Protein AF-A6Q8L2-F1 (afdb_monomer_lite)

Sequence (552 aa):
MDAFRRSFIRLSVVTAVSLAIGGCNNSDSKDSTVNGLSVMLDPDNSMVKHNAEQIVLKFNEPIDPETLDGNILLKDKIGSLGNAYTVMPDPADSHRQRVLIKLNDGFGLKESWKYTIAVSDHIRSIYGYSLPAPISLEFVTTGKNPFESTEPGESKRTKIVVISDLHMNEQRGYEDGYSLFTENGKLLEAFLEKVRSSDQIKELVVLGDMMDMWVVPMAYRTFHDDVADTQAYFHSVAEANVNKGIIDKLNQIADEGLIRFSYVPGNHDMLFTEEIFYSIFPNGHWHGGTAGTGSYTPAYETNVTMEHGHNYDLFNAPDSVTTEGSILPPGYFITRIYATGNLQSTEKLPIEPQATENIAPELIYTTAWDIAVASINIPNFDPDKPQIYTQIDDYTQLYSSNDARDIYTETIAPDWKERQERNGVIFPTPVIVGIMNGSGKFFWFGTLEYSAIMQYFVPQESKTRIVVFGHTHHALLKKDLATLGNIYANSGTWVDRKYLNEGALTGTAVILNTSASSGSDIDSVTLYQAVMGDDEKLSLKLIDEEYLDSTN

Radius of gyration: 27.16 Å; chains: 1; bounding box: 62×57×81 Å

Foldseek 3Di:
DVVVVVVVLCVVCCVVPVVDDDDDDDDDDDDDPDPFKDKAWVVNALEDAQADQKTKMFIPAAWDFVQFPPQKFKAFPVGTPPPQWDKGQDPPDPRNRMIIGGGDPPDTHDAQTKMKIWGAQSIAHPVGGTHPGIDIDMHHHHHDDQLDDDDVPLQAAFKEKEAEAQAQFFQVCVVLVLGLHQPLLVLLLQVLVSLLPGSHHAEYEYAANNYALLSAAQQDASADDQRHAPLSRVVRSCPHPSNVSVLVSLLVSQVVNRHAAEYWHFQRCLVCDPVSCCVSRVRHHYAYDFRSWGKDDPPLHLQEIEHQLLLLAQQRRFACDLDPQARHGLVSQLSNLQSNLSSPPDDAADDDQDDDPPDDLLVVLVSLLVVSNRRRDDPPQDQQDQRGHYCHRPPHDRHGNVRSSVSCSVCQFVRQQVSSVSNVQPDRDGSVSNNCCNSCPPRVDVCSLVSCCVRAVPPPPHSHQEYEHENPLAWDWDADVSNVRGIYTYQHYQGDPVPDDPPGAHQKMKMWRQCSRSVHQKIKIWIWHWDQDPVRRTDIDTDDMDIGRPVD

pLDDT: mean 85.54, std 18.4, range [23.31, 98.88]

Secondary structure (DSSP, 8-state):
-HHHHHHHHHHHHHHHHTTS---------------S--EEESSS-SEE-TT-SEEEEEESS-B-GGG-TTTEEEEETTEE-GGGEEEEE-TT-TTS-EEEEEEPTT-PPPSS-EEEEEE-TT-BBTT--B-SS-EEEEEEEPPPPTTSPPPTTT----EEEEE----B--HHHHHTT--S-STTHHHHHHHHHHHHH-SSEEEEEEES-SB-SS-S-TTS-SSBTTB-SHHHHHHHHHHSTTTHHHHHHHHHHHHTSSSEEEEE--STTTT--HHHHHHH-TTSEE-B-STT-B-B--TT-TTEEE--SGGG-TTTS--SSSSTT----HHHHHHHHHHHHHHH-S-----PPPP-TT--HHHHHHHHHHHHHHTS--TT--TTS--EE--BTTB-SEE-HHHHHHHHHTTHHHHHHHHHHHTT-SSPPPHHHHHHHHTTTTSS---HHHHHIIIIIS-TT----EEEE-TTS--EEE-STTTTT-EEEE----S-GGGSPTT--SSEEEEEE-HHHH--SSEEEEEEEEEE-TTS-EEEEEEEEEEE-TT-

Structure (mmCIF, N/CA/C/O backbone):
data_AF-A6Q8L2-F1
#
_entry.id   AF-A6Q8L2-F1
#
loop_
_atom_site.group_PDB
_atom_site.id
_atom_site.type_symbol
_atom_site.label_atom_id
_atom_site.label_alt_id
_atom_site.label_comp_id
_atom_site.label_asym_id
_atom_site.label_entity_id
_atom_site.label_seq_id
_atom_site.pdbx_PDB_ins_code
_atom_site.Cartn_x
_atom_site.Cartn_y
_atom_site.Cartn_z
_atom_site.occupancy
_atom_site.B_iso_or_equiv
_atom_site.auth_seq_id
_atom_site.auth_comp_id
_atom_site.auth_asym_id
_atom_site.auth_atom_id
_atom_site.pdbx_PDB_model_num
ATOM 1 N N . MET A 1 1 ? 17.026 22.946 13.589 1.00 32.72 1 MET A N 1
ATOM 2 C CA . MET A 1 1 ? 16.517 21.954 12.615 1.00 32.72 1 MET A CA 1
ATOM 3 C C . MET A 1 1 ? 15.021 21.669 12.751 1.00 32.72 1 MET A C 1
ATOM 5 O O . MET A 1 1 ? 14.391 21.476 11.726 1.00 32.72 1 MET A O 1
ATOM 9 N N . ASP A 1 2 ? 14.413 21.744 13.941 1.00 35.16 2 ASP A N 1
ATOM 10 C CA . ASP A 1 2 ? 12.968 21.469 14.109 1.00 35.16 2 ASP A CA 1
ATOM 11 C C . ASP A 1 2 ? 12.035 22.688 13.869 1.00 35.16 2 ASP A C 1
ATOM 13 O O . ASP A 1 2 ? 10.856 22.547 13.556 1.00 35.16 2 ASP A O 1
ATOM 17 N N . ALA A 1 3 ? 12.573 23.913 13.932 1.00 27.77 3 ALA A N 1
ATOM 18 C CA . ALA A 1 3 ? 11.819 25.149 13.674 1.00 27.77 3 ALA A CA 1
ATOM 19 C C . ALA A 1 3 ? 11.641 25.468 12.173 1.00 27.77 3 ALA A C 1
ATOM 21 O O . ALA A 1 3 ? 10.608 25.997 11.771 1.00 27.77 3 ALA A O 1
ATOM 22 N N . PHE A 1 4 ? 12.613 25.100 11.328 1.00 30.42 4 PHE A N 1
ATOM 23 C CA . PHE A 1 4 ? 12.546 25.311 9.872 1.00 30.42 4 PHE A CA 1
ATOM 24 C C . PHE A 1 4 ? 11.573 24.320 9.202 1.00 30.42 4 PHE A C 1
ATOM 26 O O . PHE A 1 4 ? 10.813 24.710 8.319 1.00 30.42 4 PHE A O 1
ATOM 33 N N . ARG A 1 5 ? 11.497 23.083 9.734 1.00 40.09 5 ARG A N 1
ATOM 34 C CA . ARG A 1 5 ? 10.473 22.059 9.433 1.00 40.09 5 ARG A CA 1
ATOM 35 C C . ARG A 1 5 ? 9.042 22.593 9.565 1.00 40.09 5 ARG A C 1
ATOM 37 O O . ARG A 1 5 ? 8.210 22.338 8.702 1.00 40.09 5 ARG A O 1
ATOM 44 N N . ARG A 1 6 ? 8.760 23.372 10.618 1.00 35.59 6 ARG A N 1
ATOM 45 C CA . ARG A 1 6 ? 7.433 23.973 10.845 1.00 35.59 6 ARG A CA 1
ATOM 46 C C . ARG A 1 6 ? 7.173 25.185 9.952 1.00 35.59 6 ARG A C 1
ATOM 48 O O . ARG A 1 6 ? 6.028 25.393 9.571 1.00 35.59 6 ARG A O 1
ATOM 55 N N . SER A 1 7 ? 8.197 25.968 9.604 1.00 31.33 7 SER A N 1
ATOM 56 C CA . SER A 1 7 ? 8.029 27.161 8.759 1.00 31.33 7 SER A CA 1
ATOM 57 C C . SER A 1 7 ? 7.830 26.848 7.276 1.00 31.33 7 SER A C 1
ATOM 59 O O . SER A 1 7 ? 7.028 27.527 6.648 1.00 31.33 7 SER A O 1
ATOM 61 N N . PHE A 1 8 ? 8.495 25.832 6.713 1.00 32.12 8 PHE A N 1
ATOM 62 C CA . PHE A 1 8 ? 8.374 25.524 5.278 1.00 32.12 8 PHE A CA 1
ATOM 63 C C . PHE A 1 8 ? 7.042 24.836 4.942 1.00 32.12 8 PHE A C 1
ATOM 65 O O . PHE A 1 8 ? 6.345 25.265 4.029 1.00 32.12 8 PHE A O 1
ATOM 72 N N . ILE A 1 9 ? 6.610 23.869 5.765 1.00 36.00 9 ILE A N 1
ATOM 73 C CA . ILE A 1 9 ? 5.271 23.261 5.657 1.00 36.00 9 ILE A CA 1
ATOM 74 C C . ILE A 1 9 ? 4.185 24.320 5.887 1.00 36.00 9 ILE A C 1
ATOM 76 O O . ILE A 1 9 ? 3.194 24.350 5.162 1.00 36.00 9 ILE A O 1
ATOM 80 N N . ARG A 1 10 ? 4.388 25.259 6.825 1.00 30.00 10 ARG A N 1
ATOM 81 C CA . ARG A 1 10 ? 3.481 26.405 6.970 1.00 30.00 10 ARG A CA 1
ATOM 82 C C . ARG A 1 10 ? 3.476 27.290 5.729 1.00 30.00 10 ARG A C 1
ATOM 84 O O . ARG A 1 10 ? 2.400 27.705 5.351 1.00 30.00 10 ARG A O 1
ATOM 91 N N . LEU A 1 11 ? 4.596 27.567 5.066 1.00 29.20 11 LEU A N 1
ATOM 92 C CA . LEU A 1 11 ? 4.595 28.461 3.901 1.00 29.20 11 LEU A CA 1
ATOM 93 C C . LEU A 1 11 ? 3.862 27.848 2.692 1.00 29.20 11 LEU A C 1
ATOM 95 O O . LEU A 1 11 ? 3.106 28.552 2.024 1.00 29.20 11 LEU A O 1
ATOM 99 N N . SER A 1 12 ? 3.993 26.540 2.460 1.00 34.88 12 SER A N 1
ATOM 100 C CA . SER A 1 12 ? 3.316 25.840 1.354 1.00 34.88 12 SER A CA 1
ATOM 101 C C . SER A 1 12 ? 1.831 25.582 1.637 1.00 34.88 12 SER A C 1
ATOM 103 O O . SER A 1 12 ? 0.990 25.800 0.767 1.00 34.88 12 SER A O 1
ATOM 105 N N . VAL A 1 13 ? 1.484 25.202 2.874 1.00 33.31 13 VAL A N 1
ATOM 106 C CA . VAL A 1 13 ? 0.089 24.965 3.290 1.00 33.31 13 VAL A CA 1
ATOM 107 C C . VAL A 1 13 ? -0.668 26.286 3.469 1.00 33.31 13 VAL A C 1
ATOM 109 O O . VAL A 1 13 ? -1.811 26.398 3.042 1.00 33.31 13 VAL A O 1
ATOM 112 N N . VAL A 1 14 ? -0.040 27.338 4.007 1.00 29.98 14 VAL A N 1
ATOM 113 C CA . VAL A 1 14 ? -0.681 28.658 4.170 1.00 29.98 14 VAL A CA 1
ATOM 114 C C . VAL A 1 14 ? -0.911 29.328 2.815 1.00 29.98 14 VAL A C 1
ATOM 116 O O . VAL A 1 14 ? -1.937 29.977 2.653 1.00 29.98 14 VAL A O 1
ATOM 119 N N . THR A 1 15 ? -0.059 29.139 1.804 1.00 30.59 15 THR A N 1
ATOM 120 C CA . THR A 1 15 ? -0.282 29.789 0.495 1.00 30.59 15 THR A CA 1
ATOM 121 C C . THR A 1 15 ? -1.419 29.132 -0.305 1.00 30.59 15 THR A C 1
ATOM 123 O O . THR A 1 15 ? -2.113 29.829 -1.040 1.00 30.59 15 THR A O 1
ATOM 126 N N . ALA A 1 16 ? -1.691 27.835 -0.102 1.00 32.59 16 ALA A N 1
ATOM 127 C CA . ALA A 1 16 ? -2.839 27.154 -0.713 1.00 32.59 16 ALA A CA 1
ATOM 128 C C . ALA A 1 16 ? -4.144 27.284 0.104 1.00 32.59 16 ALA A C 1
ATOM 130 O O . ALA A 1 16 ? -5.227 27.306 -0.474 1.00 32.59 16 ALA A O 1
ATOM 131 N N . VAL A 1 17 ? -4.064 27.417 1.436 1.00 33.47 17 VAL A N 1
ATOM 132 C CA . VAL A 1 17 ? -5.242 27.432 2.330 1.00 33.47 17 VAL A CA 1
ATOM 133 C C . VAL A 1 17 ? -5.721 28.853 2.690 1.00 33.47 17 VAL A C 1
ATOM 135 O O . VAL A 1 17 ? -6.875 29.035 3.066 1.00 33.47 17 VAL A O 1
ATOM 138 N N . SER A 1 18 ? -4.919 29.909 2.490 1.00 26.75 18 SER A N 1
ATOM 139 C CA . SER A 1 18 ? -5.296 31.290 2.884 1.00 26.75 18 SER A CA 1
ATOM 140 C C . SER A 1 18 ? -6.364 31.984 2.023 1.00 26.75 18 SER A C 1
ATOM 142 O O . SER A 1 18 ? -6.599 33.180 2.196 1.00 26.75 18 SER A O 1
ATOM 144 N N . LEU A 1 19 ? -7.046 31.275 1.122 1.00 32.31 19 LEU A N 1
ATOM 145 C CA . LEU A 1 19 ? -8.237 31.791 0.432 1.00 32.31 19 LEU A CA 1
ATOM 146 C C . LEU A 1 19 ? -9.560 31.280 1.014 1.00 32.31 19 LEU A C 1
ATOM 148 O O . LEU A 1 19 ? -10.622 31.667 0.530 1.00 32.31 19 LEU A O 1
ATOM 152 N N . ALA A 1 20 ? -9.528 30.497 2.093 1.00 31.53 20 ALA A N 1
ATOM 153 C CA . ALA A 1 20 ? -10.735 30.057 2.768 1.00 31.53 20 ALA A CA 1
ATOM 154 C C . ALA A 1 20 ? -10.595 30.181 4.292 1.00 31.53 20 ALA A C 1
ATOM 156 O O . ALA A 1 20 ? -9.815 29.481 4.924 1.00 31.53 20 ALA A O 1
ATOM 157 N N . ILE A 1 21 ? -11.472 31.018 4.856 1.00 30.25 21 ILE A N 1
ATOM 158 C CA . ILE A 1 21 ? -11.891 31.052 6.265 1.00 30.25 21 ILE A CA 1
ATOM 159 C C . ILE A 1 21 ? -10.989 31.896 7.183 1.00 30.25 21 ILE A C 1
ATOM 161 O O . ILE A 1 21 ? -9.886 31.532 7.577 1.00 30.25 21 ILE A O 1
ATOM 165 N N . GLY A 1 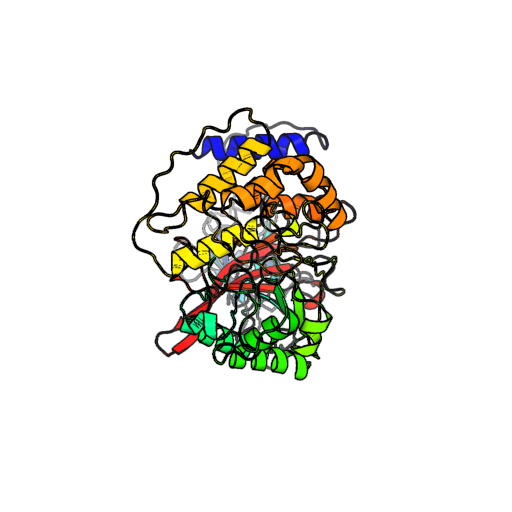22 ? -11.519 33.068 7.542 1.00 23.88 22 GLY A N 1
ATOM 166 C CA . GLY A 1 22 ? -10.949 33.963 8.539 1.00 23.88 22 GLY A CA 1
ATOM 167 C C . GLY A 1 22 ? -11.500 33.741 9.949 1.00 23.88 22 GLY A C 1
ATOM 168 O O . GLY A 1 22 ? -12.580 33.189 10.131 1.00 23.88 22 GLY A O 1
ATOM 169 N N . GLY A 1 23 ? -10.772 34.305 10.917 1.00 23.38 23 GLY A N 1
ATOM 170 C CA . GLY A 1 23 ? -11.298 34.762 12.208 1.00 23.38 23 GLY A CA 1
ATOM 171 C C . GLY A 1 23 ? -11.177 33.791 13.386 1.00 23.38 23 GLY A C 1
ATOM 172 O O . GLY A 1 23 ? -11.979 32.880 13.515 1.00 23.38 23 GLY A O 1
ATOM 173 N N . CYS A 1 24 ? -10.233 34.054 14.303 1.00 23.56 24 CYS A N 1
ATOM 174 C CA . CYS A 1 24 ? -10.489 34.639 15.637 1.00 23.56 24 CYS A CA 1
ATOM 175 C C . CYS A 1 24 ? -9.469 34.211 16.718 1.00 23.56 24 CYS A C 1
ATOM 177 O O . CYS A 1 24 ? -9.315 33.042 17.035 1.00 23.56 24 CYS A O 1
ATOM 179 N N . ASN A 1 25 ? -8.834 35.237 17.296 1.00 26.88 25 ASN A N 1
ATOM 180 C CA . ASN A 1 25 ? -8.458 35.481 18.697 1.00 26.88 25 ASN A CA 1
ATOM 181 C C . ASN A 1 25 ? -8.122 34.307 19.640 1.00 26.88 25 ASN A C 1
ATOM 183 O O . ASN A 1 25 ? -9.007 33.633 20.159 1.00 26.88 25 ASN A O 1
ATOM 187 N N . ASN A 1 26 ? -6.845 34.251 20.035 1.00 23.31 26 ASN A N 1
ATOM 188 C CA . ASN A 1 26 ? -6.392 33.653 21.292 1.00 23.31 26 ASN A CA 1
ATOM 189 C C . ASN A 1 26 ? -6.615 34.624 22.461 1.00 23.31 26 ASN A C 1
ATOM 191 O O . ASN A 1 26 ? -6.168 35.772 22.414 1.00 23.31 26 ASN A O 1
ATOM 195 N N . SER A 1 27 ? -7.215 34.131 23.541 1.00 28.70 27 SER A N 1
ATOM 196 C CA . SER A 1 27 ? -7.044 34.696 24.879 1.00 28.70 27 SER A CA 1
ATOM 197 C C . SER A 1 27 ? -6.501 33.613 25.803 1.00 28.70 27 SER A C 1
ATOM 199 O O . SER A 1 27 ? -7.191 32.633 26.075 1.00 28.70 27 SER A O 1
ATOM 201 N N . ASP A 1 28 ? -5.276 33.818 26.282 1.00 28.58 28 ASP A N 1
ATOM 202 C CA . ASP A 1 28 ? -4.665 33.055 27.366 1.00 28.58 28 ASP A CA 1
ATOM 203 C C . ASP A 1 28 ? -5.489 33.210 28.652 1.00 28.58 28 ASP A C 1
ATOM 205 O O . ASP A 1 28 ? -5.696 34.328 29.136 1.00 28.58 28 ASP A O 1
ATOM 209 N N . SER A 1 29 ? -5.914 32.095 29.248 1.00 27.27 29 SER A N 1
ATOM 210 C CA . SER A 1 29 ? -6.441 32.073 30.613 1.00 27.27 29 SER A CA 1
ATOM 211 C C . SER A 1 29 ? -5.506 31.307 31.539 1.00 27.27 29 SER A C 1
ATOM 213 O O . SER A 1 29 ? -5.158 30.154 31.301 1.00 27.27 29 SER A O 1
ATOM 215 N N . LYS A 1 30 ? -5.128 32.005 32.608 1.00 29.39 30 LYS A N 1
ATOM 216 C CA . LYS A 1 30 ? -4.309 31.566 33.733 1.00 29.39 30 LYS A CA 1
ATOM 217 C C . LYS A 1 30 ? -4.875 30.329 34.429 1.00 29.39 30 LYS A C 1
ATOM 219 O O . LYS A 1 30 ? -6.073 30.238 34.672 1.00 29.39 30 LYS A O 1
ATOM 224 N N . ASP A 1 31 ? -3.939 29.481 34.831 1.00 33.66 31 ASP A N 1
ATOM 225 C CA . ASP A 1 31 ? -4.070 28.356 35.746 1.00 33.66 31 ASP A CA 1
ATOM 226 C C . ASP A 1 31 ? -4.778 28.773 37.051 1.00 33.66 31 ASP A C 1
ATOM 228 O O . ASP A 1 31 ? -4.298 29.627 37.806 1.00 33.66 31 ASP A O 1
ATOM 232 N N . SER A 1 32 ? -5.959 28.204 37.282 1.00 33.50 32 SER A N 1
ATOM 233 C CA . SER A 1 32 ? -6.712 28.308 38.528 1.00 33.50 32 SER A CA 1
ATOM 234 C C . SER A 1 32 ? -6.878 26.900 39.071 1.00 33.50 32 SER A C 1
ATOM 236 O O . SER A 1 32 ? -7.506 26.066 38.422 1.00 33.50 32 SER A O 1
ATOM 238 N N . THR A 1 33 ? -6.346 26.643 40.262 1.00 38.88 33 THR A N 1
ATOM 239 C CA . THR A 1 33 ? -6.564 25.403 41.010 1.00 38.88 33 THR A CA 1
ATOM 240 C C . THR A 1 33 ? -8.064 25.156 41.154 1.00 38.88 33 THR A C 1
ATOM 242 O O . THR A 1 33 ? -8.744 25.851 41.915 1.00 38.88 33 THR A O 1
ATOM 245 N N . VAL A 1 34 ? -8.592 24.201 40.390 1.00 48.62 34 VAL A N 1
ATOM 246 C CA . VAL A 1 34 ? -9.994 23.794 40.470 1.00 48.62 34 VAL A CA 1
ATOM 247 C C . VAL A 1 34 ? -10.172 23.021 41.775 1.00 48.62 34 VAL A C 1
ATOM 249 O O . VAL A 1 34 ? -9.747 21.877 41.892 1.00 48.62 34 VAL A O 1
ATOM 252 N N . ASN A 1 35 ? -10.795 23.651 42.772 1.00 58.34 35 ASN A N 1
ATOM 253 C CA . ASN A 1 35 ? -11.348 22.942 43.925 1.00 58.34 35 ASN A CA 1
ATOM 254 C C . ASN A 1 35 ? -12.563 22.134 43.441 1.00 58.34 35 ASN A C 1
ATOM 256 O O . ASN A 1 35 ? -13.678 22.654 43.415 1.00 58.34 35 ASN A O 1
ATOM 260 N N . GLY A 1 36 ? -12.353 20.894 43.003 1.00 79.50 36 GLY A N 1
ATOM 261 C CA . GLY A 1 36 ? -13.425 20.033 42.508 1.00 79.50 36 GLY A CA 1
ATOM 262 C C . GLY A 1 36 ? -12.935 18.640 42.134 1.00 79.50 36 GLY A C 1
ATOM 263 O O . GLY A 1 36 ? -11.755 18.445 41.844 1.00 79.50 36 GLY A O 1
ATOM 264 N N . LEU A 1 37 ? -13.850 17.670 42.154 1.00 91.69 37 LEU A N 1
ATOM 265 C CA . LEU A 1 37 ? -13.563 16.327 41.664 1.00 91.69 37 LEU A CA 1
ATOM 266 C C . LEU A 1 37 ? -13.448 16.370 40.131 1.00 91.69 37 LEU A C 1
ATOM 268 O O . LEU A 1 37 ? -14.227 17.058 39.468 1.00 91.69 37 LEU A O 1
ATOM 272 N N . SER A 1 38 ? -12.501 15.627 39.570 1.00 94.00 38 SER A N 1
ATOM 273 C CA . SER A 1 38 ? -12.351 15.406 38.131 1.00 94.00 38 SER A CA 1
ATOM 274 C C . SER A 1 38 ? -12.121 13.926 37.837 1.00 94.00 38 SER A C 1
ATOM 276 O O . SER A 1 38 ? -11.739 13.164 38.726 1.00 94.00 38 SER A O 1
ATOM 278 N N . VAL A 1 39 ? -12.384 13.522 36.594 1.00 95.38 39 VAL A N 1
ATOM 279 C CA . VAL A 1 39 ? -12.229 12.145 36.113 1.00 95.38 39 VAL A CA 1
ATOM 280 C C . VAL A 1 39 ? -11.669 12.140 34.695 1.00 95.38 39 VAL A C 1
ATOM 282 O O . VAL A 1 39 ? -11.987 13.020 33.896 1.00 95.38 39 VAL A O 1
ATOM 285 N N . MET A 1 40 ? -10.854 11.138 34.396 1.00 95.19 40 MET A N 1
ATOM 286 C CA . MET A 1 40 ? -10.268 10.874 33.085 1.00 95.19 40 MET A CA 1
ATOM 287 C C . MET A 1 40 ? -10.152 9.362 32.845 1.00 95.19 40 MET A C 1
ATOM 289 O O . MET A 1 40 ? -10.273 8.574 33.788 1.00 95.19 40 MET A O 1
ATOM 293 N N . LEU A 1 41 ? -9.909 8.959 31.597 1.00 94.31 41 LEU A N 1
ATOM 294 C CA . LEU A 1 41 ? -9.509 7.586 31.274 1.00 94.31 41 LEU A CA 1
ATOM 295 C C . LEU A 1 41 ? -8.092 7.315 31.806 1.00 94.31 41 LEU A C 1
ATOM 297 O O . LEU A 1 41 ? -7.272 8.229 31.903 1.00 94.31 41 LEU A O 1
ATOM 301 N N . ASP A 1 42 ? -7.811 6.065 32.174 1.00 90.62 42 ASP A N 1
ATOM 302 C CA . ASP A 1 42 ? -6.481 5.625 32.604 1.00 90.62 42 ASP A CA 1
ATOM 303 C C . ASP A 1 42 ? -6.040 4.353 31.852 1.00 90.62 42 ASP A C 1
ATOM 305 O O . ASP A 1 42 ? -6.624 3.285 32.052 1.00 90.62 42 ASP A O 1
ATOM 309 N N . PRO A 1 43 ? -5.004 4.422 30.996 1.00 86.75 43 PRO A N 1
ATOM 310 C CA . PRO A 1 43 ? -4.236 5.620 30.641 1.00 86.75 43 PRO A CA 1
ATOM 311 C C . PRO A 1 43 ? -5.103 6.688 29.957 1.00 86.75 43 PRO A C 1
ATOM 313 O O . PRO A 1 43 ? -6.176 6.373 29.447 1.00 86.75 43 PRO A O 1
ATOM 316 N N . ASP A 1 44 ? -4.615 7.935 29.922 1.00 80.50 44 ASP A N 1
ATOM 317 C CA . ASP A 1 44 ? -5.260 9.064 29.227 1.00 80.50 44 ASP A CA 1
ATOM 318 C C . ASP A 1 44 ? -5.157 8.910 27.703 1.00 80.50 44 ASP A C 1
ATOM 320 O O . ASP A 1 44 ? -4.456 9.641 27.004 1.00 80.50 44 ASP A O 1
ATOM 324 N N . ASN A 1 45 ? -5.769 7.848 27.202 1.00 74.31 45 ASN A N 1
ATOM 325 C CA . ASN A 1 45 ? -5.824 7.487 25.808 1.00 74.31 45 ASN A CA 1
ATOM 326 C C . ASN A 1 45 ? -7.280 7.172 25.481 1.00 74.31 45 ASN A C 1
ATOM 328 O O . ASN A 1 45 ? -7.929 6.381 26.166 1.00 74.31 45 ASN A O 1
ATOM 332 N N . SER A 1 46 ? -7.779 7.762 24.401 1.00 82.31 46 SER A N 1
ATOM 333 C CA . SER A 1 46 ? -9.093 7.445 23.857 1.00 82.31 46 SER A CA 1
ATOM 334 C C . SER A 1 46 ? -9.139 6.062 23.202 1.00 82.31 46 SER A C 1
ATOM 336 O O . SER A 1 46 ? -10.184 5.689 22.696 1.00 82.31 46 SER A O 1
ATOM 338 N N . MET A 1 47 ? -8.054 5.286 23.193 1.00 87.38 47 MET A N 1
ATOM 339 C CA . MET A 1 47 ? -7.988 3.970 22.562 1.00 87.38 47 MET A CA 1
ATOM 340 C C . MET A 1 47 ? -7.906 2.838 23.587 1.00 87.38 47 MET A C 1
ATOM 342 O O . MET A 1 47 ? -6.972 2.758 24.388 1.00 87.38 47 MET A O 1
ATOM 346 N N . VAL A 1 48 ? -8.874 1.928 23.522 1.00 90.06 48 VAL A N 1
ATOM 347 C CA . VAL A 1 48 ? -8.982 0.731 24.367 1.00 90.06 48 VAL A CA 1
ATOM 348 C C . VAL A 1 48 ? -8.918 -0.504 23.470 1.00 90.06 48 VAL A C 1
ATOM 350 O O . VAL A 1 48 ? -9.435 -0.499 22.361 1.00 90.06 48 VAL A O 1
ATOM 353 N N . LYS A 1 49 ? -8.292 -1.602 23.902 1.00 90.12 49 LYS A N 1
ATOM 354 C CA . LYS A 1 49 ? -8.314 -2.833 23.093 1.00 90.12 49 LYS A CA 1
ATOM 355 C C . LYS A 1 49 ? -9.738 -3.383 22.991 1.00 90.12 49 LYS A C 1
ATOM 357 O O . LYS A 1 49 ? -10.439 -3.421 23.998 1.00 90.12 49 LYS A O 1
ATOM 362 N N . HIS A 1 50 ? -10.152 -3.878 21.823 1.00 89.31 50 HIS A N 1
ATOM 363 C CA . HIS A 1 50 ? -11.476 -4.513 21.681 1.00 89.31 50 HIS A CA 1
ATOM 364 C C . HIS A 1 50 ? -11.666 -5.719 22.623 1.00 89.31 50 HIS A C 1
ATOM 366 O O . HIS A 1 50 ? -12.773 -5.994 23.075 1.00 89.31 50 HIS A O 1
ATOM 372 N N . ASN A 1 51 ? -10.578 -6.408 22.976 1.00 88.50 51 ASN A N 1
ATOM 373 C CA . ASN A 1 51 ? -10.573 -7.528 23.917 1.00 88.50 51 ASN A CA 1
ATOM 374 C C . ASN A 1 51 ? -10.230 -7.126 25.364 1.00 88.50 51 ASN A C 1
ATOM 376 O O . ASN A 1 51 ? -9.837 -7.977 26.160 1.00 88.50 51 ASN A O 1
ATOM 380 N N . ALA A 1 52 ? -10.320 -5.839 25.712 1.00 91.38 52 ALA A N 1
ATOM 381 C CA . ALA A 1 52 ? -10.108 -5.400 27.084 1.00 91.38 52 ALA A CA 1
ATOM 382 C C . ALA A 1 52 ? -11.185 -5.986 28.006 1.00 91.38 52 ALA A C 1
ATOM 384 O O . ALA A 1 52 ? -12.371 -5.826 27.754 1.00 91.38 52 ALA A O 1
ATOM 385 N N . GLU A 1 53 ? -10.774 -6.607 29.110 1.00 93.88 53 GLU A N 1
ATOM 386 C CA . GLU A 1 53 ? -11.701 -7.124 30.131 1.00 93.88 53 GLU A CA 1
ATOM 387 C C . GLU A 1 53 ? -12.241 -6.015 31.048 1.00 93.88 53 GLU A C 1
ATOM 389 O O . GLU A 1 53 ? -13.217 -6.197 31.777 1.00 93.88 53 GLU A O 1
ATOM 394 N N . GLN A 1 54 ? -11.585 -4.854 31.050 1.00 94.44 54 GLN A N 1
ATOM 395 C CA . GLN A 1 54 ? -11.947 -3.725 31.893 1.00 94.44 54 GLN A CA 1
ATOM 396 C C . GLN A 1 54 ? -11.474 -2.399 31.302 1.00 94.44 54 GLN A C 1
ATOM 398 O O . GLN A 1 54 ? -10.461 -2.336 30.604 1.00 94.44 54 GLN A O 1
ATOM 403 N N . ILE A 1 55 ? -12.181 -1.330 31.657 1.00 95.88 55 ILE A N 1
ATOM 404 C CA . ILE A 1 55 ? -11.797 0.059 31.397 1.00 95.88 55 ILE A CA 1
ATOM 405 C C . ILE A 1 55 ? -11.522 0.721 32.744 1.00 95.88 55 ILE A C 1
ATOM 407 O O . ILE A 1 55 ? -12.254 0.489 33.707 1.00 95.88 55 ILE A O 1
ATOM 411 N N . VAL A 1 56 ? -10.475 1.539 32.828 1.00 95.88 56 VAL A N 1
ATOM 412 C CA . VAL A 1 56 ? -10.101 2.209 34.077 1.00 95.88 56 VAL A CA 1
ATOM 413 C C . VAL A 1 56 ? -10.381 3.700 33.971 1.00 95.88 56 VAL A C 1
ATOM 415 O O . VAL A 1 56 ? -10.008 4.354 32.999 1.00 95.88 56 VAL A O 1
ATOM 418 N N . LEU A 1 57 ? -11.034 4.231 34.998 1.00 96.75 57 LEU A N 1
ATOM 419 C CA . LEU A 1 57 ? -11.197 5.657 35.233 1.00 96.75 57 LEU A CA 1
ATOM 420 C C . LEU A 1 57 ? -10.287 6.080 36.377 1.00 96.75 57 LEU A C 1
ATOM 422 O O . LEU A 1 57 ? -10.216 5.393 37.398 1.00 96.75 57 LEU A O 1
ATOM 426 N N . LYS A 1 58 ? -9.645 7.236 36.238 1.00 96.38 58 LYS A N 1
ATOM 427 C CA . LYS A 1 58 ? -8.844 7.849 37.293 1.00 96.38 58 LYS A CA 1
ATOM 428 C C . LYS A 1 58 ? -9.447 9.176 37.711 1.00 96.38 58 LYS A C 1
ATOM 430 O O . LYS A 1 58 ? -9.710 10.045 36.885 1.00 96.38 58 LYS A O 1
ATOM 435 N N . PHE A 1 59 ? -9.626 9.322 39.012 1.00 96.25 59 PHE A N 1
ATOM 436 C CA . PHE A 1 59 ? -10.093 10.529 39.664 1.00 96.25 59 PHE A CA 1
ATOM 437 C C . PHE A 1 59 ? -8.928 11.258 40.336 1.00 96.25 59 PHE A C 1
ATOM 439 O O . PHE A 1 59 ? -7.932 10.647 40.729 1.00 96.25 59 PHE A O 1
ATOM 446 N N . ASN A 1 60 ? -9.042 12.576 40.488 1.00 95.38 60 ASN A N 1
ATOM 447 C CA . ASN A 1 60 ? -8.031 13.374 41.190 1.00 95.38 60 ASN A CA 1
ATOM 448 C C . ASN A 1 60 ? -8.079 13.223 42.724 1.00 95.38 60 ASN A C 1
ATOM 450 O O . ASN A 1 60 ? -7.115 13.580 43.395 1.00 95.38 60 ASN A O 1
ATOM 454 N N . GLU A 1 61 ? -9.156 12.665 43.280 1.00 95.81 61 GLU A N 1
ATOM 455 C CA . GLU A 1 61 ? -9.375 12.468 44.719 1.00 95.81 61 GLU A CA 1
ATOM 456 C C . GLU A 1 61 ? -9.867 11.039 45.014 1.00 95.81 61 GLU A C 1
ATOM 458 O O . GLU A 1 61 ? -10.494 10.425 44.147 1.00 95.81 61 GLU A O 1
ATOM 463 N N . PRO A 1 62 ? -9.625 10.495 46.222 1.00 95.88 62 PRO A N 1
ATOM 464 C CA . PRO A 1 62 ? -10.126 9.177 46.605 1.00 95.88 62 PRO A CA 1
ATOM 465 C C . PRO A 1 62 ? -11.660 9.128 46.583 1.00 95.88 62 PRO A C 1
ATOM 467 O O . PRO A 1 62 ? -12.313 9.985 47.182 1.00 95.88 62 PRO A O 1
ATOM 470 N N . ILE A 1 63 ? -12.240 8.117 45.940 1.00 96.44 63 ILE A N 1
ATOM 471 C CA . ILE A 1 63 ? -13.684 8.009 45.692 1.00 96.44 63 ILE A CA 1
ATOM 472 C C . ILE A 1 63 ? -14.405 7.230 46.789 1.00 96.44 63 ILE A C 1
ATOM 474 O O . ILE A 1 63 ? -13.881 6.251 47.322 1.00 96.44 63 ILE A O 1
ATOM 478 N N . ASP A 1 64 ? -15.617 7.683 47.121 1.00 95.69 64 ASP A N 1
ATOM 479 C CA . ASP A 1 64 ? -16.559 6.961 47.969 1.00 95.69 64 ASP A CA 1
ATOM 480 C C . ASP A 1 64 ? -17.253 5.846 47.156 1.00 95.69 64 ASP A C 1
ATOM 482 O O . ASP A 1 64 ? -18.059 6.152 46.265 1.00 95.69 64 ASP A O 1
ATOM 486 N N . PRO A 1 65 ? -16.970 4.556 47.441 1.00 93.81 65 PRO A N 1
ATOM 487 C CA . PRO A 1 65 ? -17.521 3.431 46.690 1.00 93.81 65 PRO A CA 1
ATOM 488 C C . PRO A 1 65 ? -19.050 3.363 46.696 1.00 93.81 65 PRO A C 1
ATOM 490 O O . PRO A 1 65 ? -19.630 2.847 45.743 1.00 93.81 65 PRO A O 1
ATOM 493 N N . GLU A 1 66 ? -19.707 3.892 47.734 1.00 95.31 66 GLU A N 1
ATOM 494 C CA . GLU A 1 66 ? -21.173 3.885 47.845 1.00 95.31 66 GLU A CA 1
ATOM 495 C C . GLU A 1 66 ? -21.841 4.777 46.788 1.00 95.31 66 GLU A C 1
ATOM 497 O O . GLU A 1 66 ? -23.029 4.634 46.508 1.00 95.31 66 GLU A O 1
ATOM 502 N N . THR A 1 67 ? -21.072 5.670 46.159 1.00 95.50 67 THR A N 1
ATOM 503 C CA . THR A 1 67 ? -21.568 6.603 45.140 1.00 95.50 67 THR A CA 1
ATOM 504 C C . THR A 1 67 ? -21.319 6.152 43.703 1.00 95.50 67 THR A C 1
ATOM 506 O O . THR A 1 67 ? -21.654 6.888 42.779 1.00 95.50 67 THR A O 1
ATOM 509 N N . LEU A 1 68 ? -20.751 4.962 43.482 1.00 94.31 68 LEU A N 1
ATOM 510 C CA . LEU A 1 68 ? -20.447 4.464 42.134 1.00 94.31 68 LEU A CA 1
ATOM 511 C C . LEU A 1 68 ? -21.668 3.875 41.419 1.00 94.31 68 LEU A C 1
ATOM 513 O O . LEU A 1 68 ? -21.826 4.069 40.211 1.00 94.31 68 LEU A O 1
ATOM 517 N N . ASP A 1 69 ? -22.519 3.156 42.152 1.00 90.62 69 ASP A N 1
ATOM 518 C CA . ASP A 1 69 ? -23.652 2.438 41.570 1.00 90.62 69 ASP A CA 1
ATOM 519 C C . ASP A 1 69 ? -24.647 3.400 40.901 1.00 90.62 69 ASP A C 1
ATOM 521 O O . ASP A 1 69 ? -24.986 4.455 41.439 1.00 90.62 69 ASP A O 1
ATOM 525 N N . GLY A 1 70 ? -25.067 3.066 39.679 1.00 90.75 70 GLY A N 1
ATOM 526 C CA . GLY A 1 70 ? -25.945 3.897 38.846 1.00 90.75 70 GLY A CA 1
ATOM 527 C C . GLY A 1 70 ? -25.356 5.226 38.342 1.00 90.75 70 GLY A C 1
ATOM 528 O O . GLY A 1 70 ? -25.995 5.894 37.530 1.00 90.75 70 GLY A O 1
ATOM 529 N N . ASN A 1 71 ? -24.148 5.609 38.768 1.00 95.69 71 ASN A N 1
ATOM 530 C CA . ASN A 1 71 ? -23.545 6.913 38.465 1.00 95.69 71 ASN A CA 1
ATOM 531 C C . ASN A 1 71 ? -22.453 6.870 37.387 1.00 95.69 71 ASN A C 1
ATOM 533 O O . ASN A 1 71 ? -21.991 7.921 36.942 1.00 95.69 71 ASN A O 1
ATOM 537 N N . ILE A 1 72 ? -22.073 5.672 36.937 1.00 96.38 72 ILE A N 1
ATOM 538 C CA . ILE A 1 72 ? -21.175 5.454 35.799 1.00 96.38 72 ILE A CA 1
ATOM 539 C C . ILE A 1 72 ? -21.884 4.556 34.786 1.00 96.38 72 ILE A C 1
ATOM 541 O O . ILE A 1 72 ? -22.170 3.386 35.052 1.00 96.38 72 ILE A O 1
ATOM 545 N N . LEU A 1 73 ? -22.171 5.115 33.611 1.00 95.88 73 LEU A N 1
ATOM 546 C CA . LEU A 1 73 ? -22.907 4.439 32.549 1.00 95.88 73 LEU A CA 1
ATOM 547 C C . LEU A 1 73 ? -22.056 4.275 31.292 1.00 95.88 73 LEU A C 1
ATOM 549 O O . LEU A 1 73 ? -21.662 5.274 30.697 1.00 95.88 73 LEU A O 1
ATOM 553 N N . LEU A 1 74 ? -21.846 3.035 30.849 1.00 95.94 74 LEU A N 1
ATOM 554 C CA . LEU A 1 74 ? -21.212 2.730 29.567 1.00 95.94 74 LEU A CA 1
ATOM 555 C C . LEU A 1 74 ? -22.278 2.593 28.470 1.00 95.94 74 LEU A C 1
ATOM 557 O O . LEU A 1 74 ? -23.311 1.930 28.646 1.00 95.94 74 LEU A O 1
ATOM 561 N N . LYS A 1 75 ? -22.036 3.255 27.341 1.00 94.81 75 LYS A N 1
ATOM 562 C CA . LYS A 1 75 ? -22.938 3.330 26.190 1.00 94.81 75 LYS A CA 1
ATOM 563 C C . LYS A 1 75 ? -22.170 3.111 24.891 1.00 94.81 75 LYS A C 1
ATOM 565 O O . LYS A 1 75 ? -20.998 3.465 24.809 1.00 94.81 75 LYS A O 1
ATOM 570 N N . ASP A 1 76 ? -22.851 2.578 23.889 1.00 92.62 76 ASP A N 1
ATOM 571 C CA . ASP A 1 76 ? -22.416 2.556 22.491 1.00 92.62 76 ASP A CA 1
ATOM 572 C C . ASP A 1 76 ? -23.467 3.266 21.610 1.00 92.62 76 ASP A C 1
ATOM 574 O O . ASP A 1 76 ? -24.452 3.809 22.125 1.00 92.62 76 ASP A O 1
ATOM 578 N N . LYS A 1 77 ? -23.297 3.257 20.281 1.00 83.50 77 LYS A N 1
ATOM 579 C CA . LYS A 1 77 ? -24.257 3.876 19.345 1.00 83.50 77 LYS A CA 1
ATOM 580 C C . LYS A 1 77 ? -25.699 3.348 19.433 1.00 83.50 77 LYS A C 1
ATOM 582 O O . LYS A 1 77 ? -26.620 4.008 18.961 1.00 83.50 77 LYS A O 1
ATOM 587 N N . ILE A 1 78 ? -25.909 2.159 20.004 1.00 85.25 78 ILE A N 1
ATOM 588 C CA . ILE A 1 78 ? -27.223 1.515 20.157 1.00 85.25 78 ILE A CA 1
ATOM 589 C C . ILE A 1 78 ? -27.873 1.917 21.493 1.00 85.25 78 ILE A C 1
ATOM 591 O O . ILE A 1 78 ? -29.092 1.830 21.645 1.00 85.25 78 ILE A O 1
ATOM 595 N N . GLY A 1 79 ? -27.089 2.413 22.453 1.00 89.31 79 GLY A N 1
ATOM 596 C CA . GLY A 1 79 ? -27.572 2.930 23.728 1.00 89.31 79 GLY A CA 1
ATOM 597 C C . GLY A 1 79 ? -26.753 2.429 24.912 1.00 89.31 79 GLY A C 1
ATOM 598 O O . GLY A 1 79 ? -25.564 2.147 24.803 1.00 89.31 79 GLY A O 1
ATOM 599 N N . SER A 1 80 ? -27.379 2.355 26.088 1.00 89.69 80 SER A N 1
ATOM 600 C CA . SER A 1 80 ? -26.703 1.853 27.289 1.00 89.69 80 SER A CA 1
ATOM 601 C C . SER A 1 80 ? -26.490 0.346 27.222 1.00 89.69 80 SER A C 1
ATOM 603 O O . SER A 1 80 ? -27.408 -0.397 26.882 1.00 89.69 80 SER A O 1
ATOM 605 N N . LEU A 1 81 ? -25.297 -0.097 27.623 1.00 91.94 81 LEU A N 1
ATOM 606 C CA . LEU A 1 81 ? -24.942 -1.515 27.662 1.00 91.94 81 LEU A CA 1
ATOM 607 C C . LEU A 1 81 ? -25.519 -2.249 28.888 1.00 91.94 81 LEU A C 1
ATOM 609 O O . LEU A 1 81 ? -25.396 -3.468 28.987 1.00 91.94 81 LEU A O 1
ATOM 613 N N . GLY A 1 82 ? -26.180 -1.535 29.809 1.00 87.19 82 GLY A N 1
ATOM 614 C CA . GLY A 1 82 ? -26.912 -2.117 30.936 1.00 87.19 82 GLY A CA 1
ATOM 615 C C . GLY A 1 82 ? -26.075 -3.107 31.751 1.00 87.19 82 GLY A C 1
ATOM 616 O O . GLY A 1 82 ? -25.045 -2.746 32.308 1.00 87.19 82 GLY A O 1
ATOM 617 N N . ASN A 1 83 ? -26.508 -4.369 31.783 1.00 88.19 83 ASN A N 1
ATOM 618 C CA . ASN A 1 83 ? -25.897 -5.443 32.576 1.00 88.19 83 ASN A CA 1
ATOM 619 C C . ASN A 1 83 ? -24.641 -6.063 31.929 1.00 88.19 83 ASN A C 1
ATOM 621 O O . ASN A 1 83 ? -24.271 -7.181 32.280 1.00 88.19 83 ASN A O 1
ATOM 625 N N . ALA A 1 84 ? -24.014 -5.407 30.953 1.00 92.81 84 ALA A N 1
ATOM 626 C CA . ALA A 1 84 ? -22.807 -5.899 30.283 1.00 92.81 84 ALA A CA 1
ATOM 627 C C . ALA A 1 84 ? -21.517 -5.700 31.098 1.00 92.81 84 ALA A C 1
ATOM 629 O O . ALA A 1 84 ? -20.474 -6.249 30.752 1.00 92.81 84 ALA A O 1
ATOM 630 N N . TYR A 1 85 ? -21.569 -4.904 32.163 1.00 95.25 85 TYR A N 1
ATOM 631 C CA . TYR A 1 85 ? -20.412 -4.559 32.977 1.00 95.25 85 TYR A CA 1
ATOM 632 C C . TYR A 1 85 ? -20.814 -4.340 34.437 1.00 95.25 85 TYR A C 1
ATOM 634 O O . TYR A 1 85 ? -21.993 -4.228 34.778 1.00 95.25 85 TYR A O 1
ATOM 642 N N . THR A 1 86 ? -19.812 -4.253 35.300 1.00 95.19 86 THR A N 1
ATOM 643 C CA . THR A 1 86 ? -19.928 -3.833 36.696 1.00 95.19 86 THR A CA 1
ATOM 644 C C . THR A 1 86 ? -18.945 -2.706 36.974 1.00 95.19 86 THR A C 1
ATOM 646 O O . THR A 1 86 ? -17.905 -2.598 36.326 1.00 95.19 86 THR A O 1
ATOM 649 N N . VAL A 1 87 ? -19.278 -1.842 37.929 1.00 96.31 87 VAL A N 1
ATOM 650 C CA . VAL A 1 87 ? -18.434 -0.711 38.327 1.00 96.31 87 VAL A CA 1
ATOM 651 C C . VAL A 1 87 ? -17.970 -0.937 39.755 1.00 96.31 87 VAL A C 1
ATOM 653 O O . VAL A 1 87 ? -18.786 -1.202 40.635 1.00 96.31 87 VAL A O 1
ATOM 656 N N . MET A 1 88 ? -16.665 -0.850 39.993 1.00 95.56 88 MET A N 1
ATOM 657 C CA . MET A 1 88 ? -16.089 -1.053 41.322 1.00 95.56 88 MET A CA 1
ATOM 658 C C . MET A 1 88 ? -14.797 -0.254 41.508 1.00 95.56 88 MET A C 1
ATOM 660 O O . MET A 1 88 ? -14.119 0.036 40.523 1.00 95.56 88 MET A O 1
ATOM 664 N N . PRO A 1 89 ? -14.406 0.088 42.746 1.00 95.44 89 PRO A N 1
ATOM 665 C CA . PRO A 1 89 ? -13.070 0.618 43.005 1.00 95.44 89 PRO A CA 1
ATOM 666 C C . PRO A 1 89 ? -12.005 -0.395 42.573 1.00 95.44 89 PRO A C 1
ATOM 668 O O . PRO A 1 89 ? -12.201 -1.597 42.751 1.00 95.44 89 PRO A O 1
ATOM 671 N N . ASP A 1 90 ? -10.876 0.079 42.049 1.00 96.00 90 ASP A N 1
ATOM 672 C CA . ASP A 1 90 ? -9.736 -0.784 41.735 1.00 96.00 90 ASP A CA 1
ATOM 673 C C . ASP A 1 90 ? -9.141 -1.364 43.034 1.00 96.00 90 ASP A C 1
ATOM 675 O O . ASP A 1 90 ? -8.591 -0.608 43.842 1.00 96.00 90 ASP A O 1
ATOM 679 N N . PRO A 1 91 ? -9.208 -2.692 43.264 1.00 91.94 91 PRO A N 1
ATOM 680 C CA . PRO A 1 91 ? -8.675 -3.303 44.480 1.00 91.94 91 PRO A CA 1
ATOM 681 C C . PRO A 1 91 ? -7.157 -3.146 44.615 1.00 91.94 91 PRO A C 1
ATOM 683 O O . PRO A 1 91 ? -6.629 -3.255 45.723 1.00 91.94 91 PRO A O 1
ATOM 686 N N . ALA A 1 92 ? -6.454 -2.927 43.500 1.00 92.25 92 ALA A N 1
ATOM 687 C CA . ALA A 1 92 ? -5.010 -2.739 43.475 1.00 92.25 92 ALA A CA 1
ATOM 688 C C . ALA A 1 92 ? -4.591 -1.289 43.776 1.00 92.25 92 ALA A C 1
ATOM 690 O O . ALA A 1 92 ? -3.412 -1.044 44.037 1.00 92.25 92 ALA A O 1
ATOM 691 N N . ASP A 1 93 ? -5.523 -0.330 43.771 1.00 93.62 93 ASP A N 1
ATOM 692 C CA . ASP A 1 93 ? -5.217 1.074 44.026 1.00 93.62 93 ASP A CA 1
ATOM 693 C C . ASP A 1 93 ? -5.380 1.454 45.503 1.00 93.62 93 ASP A C 1
ATOM 695 O O . ASP A 1 93 ? -6.469 1.756 45.999 1.00 93.62 93 ASP A O 1
ATOM 699 N N . SER A 1 94 ? -4.252 1.537 46.211 1.00 89.62 94 SER A N 1
ATOM 700 C CA . SER A 1 94 ? -4.214 1.969 47.611 1.00 89.62 94 SER A CA 1
ATOM 701 C C . SER A 1 94 ? -4.702 3.405 47.835 1.00 89.62 94 SER A C 1
ATOM 703 O O . SER A 1 94 ? -5.067 3.743 48.961 1.00 89.62 94 SER A O 1
ATOM 705 N N . HIS A 1 95 ? -4.703 4.251 46.798 1.00 91.38 95 HIS A N 1
ATOM 706 C CA . HIS A 1 95 ? -5.137 5.649 46.884 1.00 91.38 95 HIS A CA 1
ATOM 707 C C . HIS A 1 95 ? -6.645 5.814 46.645 1.00 91.38 95 HIS A C 1
ATOM 709 O O . HIS A 1 95 ? -7.172 6.896 46.897 1.00 91.38 95 HIS A O 1
ATOM 715 N N . ARG A 1 96 ? -7.350 4.750 46.2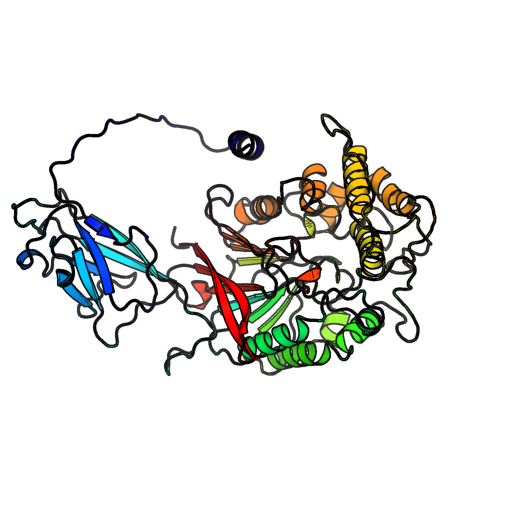22 1.00 91.50 96 ARG A N 1
ATOM 716 C CA . ARG A 1 96 ? -8.794 4.736 45.907 1.00 91.50 96 ARG A CA 1
ATOM 717 C C . ARG A 1 96 ? -9.218 5.796 44.884 1.00 91.50 96 ARG A C 1
ATOM 719 O O . ARG A 1 96 ? -10.341 6.289 44.924 1.00 91.50 96 ARG A O 1
ATOM 726 N N . GLN A 1 97 ? -8.314 6.168 43.994 1.00 96.31 97 GLN A N 1
ATOM 727 C CA . GLN A 1 97 ? -8.525 7.122 42.911 1.00 96.31 97 GLN A CA 1
ATOM 728 C C . GLN A 1 97 ? -8.900 6.426 41.599 1.00 96.31 97 GLN A C 1
ATOM 730 O O . GLN A 1 97 ? -9.345 7.087 40.666 1.00 96.31 97 GLN A O 1
ATOM 735 N N . ARG A 1 98 ? -8.731 5.105 41.506 1.00 97.12 98 ARG A N 1
ATOM 736 C CA . ARG A 1 98 ? -9.053 4.315 40.317 1.00 97.12 98 ARG A CA 1
ATOM 737 C C . ARG A 1 98 ? -10.363 3.555 40.483 1.00 97.12 98 ARG A C 1
ATOM 739 O O . ARG A 1 98 ? -10.614 2.918 41.507 1.00 97.12 98 ARG A O 1
ATOM 746 N N . VAL A 1 99 ? -11.186 3.605 39.443 1.00 97.38 99 VAL A N 1
ATOM 747 C CA . VAL A 1 99 ? -12.450 2.874 39.327 1.00 97.38 99 VAL A CA 1
ATOM 748 C C . VAL A 1 99 ? -12.389 2.009 38.076 1.00 97.38 99 VAL A C 1
ATOM 750 O O . VAL A 1 99 ? -12.027 2.482 37.002 1.00 97.38 99 VAL A O 1
ATOM 753 N N . LEU A 1 100 ? -12.749 0.739 38.221 1.00 96.69 100 LEU A N 1
ATOM 754 C CA . LEU A 1 100 ? -12.829 -0.231 37.141 1.00 96.69 100 LEU A CA 1
ATOM 755 C C . LEU A 1 100 ? -14.269 -0.322 36.642 1.00 96.69 100 LEU A C 1
ATOM 757 O O . LEU A 1 100 ? -15.195 -0.553 37.421 1.00 96.69 100 LEU A O 1
ATOM 761 N N . ILE A 1 101 ? -14.438 -0.206 35.332 1.00 96.38 101 ILE A N 1
ATOM 762 C CA . ILE A 1 101 ? -15.603 -0.694 34.601 1.00 96.38 101 ILE A CA 1
ATOM 763 C C . ILE A 1 101 ? -15.216 -2.084 34.100 1.00 96.38 101 ILE A C 1
ATOM 765 O O . ILE A 1 101 ? -14.553 -2.216 33.073 1.00 96.38 101 ILE A O 1
ATOM 769 N N . LYS A 1 102 ? -15.562 -3.119 34.864 1.00 95.81 102 LYS A N 1
ATOM 770 C CA . LYS A 1 102 ? -15.236 -4.510 34.545 1.00 95.81 102 LYS A CA 1
ATOM 771 C C . LYS A 1 102 ? -16.311 -5.093 33.638 1.00 95.81 102 LYS A C 1
ATOM 773 O O . LYS A 1 102 ? -17.477 -5.127 34.031 1.00 95.81 102 LYS A O 1
ATOM 778 N N . LEU A 1 103 ? -15.933 -5.550 32.450 1.00 95.56 103 LEU A N 1
ATOM 779 C CA . LEU A 1 103 ? -16.857 -6.204 31.530 1.00 95.56 103 LEU A CA 1
ATOM 780 C C . LEU A 1 103 ? -17.217 -7.592 32.066 1.00 95.56 103 LEU A C 1
ATOM 782 O O . LEU A 1 103 ? -16.382 -8.282 32.652 1.00 95.56 103 LEU A O 1
ATOM 786 N N . ASN A 1 104 ? -18.481 -7.975 31.917 1.00 92.88 104 ASN A N 1
ATOM 787 C CA . ASN A 1 104 ? -18.964 -9.266 32.392 1.00 92.88 104 ASN A CA 1
ATOM 788 C C . ASN A 1 104 ? -18.511 -10.393 31.459 1.00 92.88 104 ASN A C 1
ATOM 790 O O . ASN A 1 104 ? -18.361 -10.190 30.254 1.00 92.88 104 ASN A O 1
ATOM 794 N N . ASP A 1 105 ? -18.340 -11.593 32.015 1.00 86.75 105 ASP A N 1
ATOM 795 C CA . ASP A 1 105 ? -17.914 -12.769 31.255 1.00 86.75 105 ASP A CA 1
ATOM 796 C C . ASP A 1 105 ? -18.816 -12.993 30.027 1.00 86.75 105 ASP A C 1
ATOM 798 O O . ASP A 1 105 ? -20.046 -13.016 30.127 1.00 86.75 105 ASP A O 1
ATOM 802 N N . GLY A 1 106 ? -18.192 -13.159 28.858 1.00 81.19 106 GLY A N 1
ATOM 803 C CA . GLY A 1 106 ? -18.885 -13.330 27.578 1.00 81.19 106 GLY A CA 1
ATOM 804 C C . GLY A 1 106 ? -19.314 -12.030 26.888 1.00 81.19 106 GLY A C 1
ATOM 805 O O . GLY A 1 106 ? -19.838 -12.095 25.778 1.00 81.19 106 GLY A O 1
ATOM 806 N N . PHE A 1 107 ? -19.082 -10.859 27.491 1.00 87.19 107 PHE A N 1
ATOM 807 C CA . PHE A 1 107 ? -19.261 -9.570 26.826 1.00 87.19 107 PHE A CA 1
ATOM 808 C C . PHE A 1 107 ? -17.920 -9.029 26.314 1.00 87.19 107 PHE A C 1
ATOM 810 O O . PHE A 1 107 ? -17.072 -8.602 27.094 1.00 87.19 107 PHE A O 1
ATOM 817 N N . GLY A 1 108 ? -17.742 -9.026 24.992 1.00 87.44 108 GLY A N 1
ATOM 818 C CA . GLY A 1 108 ? -16.611 -8.381 24.324 1.00 87.44 108 GLY A CA 1
ATOM 819 C C . GLY A 1 108 ? -16.994 -7.008 23.781 1.00 87.44 108 GLY A C 1
ATOM 820 O O . GLY A 1 108 ? -18.116 -6.814 23.299 1.00 87.44 108 GLY A O 1
ATOM 821 N N . LEU A 1 109 ? -16.063 -6.052 23.817 1.00 91.44 109 LEU A N 1
ATOM 822 C CA . LEU A 1 109 ? -16.258 -4.813 23.073 1.00 91.44 109 LEU A CA 1
ATOM 823 C C . LEU A 1 109 ? -16.137 -5.120 21.576 1.00 91.44 109 LEU A C 1
ATOM 825 O O . LEU A 1 109 ? -15.230 -5.820 21.132 1.00 91.44 109 LEU A O 1
ATOM 829 N N . LYS A 1 110 ? -17.041 -4.553 20.781 1.00 90.62 110 LYS A N 1
ATOM 830 C CA . LYS A 1 110 ? -16.925 -4.545 19.316 1.00 90.62 110 LYS A CA 1
ATOM 831 C C . LYS A 1 110 ? -15.631 -3.851 18.898 1.00 90.62 110 LYS A C 1
ATOM 833 O O . LYS A 1 110 ? -15.258 -2.865 19.531 1.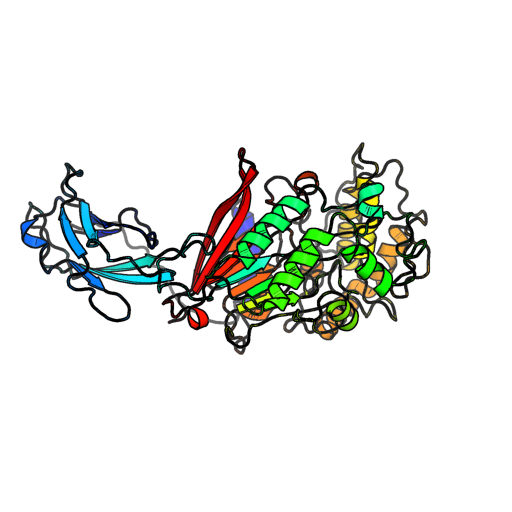00 90.62 110 LYS A O 1
ATOM 838 N N . GLU A 1 111 ? -14.985 -4.329 17.841 1.00 90.56 111 GLU A N 1
ATOM 839 C CA . GLU A 1 111 ? -13.820 -3.676 17.228 1.00 90.56 111 GLU A CA 1
ATOM 840 C C . GLU A 1 111 ? -14.207 -2.413 16.449 1.00 90.56 111 GLU A C 1
ATOM 842 O O . GLU A 1 111 ? -15.344 -2.303 15.978 1.00 90.56 111 GLU A O 1
ATOM 847 N N . SER A 1 112 ? -13.259 -1.479 16.307 1.00 91.06 112 SER A N 1
ATOM 848 C CA . SER A 1 112 ? -13.439 -0.225 15.559 1.00 91.06 112 SER A CA 1
ATOM 849 C C . SER A 1 112 ? -14.762 0.460 15.937 1.00 91.06 112 SER A C 1
ATOM 851 O O . SER A 1 112 ? -15.613 0.772 15.098 1.00 91.06 112 SER A O 1
ATOM 853 N N . TRP A 1 113 ? -14.993 0.622 17.239 1.00 92.31 113 TRP A N 1
ATOM 854 C CA . TRP A 1 113 ? -16.281 1.059 17.767 1.00 92.31 113 TRP A CA 1
ATOM 855 C C . TRP A 1 113 ? -16.120 2.161 18.799 1.00 92.31 113 TRP A C 1
ATOM 857 O O . TRP A 1 113 ? -15.231 2.091 19.646 1.00 92.31 113 TRP A O 1
ATOM 867 N N . LYS A 1 114 ? -17.001 3.160 18.752 1.00 92.75 114 LYS A N 1
ATOM 868 C CA . LYS A 1 114 ? -17.014 4.262 19.708 1.00 92.75 114 LYS A CA 1
ATOM 869 C C . LYS A 1 114 ? -17.918 3.934 20.893 1.00 92.75 114 LYS A C 1
ATOM 871 O O . LYS A 1 114 ? -19.044 3.457 20.742 1.00 92.75 114 LYS A O 1
ATOM 876 N N . TYR A 1 115 ? -17.416 4.221 22.084 1.00 94.19 115 TYR A N 1
ATOM 877 C CA . TYR A 1 115 ? -18.131 4.085 23.341 1.00 94.19 115 TYR A CA 1
ATOM 878 C C . TYR A 1 115 ? -18.079 5.390 24.124 1.00 94.19 115 TYR A C 1
ATOM 880 O O . TYR A 1 115 ? -17.118 6.158 24.057 1.00 94.19 115 TYR A O 1
ATOM 888 N N . THR A 1 116 ? -19.118 5.610 24.920 1.00 95.50 116 THR A N 1
ATOM 889 C CA . THR A 1 116 ? -19.245 6.768 25.798 1.00 95.50 116 THR A CA 1
ATOM 890 C C . THR A 1 116 ? -19.438 6.307 27.233 1.00 95.50 116 THR A C 1
ATOM 892 O O . THR A 1 116 ? -20.307 5.484 27.522 1.00 95.50 116 THR A O 1
ATOM 895 N N . ILE A 1 117 ? -18.664 6.882 28.147 1.00 96.44 117 ILE A N 1
ATOM 896 C CA . ILE A 1 117 ? -18.819 6.722 29.589 1.00 96.44 117 ILE A CA 1
ATOM 897 C C . ILE A 1 117 ? -19.437 8.008 30.129 1.00 96.44 117 ILE A C 1
ATOM 899 O O . ILE A 1 117 ? -18.798 9.058 30.144 1.00 96.44 117 ILE A O 1
ATOM 903 N N . ALA A 1 118 ? -20.684 7.926 30.580 1.00 96.25 118 ALA A N 1
ATOM 904 C CA . ALA A 1 118 ? -21.348 9.018 31.275 1.00 96.25 118 ALA A CA 1
ATOM 905 C C . ALA A 1 118 ? -21.120 8.879 32.783 1.00 96.25 118 ALA A C 1
ATOM 907 O O . ALA A 1 118 ? -21.539 7.892 33.388 1.00 96.25 118 ALA A O 1
ATOM 908 N N . VAL A 1 119 ? -20.474 9.878 33.376 1.00 96.69 119 VAL A N 1
ATOM 909 C CA . VAL A 1 119 ? -20.167 9.971 34.804 1.00 96.69 119 VAL A CA 1
ATOM 910 C C . VAL A 1 119 ? -21.031 11.077 35.406 1.00 96.69 119 VAL A C 1
ATOM 912 O O . VAL A 1 119 ? -20.933 12.233 34.993 1.00 96.69 119 VAL A O 1
ATOM 915 N N . SER A 1 120 ? -21.914 10.742 36.345 1.00 96.62 120 SER A N 1
ATOM 916 C CA . SER A 1 120 ? -22.831 11.718 36.944 1.00 96.62 120 SER A CA 1
ATOM 917 C C . SER A 1 120 ? -22.138 12.608 37.980 1.00 96.62 120 SER A C 1
ATOM 919 O O . SER A 1 120 ? -21.154 12.230 38.618 1.00 96.62 120 SER A O 1
ATOM 921 N N . ASP A 1 121 ? -22.709 13.785 38.220 1.00 94.88 121 ASP A N 1
ATOM 922 C CA . ASP A 1 121 ? -22.317 14.691 39.303 1.00 94.88 121 ASP A CA 1
ATOM 923 C C . ASP A 1 121 ? -22.765 14.215 40.693 1.00 94.88 121 ASP A C 1
ATOM 925 O O . ASP A 1 121 ? -22.583 14.931 41.678 1.00 94.88 121 ASP A O 1
ATOM 929 N N . HIS A 1 122 ? -23.313 13.001 40.813 1.00 95.75 122 HIS A N 1
ATOM 930 C CA . HIS A 1 122 ? -23.645 12.364 42.089 1.00 95.75 122 HIS A CA 1
ATOM 931 C C . HIS A 1 122 ? -22.494 11.542 42.681 1.00 95.75 122 HIS A C 1
ATOM 933 O O . HIS A 1 122 ? -22.553 11.217 43.867 1.00 95.75 122 HIS A O 1
ATOM 939 N N . ILE A 1 123 ? -21.420 11.285 41.925 1.00 95.19 123 ILE A N 1
ATOM 940 C CA . ILE A 1 123 ? -20.198 10.684 42.479 1.00 95.19 123 ILE A CA 1
ATOM 941 C C . ILE A 1 123 ? -19.592 11.615 43.531 1.00 95.19 123 ILE A C 1
ATOM 943 O O . ILE A 1 123 ? -19.587 12.844 43.374 1.00 95.19 123 ILE A O 1
ATOM 947 N N . ARG A 1 124 ? -19.099 11.034 44.628 1.00 95.69 124 ARG A N 1
ATOM 948 C CA . ARG A 1 124 ? -18.441 11.765 45.711 1.00 95.69 124 ARG A CA 1
ATOM 949 C C . ARG A 1 124 ? -17.042 11.229 45.976 1.00 95.69 124 ARG A C 1
ATOM 951 O O . ARG A 1 124 ? -16.798 10.028 45.913 1.00 95.69 124 ARG A O 1
ATOM 958 N N . SER A 1 125 ? -16.128 12.126 46.328 1.00 95.62 125 SER A N 1
ATOM 959 C CA . SER A 1 125 ? -14.899 11.729 47.013 1.00 95.62 125 SER A CA 1
ATOM 960 C C . SER A 1 125 ? -15.194 11.360 48.470 1.00 95.62 125 SER A C 1
ATOM 962 O O . SER A 1 125 ? -16.202 11.793 49.032 1.00 95.62 125 SER A O 1
ATOM 964 N N . ILE A 1 126 ? -14.270 10.662 49.134 1.00 94.56 126 ILE A N 1
ATOM 965 C CA . ILE A 1 126 ? -14.349 10.403 50.586 1.00 94.56 126 ILE A CA 1
ATOM 966 C C . ILE A 1 126 ? -14.324 11.693 51.428 1.00 94.56 126 ILE A C 1
ATOM 968 O O . ILE A 1 126 ? -14.620 11.670 52.621 1.00 94.56 126 ILE A O 1
ATOM 972 N N . TYR A 1 127 ? -13.956 12.821 50.813 1.00 93.31 127 TYR A N 1
ATOM 973 C CA . TYR A 1 127 ? -13.958 14.153 51.415 1.00 93.31 127 TYR A CA 1
ATOM 974 C C . TYR A 1 127 ? -15.227 14.957 51.081 1.00 93.31 127 TYR A C 1
ATOM 976 O O . TYR A 1 127 ? -15.351 16.107 51.493 1.00 93.31 127 TYR A O 1
ATOM 984 N N . GLY A 1 128 ? -16.172 14.370 50.337 1.00 91.56 128 GLY A N 1
ATOM 985 C CA . GLY A 1 128 ? -17.440 14.993 49.958 1.00 91.56 128 GLY A CA 1
ATOM 986 C C . GLY A 1 128 ? -17.379 15.891 48.719 1.00 91.56 128 GLY A C 1
ATOM 987 O O . GLY A 1 128 ? -18.379 16.535 48.397 1.00 91.56 128 GLY A O 1
ATOM 988 N N . TYR A 1 129 ? -16.250 15.940 48.002 1.00 94.12 129 TYR A N 1
ATOM 989 C CA . TYR A 1 129 ? -16.166 16.661 46.728 1.00 94.12 129 TYR A CA 1
ATOM 990 C C . TYR A 1 129 ? -17.001 15.961 45.658 1.00 94.12 129 TYR A C 1
ATOM 992 O O . TYR A 1 129 ? -17.136 14.742 45.668 1.00 94.12 129 TYR A O 1
ATOM 1000 N N . SER A 1 130 ? -17.548 16.736 44.727 1.00 93.81 130 SER A N 1
ATOM 1001 C CA . SER A 1 130 ? -18.376 16.251 43.618 1.00 93.81 130 SER A CA 1
ATOM 1002 C C . SER A 1 130 ? -17.855 16.778 42.291 1.00 93.81 130 SER A C 1
ATOM 1004 O O . SER A 1 130 ? -17.092 17.753 42.279 1.00 93.81 130 SER A O 1
ATOM 1006 N N . LEU A 1 131 ? -18.242 16.131 41.187 1.00 93.38 131 LEU A N 1
ATOM 1007 C CA . LEU A 1 131 ? -18.013 16.709 39.866 1.00 93.38 131 LEU A CA 1
ATOM 1008 C C . LEU A 1 131 ? -18.859 17.989 39.739 1.00 93.38 131 LEU A C 1
ATOM 1010 O O . LEU A 1 131 ? -19.999 18.007 40.202 1.00 93.38 131 LEU A O 1
ATOM 1014 N N . PRO A 1 132 ? -18.344 19.053 39.104 1.00 92.06 132 PRO A N 1
ATOM 1015 C CA . PRO A 1 132 ? -19.089 20.304 38.941 1.00 92.06 132 PRO A CA 1
ATOM 1016 C C . PRO A 1 132 ? -20.309 20.168 38.013 1.00 92.06 132 PRO A C 1
ATOM 1018 O O . PRO A 1 132 ? -21.228 20.980 38.087 1.00 92.06 132 PRO A O 1
ATOM 1021 N N . ALA A 1 133 ? -20.296 19.169 37.130 1.00 93.81 133 ALA A N 1
ATOM 1022 C CA . ALA A 1 133 ? -21.378 18.772 36.237 1.00 93.81 133 ALA A CA 1
ATOM 1023 C C . ALA A 1 133 ? -21.139 17.315 35.789 1.00 93.81 133 ALA A C 1
ATOM 1025 O O . ALA A 1 133 ? -20.011 16.827 35.928 1.00 93.81 133 ALA A O 1
ATOM 1026 N N . PRO A 1 134 ? -22.147 16.620 35.228 1.00 95.25 134 PRO A N 1
ATOM 1027 C CA . PRO A 1 134 ? -21.934 15.327 34.589 1.00 95.25 134 PRO A CA 1
ATOM 1028 C C . PRO A 1 134 ? -20.867 15.408 33.488 1.00 95.25 134 PRO A C 1
ATOM 1030 O O . PRO A 1 134 ? -20.852 16.354 32.698 1.00 95.25 134 PRO A O 1
ATOM 1033 N N . ILE A 1 135 ? -19.993 14.406 33.424 1.00 95.00 135 ILE A N 1
ATOM 1034 C CA . ILE A 1 135 ? -18.891 14.313 32.460 1.00 95.00 135 ILE A CA 1
ATOM 1035 C C . ILE A 1 135 ? -19.168 13.168 31.486 1.00 95.00 135 ILE A C 1
ATOM 1037 O O . ILE A 1 135 ? -19.640 12.102 31.874 1.00 95.00 135 ILE A O 1
ATOM 1041 N N . SER A 1 136 ? -18.860 13.395 30.211 1.00 94.38 136 SER A N 1
ATOM 1042 C CA . SER A 1 136 ? -18.909 12.383 29.159 1.00 94.38 136 SER A CA 1
ATOM 1043 C C . SER A 1 136 ? -17.492 12.135 28.664 1.00 94.38 136 SER A C 1
ATOM 1045 O O . SER A 1 136 ? -16.864 13.049 28.135 1.00 94.38 136 SER A O 1
ATOM 1047 N N . LEU A 1 137 ? -16.989 10.920 28.857 1.00 94.94 137 LEU A N 1
ATOM 1048 C CA . LEU A 1 137 ? -15.705 10.477 28.318 1.00 94.94 137 LEU A CA 1
ATOM 1049 C C . LEU A 1 137 ? -15.969 9.594 27.101 1.00 94.94 137 LEU A C 1
ATOM 1051 O O . LEU A 1 137 ? -16.887 8.774 27.126 1.00 94.94 137 LEU A O 1
ATOM 1055 N N . GLU A 1 138 ? -15.173 9.740 26.051 1.00 93.38 138 GLU A N 1
ATOM 1056 C CA . GLU A 1 138 ? -15.283 8.925 24.842 1.00 93.38 138 GLU A CA 1
ATOM 1057 C C . GLU A 1 138 ? -14.017 8.099 24.650 1.00 93.38 138 GLU A C 1
ATOM 1059 O O . GLU A 1 138 ? -12.907 8.585 24.870 1.00 93.38 138 GLU A O 1
ATOM 1064 N N . PHE A 1 139 ? -14.193 6.856 24.215 1.00 92.50 139 PHE A N 1
ATOM 1065 C CA . PHE A 1 139 ? -13.098 6.025 23.742 1.00 92.50 139 PHE A CA 1
ATOM 1066 C C . PHE A 1 139 ? -13.533 5.215 22.522 1.00 92.50 139 PHE A C 1
ATOM 1068 O O . PHE A 1 139 ? -14.720 4.984 22.293 1.00 92.50 139 PHE A O 1
ATOM 1075 N N . VAL A 1 140 ? -12.557 4.784 21.739 1.00 91.81 140 VAL A N 1
ATOM 1076 C CA . VAL A 1 140 ? -12.703 3.889 20.603 1.00 91.81 140 VAL A CA 1
ATOM 1077 C C . VAL A 1 140 ? -11.963 2.590 20.873 1.00 91.81 140 VAL A C 1
ATOM 1079 O O . VAL A 1 140 ? -10.997 2.553 21.641 1.00 91.81 140 VAL A O 1
ATOM 1082 N N . THR A 1 141 ? -12.419 1.515 20.250 1.00 92.00 141 THR A N 1
ATOM 1083 C CA . THR A 1 141 ? -11.772 0.212 20.353 1.00 92.00 141 THR A CA 1
ATOM 1084 C C . THR A 1 141 ? -10.858 -0.094 19.182 1.00 92.00 141 THR A C 1
ATOM 1086 O O . THR A 1 141 ? -11.166 0.248 18.041 1.00 92.00 141 THR A O 1
ATOM 1089 N N . THR A 1 142 ? -9.757 -0.792 19.464 1.00 90.12 142 THR A N 1
ATOM 1090 C CA . THR A 1 142 ? -8.833 -1.244 18.418 1.00 90.12 142 THR A CA 1
ATOM 1091 C C . THR A 1 142 ? -9.480 -2.215 17.442 1.00 90.12 142 THR A C 1
ATOM 1093 O O . THR A 1 142 ? -10.425 -2.930 17.788 1.00 90.12 142 THR A O 1
ATOM 1096 N N . GLY A 1 143 ? -8.934 -2.296 16.234 1.00 85.06 143 GLY A N 1
ATOM 1097 C CA . GLY A 1 143 ? -9.245 -3.357 15.293 1.00 85.06 143 GLY A CA 1
ATOM 1098 C C . GLY A 1 143 ? -8.843 -4.734 15.830 1.00 85.06 143 GLY A C 1
ATOM 1099 O O . GLY A 1 143 ? -7.921 -4.889 16.641 1.00 85.06 143 GLY A O 1
ATOM 1100 N N . LYS A 1 144 ? -9.546 -5.764 15.365 1.00 85.19 144 LYS A N 1
ATOM 1101 C CA . LYS A 1 144 ? -9.165 -7.169 15.504 1.00 85.19 144 LYS A CA 1
ATOM 1102 C C . LYS A 1 144 ? -8.141 -7.526 14.437 1.00 85.19 144 LYS A C 1
ATOM 1104 O O . LYS A 1 144 ? -8.282 -7.149 13.268 1.00 85.19 144 LYS A O 1
ATOM 1109 N N . ASN A 1 145 ? -7.128 -8.288 14.830 1.00 86.75 145 ASN A N 1
ATOM 1110 C CA . ASN A 1 145 ? -6.185 -8.872 13.891 1.00 86.75 145 ASN A CA 1
ATOM 1111 C C . ASN A 1 145 ? -6.942 -9.853 12.967 1.00 86.75 145 ASN A C 1
ATOM 1113 O O . ASN A 1 145 ? -7.505 -10.836 13.462 1.00 86.75 145 ASN A O 1
ATOM 1117 N N . PRO A 1 146 ? -6.979 -9.624 11.639 1.00 85.31 146 PRO A N 1
ATOM 1118 C CA . PRO A 1 146 ? -7.759 -10.463 10.728 1.00 85.31 146 PRO A CA 1
ATOM 1119 C C . PRO A 1 146 ? -7.256 -11.905 10.604 1.00 85.31 146 PRO A C 1
ATOM 1121 O O . PRO A 1 146 ? -7.916 -12.733 9.978 1.00 85.31 146 PRO A O 1
ATOM 1124 N N . PHE A 1 147 ? -6.083 -12.210 11.154 1.00 85.56 147 PHE A N 1
ATOM 1125 C CA . PHE A 1 147 ? -5.437 -13.516 11.038 1.00 85.56 147 PHE A CA 1
ATOM 1126 C C . PHE A 1 147 ? -5.520 -14.349 12.323 1.00 85.56 147 PHE A C 1
ATOM 1128 O O . PHE A 1 147 ? -4.985 -15.460 12.376 1.00 85.56 147 PHE A O 1
ATOM 1135 N N . GLU A 1 148 ? -6.178 -13.822 13.355 1.00 82.31 148 GLU A N 1
ATOM 1136 C CA . GLU A 1 148 ? -6.522 -14.559 14.569 1.00 82.31 148 GLU A CA 1
ATOM 1137 C C . GLU A 1 148 ? -7.844 -15.313 14.390 1.00 82.31 148 GLU A C 1
ATOM 1139 O O . GLU A 1 148 ? -8.722 -14.891 13.634 1.00 82.31 148 GLU A O 1
ATOM 1144 N N . SER A 1 149 ? -7.985 -16.442 15.091 1.00 70.62 149 SER A N 1
ATOM 1145 C CA . SER A 1 149 ? -9.206 -17.249 15.058 1.00 70.62 149 SER A CA 1
ATOM 1146 C C . SER A 1 149 ? -10.407 -16.441 15.546 1.00 70.62 149 SER A C 1
ATOM 1148 O O . SER A 1 149 ? -10.355 -15.814 16.606 1.00 70.62 149 SER A O 1
ATOM 1150 N N . THR A 1 150 ? -11.498 -16.481 14.789 1.00 68.38 150 THR A N 1
ATOM 1151 C CA . THR A 1 150 ? -12.788 -15.924 15.198 1.00 68.38 150 THR A CA 1
ATOM 1152 C C . THR A 1 150 ? -13.585 -16.952 16.001 1.00 68.38 150 THR A C 1
ATOM 1154 O O . THR A 1 150 ? -13.406 -18.163 15.842 1.00 68.38 150 THR A O 1
ATOM 1157 N N . GLU A 1 151 ? -14.467 -16.478 16.882 1.00 66.88 151 GLU A N 1
ATOM 1158 C CA . GLU A 1 151 ? -15.433 -17.358 17.538 1.00 66.88 151 GLU A CA 1
ATOM 1159 C C . GLU A 1 151 ? -16.497 -17.827 16.523 1.00 66.88 151 GLU A C 1
ATOM 1161 O O . GLU A 1 151 ? -16.854 -17.080 15.599 1.00 66.88 151 GLU A O 1
ATOM 1166 N N . PRO A 1 152 ? -17.050 -19.048 16.664 1.00 55.81 152 PRO A N 1
ATOM 1167 C CA . PRO A 1 152 ? -18.089 -19.550 15.768 1.00 55.81 152 PRO A CA 1
ATOM 1168 C C . PRO A 1 152 ? -19.300 -18.603 15.706 1.00 55.81 152 PRO A C 1
ATOM 1170 O O . PRO A 1 152 ? -20.009 -18.418 16.692 1.00 55.81 152 PRO A O 1
ATOM 1173 N N . GLY A 1 153 ? -19.562 -18.028 14.527 1.00 57.59 153 GLY A N 1
ATOM 1174 C CA . GLY A 1 153 ? -20.655 -17.069 14.299 1.00 57.59 153 GLY A CA 1
ATOM 1175 C C . GLY A 1 153 ? -20.229 -15.597 14.209 1.00 57.59 153 GLY A C 1
ATOM 1176 O O . GLY A 1 153 ? -21.038 -14.783 13.771 1.00 57.59 153 GLY A O 1
ATOM 1177 N N . GLU A 1 154 ? -18.975 -15.260 14.534 1.00 63.03 154 GLU A N 1
ATOM 1178 C CA . GLU A 1 154 ? -18.381 -13.931 14.276 1.00 63.03 154 GLU A CA 1
ATOM 1179 C C . GLU A 1 154 ? -17.723 -13.818 12.891 1.00 63.03 154 GLU A C 1
ATOM 1181 O O . GLU A 1 154 ? -17.356 -12.730 12.451 1.00 63.03 154 GLU A O 1
ATOM 1186 N N . SER A 1 155 ? -17.568 -14.948 12.201 1.00 63.81 155 SER A N 1
ATOM 1187 C CA . SER A 1 155 ? -16.907 -15.046 10.903 1.00 63.81 155 SER A CA 1
ATOM 1188 C C . SER A 1 155 ? -17.658 -14.267 9.818 1.00 63.81 155 SER A C 1
ATOM 1190 O O . SER A 1 155 ? -18.690 -14.709 9.300 1.00 63.81 155 SER A O 1
ATOM 1192 N N . LYS A 1 156 ? -17.142 -13.086 9.463 1.00 82.88 156 LYS A N 1
ATOM 1193 C CA . LYS A 1 156 ? -17.597 -12.301 8.316 1.00 82.88 156 LYS A CA 1
ATOM 1194 C C . LYS A 1 156 ? -16.390 -11.699 7.606 1.00 82.88 156 LYS A C 1
ATOM 1196 O O . LYS A 1 156 ? -15.614 -10.956 8.198 1.00 82.88 156 LYS A O 1
ATOM 1201 N N . ARG A 1 157 ? -16.287 -11.962 6.303 1.00 91.06 157 ARG A N 1
ATOM 1202 C CA . ARG A 1 157 ? -15.272 -11.367 5.431 1.00 91.06 157 ARG A CA 1
ATOM 1203 C C . ARG A 1 157 ? -15.615 -9.900 5.173 1.00 91.06 157 ARG A C 1
ATOM 1205 O O . ARG A 1 157 ? -16.515 -9.602 4.388 1.00 91.06 157 ARG A O 1
ATOM 1212 N N . THR A 1 158 ? -14.938 -8.984 5.854 1.00 92.50 158 THR A N 1
ATOM 1213 C CA . THR A 1 158 ? -15.219 -7.536 5.796 1.00 92.50 158 THR A CA 1
ATOM 1214 C C . THR A 1 158 ? -13.987 -6.690 5.515 1.00 92.50 158 THR A C 1
ATOM 1216 O O . THR A 1 158 ? -14.142 -5.584 5.002 1.00 92.50 158 THR A O 1
ATOM 1219 N N . LYS A 1 159 ? -12.785 -7.198 5.802 1.00 95.12 159 LYS A N 1
ATOM 1220 C CA . LYS A 1 159 ? -11.533 -6.434 5.759 1.00 95.12 159 LYS A CA 1
ATOM 1221 C C . LYS A 1 159 ? -10.828 -6.546 4.408 1.00 95.12 159 LYS A C 1
ATOM 1223 O O . LYS A 1 159 ? -10.898 -7.586 3.748 1.00 95.12 159 LYS A O 1
ATOM 1228 N N . ILE A 1 160 ? -10.133 -5.481 4.020 1.00 97.62 160 ILE A N 1
ATOM 1229 C CA . ILE A 1 160 ? -9.306 -5.424 2.806 1.00 97.62 160 ILE A CA 1
ATOM 1230 C C . ILE A 1 160 ? -7.837 -5.449 3.226 1.00 97.62 160 ILE A C 1
ATOM 1232 O O . ILE A 1 160 ? -7.448 -4.699 4.119 1.00 97.62 160 ILE A O 1
ATOM 1236 N N . VAL A 1 161 ? -7.036 -6.304 2.596 1.00 98.31 161 VAL A N 1
ATOM 1237 C CA . VAL A 1 161 ? -5.573 -6.326 2.726 1.00 98.31 161 VAL A CA 1
ATOM 1238 C C . VAL A 1 161 ? -4.983 -5.620 1.516 1.00 98.31 161 VAL A C 1
ATOM 1240 O O . VAL A 1 161 ? -5.348 -5.952 0.393 1.00 98.31 161 VAL A O 1
ATOM 1243 N N . VAL A 1 162 ? -4.057 -4.692 1.731 1.00 98.81 162 VAL A N 1
ATOM 1244 C CA . VAL A 1 162 ? -3.345 -3.968 0.675 1.00 98.81 162 VAL A CA 1
ATOM 1245 C C . VAL A 1 162 ? -1.842 -4.178 0.848 1.00 98.81 162 VAL A C 1
ATOM 1247 O O . VAL A 1 162 ? -1.293 -3.907 1.919 1.00 98.81 162 VAL A O 1
ATOM 1250 N N . ILE A 1 163 ? -1.188 -4.666 -0.203 1.00 98.81 163 ILE A N 1
ATOM 1251 C CA . ILE A 1 163 ? 0.271 -4.815 -0.318 1.00 98.81 163 ILE A CA 1
ATOM 1252 C C . ILE A 1 163 ? 0.740 -4.196 -1.637 1.00 98.81 163 ILE A C 1
ATOM 1254 O O . ILE A 1 163 ? -0.072 -4.001 -2.534 1.00 98.81 163 ILE A O 1
ATOM 1258 N N . SER A 1 164 ? 2.028 -3.904 -1.775 1.00 98.44 164 SER A N 1
ATOM 1259 C CA . SER A 1 164 ? 2.607 -3.285 -2.974 1.00 98.44 164 SER A CA 1
ATOM 1260 C C . SER A 1 164 ? 4.104 -3.574 -3.073 1.00 98.44 164 SER A C 1
ATOM 1262 O O . SER A 1 164 ? 4.674 -4.144 -2.134 1.00 98.44 164 SER A O 1
ATOM 1264 N N . ASP A 1 165 ? 4.722 -3.168 -4.185 1.00 97.69 165 ASP A N 1
ATOM 1265 C CA . ASP A 1 165 ? 6.181 -3.107 -4.347 1.00 97.69 165 ASP A CA 1
ATOM 1266 C C . ASP A 1 165 ? 6.820 -4.472 -4.035 1.00 97.69 165 ASP A C 1
ATOM 1268 O O . ASP A 1 165 ? 7.655 -4.622 -3.132 1.00 97.69 165 ASP A O 1
ATOM 1272 N N . LEU A 1 166 ? 6.354 -5.500 -4.755 1.00 97.69 166 LEU A N 1
ATOM 1273 C CA . LEU A 1 166 ? 6.878 -6.863 -4.671 1.00 97.69 166 LEU A CA 1
ATOM 1274 C C . LEU A 1 166 ? 8.144 -7.022 -5.512 1.00 97.69 166 LEU A C 1
ATOM 1276 O O . LEU A 1 166 ? 9.050 -7.723 -5.085 1.00 97.69 166 LEU A O 1
ATOM 1280 N N . HIS A 1 167 ? 8.202 -6.365 -6.674 1.00 97.62 167 HIS A N 1
ATOM 1281 C CA . HIS A 1 167 ? 9.324 -6.375 -7.616 1.00 97.62 167 HIS A CA 1
ATOM 1282 C C . HIS A 1 167 ? 9.815 -7.779 -8.006 1.00 97.62 167 HIS A C 1
ATOM 1284 O O . HIS A 1 167 ? 11.011 -8.074 -7.976 1.00 97.62 167 HIS A O 1
ATOM 1290 N N . MET A 1 168 ? 8.894 -8.673 -8.376 1.00 98.25 168 MET A N 1
ATOM 1291 C CA . MET A 1 168 ? 9.270 -9.988 -8.902 1.00 98.25 168 MET A CA 1
ATOM 1292 C C . MET A 1 168 ? 9.913 -9.844 -10.287 1.00 98.25 168 MET A C 1
ATOM 1294 O O . MET A 1 168 ? 9.289 -9.312 -11.202 1.00 98.25 168 MET A O 1
ATOM 1298 N N . ASN A 1 169 ? 11.131 -10.353 -10.475 1.00 95.81 169 ASN A N 1
ATOM 1299 C CA . ASN A 1 169 ? 11.796 -10.388 -11.784 1.00 95.81 169 ASN A CA 1
ATOM 1300 C C . ASN A 1 169 ? 11.580 -11.732 -12.505 1.00 95.81 169 ASN A C 1
ATOM 1302 O O . ASN A 1 169 ? 10.998 -12.668 -11.960 1.00 95.81 169 ASN A O 1
ATOM 1306 N N . GLU A 1 170 ? 12.064 -11.848 -13.739 1.00 95.75 170 GLU A N 1
ATOM 1307 C CA . GLU A 1 170 ? 12.191 -13.134 -14.430 1.00 95.75 170 GLU A CA 1
ATOM 1308 C C . GLU A 1 170 ? 13.404 -13.935 -13.922 1.00 95.75 170 GLU A C 1
ATOM 1310 O O . GLU A 1 170 ? 14.245 -13.412 -13.186 1.00 95.75 170 GLU A O 1
ATOM 1315 N N . GLN A 1 171 ? 13.475 -15.222 -14.273 1.00 94.81 171 GLN A N 1
ATOM 1316 C CA . GLN A 1 171 ? 14.429 -16.194 -13.724 1.00 94.81 171 GLN A CA 1
ATOM 1317 C C . GLN A 1 171 ? 15.906 -15.750 -13.806 1.00 94.81 171 GLN A C 1
ATOM 1319 O O . GLN A 1 171 ? 16.633 -15.904 -12.822 1.00 94.81 171 GLN A O 1
ATOM 1324 N N . ARG A 1 172 ? 16.350 -15.155 -14.918 1.00 93.06 172 ARG A N 1
ATOM 1325 C CA . ARG A 1 172 ? 17.712 -14.625 -15.092 1.00 93.06 172 ARG A CA 1
ATOM 1326 C C . ARG A 1 172 ? 18.013 -13.513 -14.085 1.00 93.06 172 ARG A C 1
ATOM 1328 O O . ARG A 1 172 ? 19.134 -13.451 -13.595 1.00 93.06 172 ARG A O 1
ATOM 1335 N N . GLY A 1 173 ? 17.032 -12.716 -13.658 1.00 91.31 173 GLY A N 1
ATOM 1336 C CA . GLY A 1 173 ? 17.223 -11.735 -12.581 1.00 91.31 173 GLY A CA 1
ATOM 1337 C C . GLY A 1 173 ? 17.673 -12.321 -11.252 1.00 91.31 173 GLY A C 1
ATOM 1338 O O . GLY A 1 173 ? 18.451 -11.698 -10.525 1.00 91.31 173 GLY A O 1
ATOM 1339 N N . TYR A 1 174 ? 17.252 -13.545 -10.957 1.00 91.06 174 TYR A N 1
ATOM 1340 C CA . TYR A 1 174 ? 17.685 -14.278 -9.772 1.00 91.06 174 TYR A CA 1
ATOM 1341 C C . TYR A 1 174 ? 19.051 -14.917 -9.974 1.00 91.06 174 TYR A C 1
ATOM 1343 O O . TYR A 1 174 ? 19.887 -14.874 -9.074 1.00 91.06 174 TYR A O 1
ATOM 1351 N N . GLU A 1 175 ? 19.271 -15.514 -11.144 1.00 90.81 175 GLU A N 1
ATOM 1352 C CA . GLU A 1 175 ? 20.503 -16.236 -11.474 1.00 90.81 175 GLU A CA 1
ATOM 1353 C C . GLU A 1 175 ? 21.706 -15.297 -11.592 1.00 90.81 175 GLU A C 1
ATOM 1355 O O . GLU A 1 175 ? 22.777 -15.604 -11.067 1.00 90.81 175 GLU A O 1
ATOM 1360 N N . ASP A 1 176 ? 21.499 -14.128 -12.195 1.00 89.12 176 ASP A N 1
ATOM 1361 C CA . ASP A 1 176 ? 22.534 -13.117 -12.396 1.00 89.12 176 ASP A CA 1
ATOM 1362 C C . ASP A 1 176 ? 22.630 -12.128 -11.221 1.00 89.12 176 ASP A C 1
ATOM 1364 O O . ASP A 1 176 ? 23.577 -11.348 -11.152 1.00 89.12 176 ASP A O 1
ATOM 1368 N N . GLY A 1 177 ? 21.696 -12.178 -10.261 1.00 87.56 177 GLY A N 1
ATOM 1369 C CA . GLY A 1 177 ? 21.804 -11.473 -8.980 1.00 87.56 177 GLY A CA 1
ATOM 1370 C C . GLY A 1 177 ? 21.390 -9.998 -8.988 1.00 87.56 177 GLY A C 1
ATOM 1371 O O . GLY A 1 177 ? 21.899 -9.226 -8.174 1.00 87.56 177 GLY A O 1
ATOM 1372 N N . TYR A 1 178 ? 20.473 -9.597 -9.874 1.00 87.75 178 TYR A N 1
ATOM 1373 C CA . TYR A 1 178 ? 19.911 -8.237 -9.900 1.00 87.75 178 TYR A CA 1
ATOM 1374 C C . TYR A 1 178 ? 18.473 -8.129 -9.373 1.00 87.75 178 TYR A C 1
ATOM 1376 O O . TYR A 1 178 ? 17.986 -7.011 -9.225 1.00 87.75 178 TYR A O 1
ATOM 1384 N N . SER A 1 179 ? 17.811 -9.247 -9.054 1.00 91.50 179 SER A N 1
ATOM 1385 C CA . SER A 1 179 ? 16.463 -9.237 -8.472 1.00 91.50 179 SER A CA 1
ATOM 1386 C C . SER A 1 179 ? 16.430 -8.586 -7.087 1.00 91.50 179 SER A C 1
ATOM 1388 O O . SER A 1 179 ? 17.264 -8.881 -6.228 1.00 91.50 179 SER A O 1
ATOM 1390 N N . LEU A 1 180 ? 15.432 -7.727 -6.859 1.00 90.00 180 LEU A N 1
ATOM 1391 C CA . LEU A 1 180 ? 15.194 -7.086 -5.559 1.00 90.00 180 LEU A CA 1
ATOM 1392 C C . LEU A 1 180 ? 14.389 -7.969 -4.597 1.00 90.00 180 LEU A C 1
ATOM 1394 O O . LEU A 1 180 ? 14.276 -7.650 -3.411 1.00 90.00 180 LEU A O 1
ATOM 1398 N N . PHE A 1 181 ? 13.840 -9.074 -5.092 1.00 92.81 181 PHE A N 1
ATOM 1399 C CA . PHE A 1 181 ? 12.889 -9.904 -4.374 1.00 92.81 181 PHE A CA 1
ATOM 1400 C C . PHE A 1 181 ? 13.298 -11.366 -4.450 1.00 92.81 181 PHE A C 1
ATOM 1402 O O . PHE A 1 181 ? 12.944 -12.066 -5.393 1.00 92.81 181 PHE A O 1
ATOM 1409 N N . THR A 1 182 ? 14.061 -11.832 -3.462 1.00 87.62 182 THR A N 1
ATOM 1410 C CA . THR A 1 182 ? 14.601 -13.197 -3.413 1.00 87.62 182 THR A CA 1
ATOM 1411 C C . THR A 1 182 ? 14.380 -13.840 -2.046 1.00 87.62 182 THR A C 1
ATOM 1413 O O . THR A 1 182 ? 13.780 -14.909 -1.937 1.00 87.62 182 THR A O 1
ATOM 1416 N N . GLU A 1 183 ? 14.815 -13.172 -0.981 1.00 88.94 183 GLU A N 1
ATOM 1417 C CA . GLU A 1 183 ? 14.781 -13.660 0.399 1.00 88.94 183 GLU A CA 1
ATOM 1418 C C . GLU A 1 183 ? 13.352 -13.652 0.953 1.00 88.94 183 GLU A C 1
ATOM 1420 O O . GLU A 1 183 ? 12.945 -14.575 1.664 1.00 88.94 183 GLU A O 1
ATOM 1425 N N . ASN A 1 184 ? 12.565 -12.646 0.572 1.00 93.19 184 ASN A N 1
ATOM 1426 C CA . ASN A 1 184 ? 11.194 -12.477 1.037 1.00 93.19 184 ASN A CA 1
ATOM 1427 C C . ASN A 1 184 ? 10.159 -13.353 0.314 1.00 93.19 184 ASN A C 1
ATOM 1429 O O . ASN A 1 184 ? 9.016 -13.412 0.767 1.00 93.19 184 ASN A O 1
ATOM 1433 N N . GLY A 1 185 ? 10.533 -14.093 -0.738 1.00 93.56 185 GLY A N 1
ATOM 1434 C CA . GLY A 1 185 ? 9.603 -14.934 -1.507 1.00 93.56 185 GLY A CA 1
ATOM 1435 C C . GLY A 1 185 ? 8.798 -15.910 -0.641 1.00 93.56 185 GLY A C 1
ATOM 1436 O O . GLY A 1 185 ? 7.569 -15.933 -0.681 1.00 93.56 185 GLY A O 1
ATOM 1437 N N . LYS A 1 186 ? 9.482 -16.650 0.243 1.00 92.62 186 LYS A N 1
ATOM 1438 C CA . LYS A 1 186 ? 8.831 -17.593 1.175 1.00 92.62 186 LYS A CA 1
ATOM 1439 C C . LYS A 1 186 ? 7.959 -16.898 2.221 1.00 92.62 186 LYS A C 1
ATOM 1441 O O . LYS A 1 186 ? 6.942 -17.448 2.640 1.00 92.62 186 LYS A O 1
ATOM 1446 N N . LEU A 1 187 ? 8.373 -15.713 2.673 1.00 95.69 187 LEU A N 1
ATOM 1447 C CA . LEU A 1 187 ? 7.604 -14.923 3.633 1.00 95.69 187 LEU A CA 1
ATOM 1448 C C . LEU A 1 187 ? 6.290 -14.452 3.000 1.00 95.69 187 LEU A C 1
ATOM 1450 O O . LEU A 1 187 ? 5.242 -14.567 3.635 1.00 95.69 187 LEU A O 1
ATOM 1454 N N . LEU A 1 188 ? 6.340 -13.983 1.748 1.00 97.50 188 LEU A N 1
ATOM 1455 C CA . LEU A 1 188 ? 5.156 -13.575 0.996 1.00 97.50 188 LEU A CA 1
ATOM 1456 C C . LEU A 1 188 ? 4.219 -14.753 0.741 1.00 97.50 188 LEU A C 1
ATOM 1458 O O . LEU A 1 188 ? 3.026 -14.635 0.993 1.00 97.50 188 LEU A O 1
ATOM 1462 N N . GLU A 1 189 ? 4.738 -15.905 0.318 1.00 96.31 189 GLU A N 1
ATOM 1463 C CA . GLU A 1 189 ? 3.913 -17.100 0.108 1.00 96.31 189 GLU A CA 1
ATOM 1464 C C . GLU A 1 189 ? 3.173 -17.517 1.394 1.00 96.31 189 GLU A C 1
ATOM 1466 O O . GLU A 1 189 ? 1.960 -17.751 1.378 1.00 96.31 189 GLU A O 1
ATOM 1471 N N . ALA A 1 190 ? 3.868 -17.527 2.539 1.00 95.69 190 ALA A N 1
ATOM 1472 C CA . ALA A 1 190 ? 3.257 -17.807 3.838 1.00 95.69 190 ALA A CA 1
ATOM 1473 C C . ALA A 1 190 ? 2.210 -16.751 4.238 1.00 95.69 190 ALA A C 1
ATOM 1475 O O . ALA A 1 190 ? 1.180 -17.086 4.832 1.00 95.69 190 ALA A O 1
ATOM 1476 N N . PHE A 1 191 ? 2.452 -15.479 3.911 1.00 97.81 191 PHE A N 1
ATOM 1477 C CA . PHE A 1 191 ? 1.506 -14.392 4.155 1.00 97.81 191 PHE A CA 1
ATOM 1478 C C . PHE A 1 191 ? 0.250 -14.524 3.301 1.00 97.81 191 PHE A C 1
ATOM 1480 O O . PHE A 1 191 ? -0.857 -14.431 3.829 1.00 97.81 191 PHE A O 1
ATOM 1487 N N . LEU A 1 192 ? 0.398 -14.818 2.014 1.00 98.38 192 LEU A N 1
ATOM 1488 C CA . LEU A 1 192 ? -0.727 -15.042 1.117 1.00 98.38 192 LEU A CA 1
ATOM 1489 C C . LEU A 1 192 ? -1.546 -16.270 1.538 1.00 98.38 192 LEU A C 1
ATOM 1491 O O . LEU A 1 192 ? -2.771 -16.237 1.471 1.00 98.38 192 LEU A O 1
ATOM 1495 N N . GLU A 1 193 ? -0.917 -17.319 2.076 1.00 96.69 193 GLU A N 1
ATOM 1496 C CA . GLU A 1 193 ? -1.650 -18.434 2.691 1.00 96.69 193 GLU A CA 1
ATOM 1497 C C . GLU A 1 193 ? -2.442 -17.994 3.936 1.00 96.69 193 GLU A C 1
ATOM 1499 O O . GLU A 1 193 ? -3.594 -18.400 4.122 1.00 96.69 193 GLU A O 1
ATOM 1504 N N . LYS A 1 194 ? -1.886 -17.106 4.770 1.00 95.50 194 LYS A N 1
ATOM 1505 C CA . LYS A 1 194 ? -2.640 -16.500 5.880 1.00 95.50 194 LYS A CA 1
ATOM 1506 C C . LYS A 1 194 ? -3.812 -15.657 5.392 1.00 95.50 194 LYS A C 1
ATOM 1508 O O . LYS A 1 194 ? -4.892 -15.776 5.965 1.00 95.50 194 LYS A O 1
ATOM 1513 N N . VAL A 1 195 ? -3.634 -14.872 4.331 1.00 97.12 195 VAL A N 1
ATOM 1514 C CA . VAL A 1 195 ? -4.721 -14.121 3.684 1.00 97.12 195 VAL A CA 1
ATOM 1515 C C . VAL A 1 195 ? -5.807 -15.074 3.200 1.00 97.12 195 VAL A C 1
ATOM 1517 O O . VAL A 1 195 ? -6.948 -14.938 3.632 1.00 97.12 195 VAL A O 1
ATOM 1520 N N . ARG A 1 196 ? -5.450 -16.084 2.400 1.00 96.62 196 ARG A N 1
ATOM 1521 C CA . ARG A 1 196 ? -6.374 -17.089 1.853 1.00 96.62 196 ARG A CA 1
ATOM 1522 C C . ARG A 1 196 ? -7.187 -17.796 2.942 1.00 96.62 196 ARG A C 1
ATOM 1524 O O . ARG A 1 196 ? -8.398 -17.959 2.815 1.00 96.62 196 ARG A O 1
ATOM 1531 N N . SER A 1 197 ? -6.518 -18.200 4.023 1.00 93.88 197 SER A N 1
ATOM 1532 C CA . SER A 1 197 ? -7.135 -18.939 5.134 1.00 93.88 197 SER A CA 1
ATOM 1533 C C . SER A 1 197 ? -7.937 -18.072 6.111 1.00 93.88 197 SER A C 1
ATOM 1535 O O . SER A 1 197 ? -8.747 -18.617 6.862 1.00 93.88 197 SER A O 1
ATOM 1537 N N . SER A 1 198 ? -7.733 -16.750 6.119 1.00 92.94 198 SER A N 1
ATOM 1538 C CA . SER A 1 198 ? -8.495 -15.842 6.977 1.00 92.94 198 SER A CA 1
ATOM 1539 C C . SER A 1 198 ? -9.959 -15.872 6.578 1.00 92.94 198 SER A C 1
ATOM 1541 O O . SER A 1 198 ? -10.285 -15.888 5.397 1.00 92.94 198 SER A O 1
ATOM 1543 N N . ASP A 1 199 ? -10.845 -15.832 7.559 1.00 92.06 199 ASP A N 1
ATOM 1544 C CA . ASP A 1 199 ? -12.288 -15.735 7.395 1.00 92.06 199 ASP A CA 1
ATOM 1545 C C . ASP A 1 199 ? -12.815 -14.299 7.589 1.00 92.06 199 ASP A C 1
ATOM 1547 O O . ASP A 1 199 ? -14.013 -14.044 7.462 1.00 92.06 199 ASP A O 1
ATOM 1551 N N . GLN A 1 200 ? -11.908 -13.353 7.850 1.00 93.06 200 GLN A N 1
ATOM 1552 C CA . GLN A 1 200 ? -12.191 -11.929 8.034 1.00 93.06 200 GLN A CA 1
ATOM 1553 C C . GLN A 1 200 ? -11.812 -11.089 6.807 1.00 93.06 200 GLN A C 1
ATOM 1555 O O . GLN A 1 200 ? -12.359 -10.001 6.612 1.00 93.06 200 GLN A O 1
ATOM 1560 N N . ILE A 1 201 ? -10.902 -11.576 5.958 1.00 95.56 201 ILE A N 1
ATOM 1561 C CA . ILE A 1 201 ? -10.511 -10.882 4.726 1.00 95.56 201 ILE A CA 1
ATOM 1562 C C . ILE A 1 201 ? -11.512 -11.167 3.611 1.00 95.56 201 ILE A C 1
ATOM 1564 O O . ILE A 1 201 ? -11.865 -12.317 3.362 1.00 95.56 201 ILE A O 1
ATOM 1568 N N . LYS A 1 202 ? -11.954 -10.121 2.917 1.00 95.94 202 LYS A N 1
ATOM 1569 C CA . LYS A 1 202 ? -12.790 -10.232 1.711 1.00 95.94 202 LYS A CA 1
ATOM 1570 C C . LYS A 1 202 ? -12.066 -9.873 0.425 1.00 95.94 202 LYS A C 1
ATOM 1572 O O . LYS A 1 202 ? -12.536 -10.242 -0.644 1.00 95.94 202 LYS A O 1
ATOM 1577 N N . GLU A 1 203 ? -10.976 -9.119 0.511 1.00 98.12 203 GLU A N 1
ATOM 1578 C CA . GLU A 1 203 ? -10.254 -8.644 -0.662 1.00 98.12 203 GLU A CA 1
ATOM 1579 C C . GLU A 1 203 ? -8.768 -8.479 -0.355 1.00 98.12 203 GLU A C 1
ATOM 1581 O O . GLU A 1 203 ? -8.397 -7.956 0.696 1.00 98.12 203 GLU A O 1
ATOM 1586 N N . LEU A 1 204 ? -7.945 -8.941 -1.290 1.00 98.81 204 LEU A N 1
ATOM 1587 C CA . LEU A 1 204 ? -6.520 -8.678 -1.384 1.00 98.81 204 LEU A CA 1
ATOM 1588 C C . LEU A 1 204 ? -6.299 -7.730 -2.564 1.00 98.81 204 LEU A C 1
ATOM 1590 O O . LEU A 1 204 ? -6.661 -8.056 -3.694 1.00 98.81 204 LEU A O 1
ATOM 1594 N N . VAL A 1 205 ? -5.687 -6.582 -2.298 1.00 98.88 205 VAL A N 1
ATOM 1595 C CA . VAL A 1 205 ? -5.275 -5.601 -3.300 1.00 98.88 205 VAL A CA 1
ATOM 1596 C C . VAL A 1 205 ? -3.753 -5.613 -3.397 1.00 98.88 205 VAL A C 1
ATOM 1598 O O . VAL A 1 205 ? -3.070 -5.401 -2.395 1.00 98.88 205 VAL A O 1
ATOM 1601 N N . VAL A 1 206 ? -3.229 -5.843 -4.600 1.00 98.88 206 VAL A N 1
ATOM 1602 C CA . VAL A 1 206 ? -1.817 -5.617 -4.929 1.00 98.88 206 VAL A CA 1
ATOM 1603 C C . VAL A 1 206 ? -1.712 -4.285 -5.669 1.00 98.88 206 VAL A C 1
ATOM 1605 O O . VAL A 1 206 ? -2.257 -4.117 -6.759 1.00 98.88 206 VAL A O 1
ATOM 1608 N N . LEU A 1 207 ? -1.071 -3.318 -5.026 1.00 98.19 207 LEU A N 1
ATOM 1609 C CA . LEU A 1 207 ? -1.101 -1.903 -5.365 1.00 98.19 207 LEU A CA 1
ATOM 1610 C C . LEU A 1 207 ? 0.183 -1.477 -6.091 1.00 98.19 207 LEU A C 1
ATOM 1612 O O . LEU A 1 207 ? 0.970 -0.684 -5.578 1.00 98.19 207 LEU A O 1
ATOM 1616 N N . GLY A 1 208 ? 0.370 -2.023 -7.288 1.00 97.81 208 GLY A N 1
ATOM 1617 C CA . GLY A 1 208 ? 1.479 -1.726 -8.191 1.00 97.81 208 GLY A CA 1
ATOM 1618 C C . GLY A 1 208 ? 2.779 -2.444 -7.862 1.00 97.81 208 GLY A C 1
ATOM 1619 O O . GLY A 1 208 ? 2.945 -3.004 -6.773 1.00 97.81 208 GLY A O 1
ATOM 1620 N N . ASP A 1 209 ? 3.680 -2.430 -8.844 1.00 98.44 209 ASP A N 1
ATOM 1621 C CA . ASP A 1 209 ? 5.041 -2.959 -8.765 1.00 98.44 209 ASP A CA 1
ATOM 1622 C C . ASP A 1 209 ? 5.074 -4.421 -8.289 1.00 98.44 209 ASP A C 1
ATOM 1624 O O . ASP A 1 209 ? 5.882 -4.841 -7.459 1.00 98.44 209 ASP A O 1
ATOM 1628 N N . MET A 1 210 ? 4.150 -5.229 -8.816 1.00 98.31 210 MET A N 1
ATOM 1629 C CA . MET A 1 210 ? 4.092 -6.669 -8.573 1.00 98.31 210 MET A CA 1
ATOM 1630 C C . MET A 1 210 ? 5.172 -7.397 -9.374 1.00 98.31 210 MET A C 1
ATOM 1632 O O . MET A 1 210 ? 5.864 -8.263 -8.837 1.00 98.31 210 MET A O 1
ATOM 1636 N N . MET A 1 211 ? 5.290 -7.053 -10.657 1.00 97.81 211 MET A N 1
ATOM 1637 C CA . MET A 1 211 ? 6.237 -7.641 -11.603 1.00 97.81 211 MET A CA 1
ATOM 1638 C C . MET A 1 211 ? 7.187 -6.554 -12.099 1.00 97.81 211 MET A C 1
ATOM 1640 O O . MET A 1 211 ? 6.761 -5.453 -12.404 1.00 97.81 211 MET A O 1
ATOM 1644 N N . ASP A 1 212 ? 8.479 -6.836 -12.190 1.00 96.50 212 ASP A N 1
ATOM 1645 C CA . ASP A 1 212 ? 9.476 -5.806 -12.463 1.00 96.50 212 ASP A CA 1
ATOM 1646 C C . ASP A 1 212 ? 10.129 -5.987 -13.834 1.00 96.50 212 ASP A C 1
ATOM 1648 O O . ASP A 1 212 ? 10.830 -6.975 -14.093 1.00 96.50 212 ASP A O 1
ATOM 1652 N N . MET A 1 213 ? 9.919 -5.006 -14.716 1.00 96.25 213 MET A N 1
ATOM 1653 C CA . MET A 1 213 ? 10.578 -4.922 -16.024 1.00 96.25 213 MET A CA 1
ATOM 1654 C C . MET A 1 213 ? 11.624 -3.798 -16.109 1.00 96.25 213 MET A C 1
ATOM 1656 O O . MET A 1 213 ? 12.267 -3.610 -17.143 1.00 96.25 213 MET A O 1
ATOM 1660 N N . TRP A 1 214 ? 11.823 -3.041 -15.032 1.00 96.06 214 TRP A N 1
ATOM 1661 C CA . TRP A 1 214 ? 12.748 -1.908 -14.986 1.00 96.06 214 TRP A CA 1
ATOM 1662 C C . TRP A 1 214 ? 14.097 -2.279 -14.375 1.00 96.06 214 TRP A C 1
ATOM 1664 O O . TRP A 1 214 ? 15.134 -1.785 -14.823 1.00 96.06 214 TRP A O 1
ATOM 1674 N N . VAL A 1 215 ? 14.107 -3.164 -13.375 1.00 93.81 215 VAL A N 1
ATOM 1675 C CA . VAL A 1 215 ? 15.312 -3.674 -12.713 1.00 93.81 215 VAL A CA 1
ATOM 1676 C C . VAL A 1 215 ? 15.974 -4.707 -13.620 1.00 93.81 215 VAL A C 1
ATOM 1678 O O . VAL A 1 215 ? 15.907 -5.915 -13.414 1.00 93.81 215 VAL A O 1
ATOM 1681 N N . VAL A 1 216 ? 16.622 -4.198 -14.663 1.00 93.31 216 VAL A N 1
ATOM 1682 C CA . VAL A 1 216 ? 17.456 -4.949 -15.600 1.00 93.31 216 VAL A CA 1
ATOM 1683 C C . VAL A 1 216 ? 18.745 -4.146 -15.805 1.00 93.31 216 VAL A C 1
ATOM 1685 O O . VAL A 1 216 ? 18.673 -2.959 -16.134 1.00 93.31 216 VAL A O 1
ATOM 1688 N N . PRO A 1 217 ? 19.942 -4.736 -15.628 1.00 93.06 217 PRO A N 1
ATOM 1689 C CA . PRO A 1 217 ? 21.204 -4.016 -15.784 1.00 93.06 217 PRO A CA 1
ATOM 1690 C C . PRO A 1 217 ? 21.319 -3.303 -17.137 1.00 93.06 217 PRO A C 1
ATOM 1692 O O . PRO A 1 217 ? 20.872 -3.803 -18.169 1.00 93.06 217 PRO A O 1
ATOM 1695 N N . MET A 1 218 ? 21.977 -2.144 -17.167 1.00 91.88 218 MET A N 1
ATOM 1696 C CA . MET A 1 218 ? 22.101 -1.287 -18.352 1.00 91.88 218 MET A CA 1
ATOM 1697 C C . MET A 1 218 ? 22.574 -2.045 -19.591 1.00 91.88 218 MET A C 1
ATOM 1699 O O . MET A 1 218 ? 22.000 -1.885 -20.660 1.00 91.88 218 MET A O 1
ATOM 1703 N N . ALA A 1 219 ? 23.585 -2.901 -19.438 1.00 88.12 219 ALA A N 1
ATOM 1704 C CA . ALA A 1 219 ? 24.189 -3.631 -20.549 1.00 88.12 219 ALA A CA 1
ATOM 1705 C C . ALA A 1 219 ? 23.381 -4.863 -20.999 1.00 88.12 219 ALA A C 1
ATOM 1707 O O . ALA A 1 219 ? 23.767 -5.523 -21.965 1.00 88.12 219 ALA A O 1
ATOM 1708 N N . TYR A 1 220 ? 22.310 -5.220 -20.286 1.00 90.25 220 TYR A N 1
ATOM 1709 C CA . TYR A 1 220 ? 21.522 -6.420 -20.558 1.00 90.25 220 TYR A CA 1
ATOM 1710 C C . TYR A 1 220 ? 20.355 -6.082 -21.474 1.00 90.25 220 TYR A C 1
ATOM 1712 O O . TYR A 1 220 ? 19.768 -5.009 -21.396 1.00 90.25 220 TYR A O 1
ATOM 1720 N N . ARG A 1 221 ? 19.971 -7.019 -22.338 1.00 90.50 221 ARG A N 1
ATOM 1721 C CA . ARG A 1 221 ? 18.740 -6.867 -23.116 1.00 90.50 221 ARG A CA 1
ATOM 1722 C C . ARG A 1 221 ? 17.545 -7.253 -22.252 1.00 90.50 221 ARG A C 1
ATOM 1724 O O . ARG A 1 221 ? 17.588 -8.315 -21.625 1.00 90.50 221 ARG A O 1
ATOM 1731 N N . THR A 1 222 ? 16.500 -6.423 -22.236 1.00 91.25 222 THR A N 1
ATOM 1732 C CA . THR A 1 222 ? 15.227 -6.772 -21.580 1.00 91.25 222 THR A CA 1
ATOM 1733 C C . THR A 1 222 ? 14.606 -7.989 -22.251 1.00 91.25 222 THR A C 1
ATOM 1735 O O . THR A 1 222 ? 14.284 -8.954 -21.574 1.00 91.25 222 THR A O 1
ATOM 1738 N N . PHE A 1 223 ? 14.537 -7.979 -23.584 1.00 92.56 223 PHE A N 1
ATOM 1739 C CA . PHE A 1 223 ? 14.150 -9.132 -24.393 1.00 92.56 223 PHE A CA 1
ATOM 1740 C C . PHE A 1 223 ? 15.393 -9.928 -24.795 1.00 92.56 223 PHE A C 1
ATOM 1742 O O . PHE A 1 223 ? 16.365 -9.376 -25.324 1.00 92.56 223 PHE A O 1
ATOM 1749 N N . HIS A 1 224 ? 15.391 -11.221 -24.507 1.00 86.69 224 HIS A N 1
ATOM 1750 C CA . HIS A 1 224 ? 16.522 -12.121 -24.711 1.00 86.69 224 HIS A CA 1
ATOM 1751 C C . HIS A 1 224 ? 16.030 -13.554 -24.878 1.00 86.69 224 HIS A C 1
ATOM 1753 O O . HIS A 1 224 ? 14.977 -13.904 -24.361 1.00 86.69 224 HIS A O 1
ATOM 1759 N N . ASP A 1 225 ? 16.822 -14.385 -25.556 1.00 86.31 225 ASP A N 1
ATOM 1760 C CA . ASP A 1 225 ? 16.534 -15.811 -25.738 1.00 86.31 225 ASP A CA 1
ATOM 1761 C C . ASP A 1 225 ? 15.086 -16.052 -26.213 1.00 86.31 225 ASP A C 1
ATOM 1763 O O . ASP A 1 225 ? 14.726 -15.611 -27.307 1.00 86.31 225 ASP A O 1
ATOM 1767 N N . ASP A 1 226 ? 14.267 -16.707 -25.386 1.00 84.88 226 ASP A N 1
ATOM 1768 C CA . ASP A 1 226 ? 12.862 -17.033 -25.653 1.00 84.88 226 ASP A CA 1
ATOM 1769 C C . ASP A 1 226 ? 11.874 -15.927 -25.207 1.00 84.88 226 ASP A C 1
ATOM 1771 O O . ASP A 1 226 ? 10.672 -16.021 -25.459 1.00 84.88 226 ASP A O 1
ATOM 1775 N N . VAL A 1 227 ? 12.362 -14.852 -24.579 1.00 93.31 227 VAL A N 1
ATOM 1776 C CA . VAL A 1 227 ? 11.584 -13.676 -24.161 1.00 93.31 227 VAL A CA 1
ATOM 1777 C C . VAL A 1 227 ? 11.625 -12.627 -25.272 1.00 93.31 227 VAL A C 1
ATOM 1779 O O . VAL A 1 227 ? 12.527 -11.791 -25.326 1.00 93.31 227 VAL A O 1
ATOM 1782 N N . ALA A 1 228 ? 10.666 -12.704 -26.196 1.00 93.25 228 ALA A N 1
ATOM 1783 C CA . ALA A 1 228 ? 10.679 -11.920 -27.436 1.00 93.25 228 ALA A CA 1
ATOM 1784 C C . ALA A 1 228 ? 10.036 -10.525 -27.332 1.00 93.25 228 ALA A C 1
ATOM 1786 O O . ALA A 1 228 ? 10.373 -9.644 -28.122 1.00 93.25 228 ALA A O 1
ATOM 1787 N N . ASP A 1 229 ? 9.107 -10.334 -26.397 1.00 95.50 229 ASP A N 1
ATOM 1788 C CA . ASP A 1 229 ? 8.308 -9.118 -26.256 1.00 95.50 229 ASP A CA 1
ATOM 1789 C C . ASP A 1 229 ? 7.818 -8.920 -24.809 1.00 95.50 229 ASP A C 1
ATOM 1791 O O . ASP A 1 229 ? 8.120 -9.709 -23.909 1.00 95.50 229 ASP A O 1
ATOM 1795 N N . THR A 1 230 ? 7.063 -7.843 -24.582 1.00 96.56 230 THR A N 1
ATOM 1796 C CA . THR A 1 230 ? 6.515 -7.470 -23.272 1.00 96.56 230 THR A CA 1
ATOM 1797 C C . THR A 1 230 ? 5.628 -8.562 -22.674 1.00 96.56 230 THR A C 1
ATOM 1799 O O . THR A 1 230 ? 5.714 -8.834 -21.477 1.00 96.56 230 THR A O 1
ATOM 1802 N N . GLN A 1 231 ? 4.796 -9.219 -23.487 1.00 97.38 231 GLN A N 1
ATOM 1803 C CA . GLN A 1 231 ? 3.925 -10.288 -23.005 1.00 97.38 231 GLN A CA 1
ATOM 1804 C C . GLN A 1 231 ? 4.759 -11.494 -22.566 1.00 97.38 231 GLN A C 1
ATOM 1806 O O . GLN A 1 231 ? 4.581 -11.989 -21.451 1.00 97.38 231 GLN A O 1
ATOM 1811 N N . ALA A 1 232 ? 5.706 -11.930 -23.400 1.00 97.81 232 ALA A N 1
ATOM 1812 C CA . ALA A 1 232 ? 6.632 -13.002 -23.057 1.00 97.81 232 ALA A CA 1
ATOM 1813 C C . ALA A 1 232 ? 7.440 -12.672 -21.790 1.00 97.81 232 ALA A C 1
ATOM 1815 O O . ALA A 1 232 ? 7.669 -13.559 -20.969 1.00 97.81 232 ALA A O 1
ATOM 1816 N N . TYR A 1 233 ? 7.821 -11.403 -21.588 1.00 98.00 233 TYR A N 1
ATOM 1817 C CA . TYR A 1 233 ? 8.549 -10.973 -20.394 1.00 98.00 233 TYR A CA 1
ATOM 1818 C C . TYR A 1 233 ? 7.717 -11.177 -19.125 1.00 98.00 233 TYR A C 1
ATOM 1820 O O . TYR A 1 233 ? 8.160 -11.880 -18.218 1.00 98.00 233 TYR A O 1
ATOM 1828 N N . PHE A 1 234 ? 6.491 -10.657 -19.058 1.00 98.44 234 PHE A N 1
ATOM 1829 C CA . PHE A 1 234 ? 5.652 -10.826 -17.864 1.00 98.44 234 PHE A CA 1
ATOM 1830 C C . PHE A 1 234 ? 5.241 -12.285 -17.615 1.00 98.44 234 PHE A C 1
ATOM 1832 O O . PHE A 1 234 ? 5.202 -12.714 -16.461 1.00 98.44 234 PHE A O 1
ATOM 1839 N N . HIS A 1 235 ? 5.029 -13.090 -18.664 1.00 98.31 235 HIS A N 1
ATOM 1840 C CA . HIS A 1 235 ? 4.879 -14.539 -18.488 1.00 98.31 235 HIS A CA 1
ATOM 1841 C C . HIS A 1 235 ? 6.140 -15.170 -17.889 1.00 98.31 235 HIS A C 1
ATOM 1843 O O . HIS A 1 235 ? 6.035 -15.949 -16.945 1.00 98.31 235 HIS A O 1
ATOM 1849 N N . SER A 1 236 ? 7.334 -14.790 -18.355 1.00 98.00 236 SER A N 1
ATOM 1850 C CA . SER A 1 236 ? 8.592 -15.305 -17.801 1.00 98.00 236 SER A CA 1
ATOM 1851 C C . SER A 1 236 ? 8.812 -14.906 -16.334 1.00 98.00 236 SER A C 1
ATOM 1853 O O . SER A 1 236 ? 9.344 -15.703 -15.560 1.00 98.00 236 SER A O 1
ATOM 1855 N N . VAL A 1 237 ? 8.338 -13.723 -15.915 1.00 98.12 237 VAL A N 1
ATOM 1856 C CA . VAL A 1 237 ? 8.292 -13.318 -14.500 1.00 98.12 237 VAL A CA 1
ATOM 1857 C C . VAL A 1 237 ? 7.383 -14.258 -13.711 1.00 98.12 237 VAL A C 1
ATOM 1859 O O . VAL A 1 237 ? 7.805 -14.810 -12.695 1.00 98.12 237 VAL A O 1
ATOM 1862 N N . ALA A 1 238 ? 6.154 -14.485 -14.180 1.00 98.25 238 ALA A N 1
ATOM 1863 C CA . ALA A 1 238 ? 5.197 -15.357 -13.500 1.00 98.25 238 ALA A CA 1
ATOM 1864 C C . ALA A 1 238 ? 5.665 -16.826 -13.428 1.00 98.25 238 ALA A C 1
ATOM 1866 O O . ALA A 1 238 ? 5.414 -17.524 -12.446 1.00 98.25 238 ALA A O 1
ATOM 1867 N N . GLU A 1 239 ? 6.374 -17.294 -14.454 1.00 96.62 239 GLU A N 1
ATOM 1868 C CA . GLU A 1 239 ? 6.851 -18.673 -14.583 1.00 96.62 239 GLU A CA 1
ATOM 1869 C C . GLU A 1 239 ? 8.227 -18.922 -13.943 1.00 96.62 239 GLU A C 1
ATOM 1871 O O . GLU A 1 239 ? 8.662 -20.079 -13.845 1.00 96.62 239 GLU A O 1
ATOM 1876 N N . ALA A 1 240 ? 8.915 -17.877 -13.473 1.00 95.75 240 ALA A N 1
ATOM 1877 C CA . ALA A 1 240 ? 10.173 -18.024 -12.753 1.00 95.75 240 ALA A CA 1
ATOM 1878 C C . ALA A 1 240 ? 9.974 -18.914 -11.515 1.00 95.75 240 ALA A C 1
ATOM 1880 O O . ALA A 1 240 ? 8.996 -18.789 -10.775 1.00 95.75 240 ALA A O 1
ATOM 1881 N N . ASN A 1 241 ? 10.906 -19.836 -11.255 1.00 92.94 241 ASN A N 1
ATOM 1882 C CA . ASN A 1 241 ? 10.707 -20.888 -10.244 1.00 92.94 241 ASN A CA 1
ATOM 1883 C C . ASN A 1 241 ? 10.501 -20.337 -8.826 1.00 92.94 241 ASN A C 1
ATOM 1885 O O . ASN A 1 241 ? 9.796 -20.929 -8.016 1.00 92.94 241 ASN A O 1
ATOM 1889 N N . VAL A 1 242 ? 11.121 -19.198 -8.557 1.00 90.38 242 VAL A N 1
ATOM 1890 C CA . VAL A 1 242 ? 11.030 -18.395 -7.333 1.00 90.38 242 VAL A CA 1
ATOM 1891 C C . VAL A 1 242 ? 9.683 -17.688 -7.145 1.00 90.38 242 VAL A C 1
ATOM 1893 O O . VAL A 1 242 ? 9.308 -17.429 -6.006 1.00 90.38 242 VAL A O 1
ATOM 1896 N N . ASN A 1 243 ? 8.941 -17.432 -8.228 1.00 96.94 243 ASN A N 1
ATOM 1897 C CA . ASN A 1 243 ? 7.669 -16.703 -8.203 1.00 96.94 243 ASN A CA 1
ATOM 1898 C C . ASN A 1 243 ? 6.454 -17.633 -8.273 1.00 96.94 243 ASN A C 1
ATOM 1900 O O . ASN A 1 243 ? 5.382 -17.263 -7.799 1.00 96.94 243 ASN A O 1
ATOM 1904 N N . LYS A 1 244 ? 6.610 -18.857 -8.802 1.00 95.31 244 LYS A N 1
ATOM 1905 C CA . LYS A 1 244 ? 5.508 -19.820 -8.993 1.00 95.31 244 LYS A CA 1
ATOM 1906 C C . LYS A 1 244 ? 4.617 -19.992 -7.765 1.00 95.31 244 LYS A C 1
ATOM 1908 O O . LYS A 1 244 ? 3.407 -19.875 -7.889 1.00 95.31 244 LYS A O 1
ATOM 1913 N N . GLY A 1 245 ? 5.196 -20.194 -6.578 1.00 97.12 245 GLY A N 1
ATOM 1914 C CA . GLY A 1 245 ? 4.414 -20.366 -5.346 1.00 97.12 245 GLY A CA 1
ATOM 1915 C C . GLY A 1 245 ? 3.533 -19.155 -5.009 1.00 97.12 245 GLY A C 1
ATOM 1916 O O . GLY A 1 245 ? 2.406 -19.313 -4.543 1.00 97.12 245 GLY A O 1
ATOM 1917 N N . ILE A 1 246 ? 4.010 -17.944 -5.307 1.00 98.38 246 ILE A N 1
ATOM 1918 C CA . ILE A 1 246 ? 3.269 -16.692 -5.112 1.00 98.38 246 ILE A CA 1
ATOM 1919 C C . ILE A 1 246 ? 2.155 -16.564 -6.154 1.00 98.38 246 ILE A C 1
ATOM 1921 O O . ILE A 1 246 ? 1.008 -16.318 -5.784 1.00 98.38 246 ILE A O 1
ATOM 1925 N N . ILE A 1 247 ? 2.467 -16.779 -7.436 1.00 98.62 247 ILE A N 1
ATOM 1926 C CA . ILE A 1 247 ? 1.493 -16.715 -8.537 1.00 98.62 247 ILE A CA 1
ATOM 1927 C C . ILE A 1 247 ? 0.380 -17.751 -8.346 1.00 98.62 247 ILE A C 1
ATOM 1929 O O . ILE A 1 247 ? -0.800 -17.410 -8.440 1.00 98.62 247 ILE A O 1
ATOM 1933 N N . ASP A 1 248 ? 0.739 -18.986 -7.994 1.00 98.62 248 ASP A N 1
ATOM 1934 C CA . ASP A 1 248 ? -0.206 -20.058 -7.684 1.00 98.62 248 ASP A CA 1
ATOM 1935 C C . ASP A 1 248 ? -1.116 -19.662 -6.517 1.00 98.62 248 ASP A C 1
ATOM 1937 O O . ASP A 1 248 ? -2.322 -19.903 -6.559 1.00 98.62 248 ASP A O 1
ATOM 1941 N N . LYS A 1 249 ? -0.572 -19.011 -5.478 1.00 98.56 249 LYS A N 1
ATOM 1942 C CA . LYS A 1 249 ? -1.363 -18.570 -4.325 1.00 98.56 249 LYS A CA 1
ATOM 1943 C C . LYS A 1 249 ? -2.323 -17.434 -4.672 1.00 98.56 249 LYS A C 1
ATOM 1945 O O . LYS A 1 249 ? -3.460 -17.458 -4.205 1.00 98.56 249 LYS A O 1
ATOM 1950 N N . LEU A 1 250 ? -1.897 -16.465 -5.483 1.00 98.81 250 LEU A N 1
ATOM 1951 C CA . LEU A 1 250 ? -2.756 -15.377 -5.964 1.00 98.81 250 LEU A CA 1
ATOM 1952 C C . LEU A 1 250 ? -3.907 -15.916 -6.825 1.00 98.81 250 LEU A C 1
ATOM 1954 O O . LEU A 1 250 ? -5.062 -15.562 -6.585 1.00 98.81 250 LEU A O 1
ATOM 1958 N N . ASN A 1 251 ? -3.616 -16.830 -7.756 1.00 98.81 251 ASN A N 1
ATOM 1959 C CA . ASN A 1 251 ? -4.647 -17.505 -8.547 1.00 98.81 251 ASN A CA 1
ATOM 1960 C C . ASN A 1 251 ? -5.573 -18.347 -7.664 1.00 98.81 251 ASN A C 1
ATOM 1962 O O . ASN A 1 251 ? -6.785 -18.248 -7.794 1.00 98.81 251 ASN A O 1
ATOM 1966 N N . GLN A 1 252 ? -5.040 -19.080 -6.684 1.00 98.62 252 GLN A N 1
ATOM 1967 C CA . GLN A 1 252 ? -5.859 -19.837 -5.737 1.00 98.62 252 GLN A CA 1
ATOM 1968 C C . GLN A 1 252 ? -6.827 -18.932 -4.949 1.00 98.62 252 GLN A C 1
ATOM 1970 O O . GLN A 1 252 ? -7.994 -19.282 -4.781 1.00 98.62 252 GLN A O 1
ATOM 1975 N N . ILE A 1 253 ? -6.359 -17.772 -4.472 1.00 98.75 253 ILE A N 1
ATOM 1976 C CA . ILE A 1 253 ? -7.192 -16.768 -3.789 1.00 98.75 253 ILE A CA 1
ATOM 1977 C C . ILE A 1 253 ? -8.342 -16.316 -4.701 1.00 98.75 253 ILE A C 1
ATOM 1979 O O . ILE A 1 253 ? -9.490 -16.292 -4.257 1.00 98.75 253 ILE A O 1
ATOM 1983 N N . ALA A 1 254 ? -8.039 -15.995 -5.962 1.00 98.50 254 ALA A N 1
ATOM 1984 C CA . ALA A 1 254 ? -9.025 -15.555 -6.943 1.00 98.50 254 ALA A CA 1
ATOM 1985 C C . ALA A 1 254 ? -10.036 -16.663 -7.307 1.00 98.50 254 ALA A C 1
ATOM 1987 O O . ALA A 1 254 ? -11.245 -16.432 -7.303 1.00 98.50 254 ALA A O 1
ATOM 1988 N N . ASP A 1 255 ? -9.549 -17.878 -7.566 1.00 98.44 255 ASP A N 1
ATOM 1989 C CA . ASP A 1 255 ? -10.328 -19.027 -8.042 1.00 98.44 255 ASP A CA 1
ATOM 1990 C C . ASP A 1 255 ? -11.302 -19.570 -6.990 1.00 98.44 255 ASP A C 1
ATOM 1992 O O . ASP A 1 255 ? -12.404 -20.013 -7.320 1.00 98.44 255 ASP A O 1
ATOM 1996 N N . GLU A 1 256 ? -10.920 -19.534 -5.709 1.00 97.81 256 GLU A N 1
ATOM 1997 C CA . GLU A 1 256 ? -11.793 -19.952 -4.606 1.00 97.81 256 GLU A CA 1
ATOM 1998 C C . GLU A 1 256 ? -13.015 -19.026 -4.455 1.00 97.81 256 GLU A C 1
ATOM 2000 O O . GLU A 1 256 ? -14.025 -19.429 -3.873 1.00 97.81 256 GLU A O 1
ATOM 2005 N N . GLY A 1 257 ? -12.943 -17.788 -4.962 1.00 95.50 257 GLY A N 1
ATOM 2006 C CA . GLY A 1 257 ? -14.046 -16.821 -4.975 1.00 95.50 257 GLY A CA 1
ATOM 2007 C C . GLY A 1 257 ? -14.470 -16.300 -3.594 1.00 95.50 257 GLY A C 1
ATOM 2008 O O . GLY A 1 257 ? -15.451 -15.564 -3.483 1.00 95.50 257 GLY A O 1
ATOM 2009 N N . LEU A 1 258 ? -13.752 -16.680 -2.532 1.00 95.94 258 LEU A N 1
ATOM 2010 C CA . LEU A 1 258 ? -13.999 -16.239 -1.155 1.00 95.94 258 LEU A CA 1
ATOM 2011 C C . LEU A 1 258 ? -13.360 -14.880 -0.855 1.00 95.94 258 LEU A C 1
ATOM 2013 O O . LEU A 1 258 ? -13.884 -14.118 -0.042 1.00 95.94 258 LEU A O 1
ATOM 2017 N N . ILE A 1 259 ? -12.224 -14.600 -1.494 1.00 97.88 259 ILE A N 1
ATOM 2018 C CA . ILE A 1 259 ? -11.471 -13.354 -1.387 1.00 97.88 259 ILE A CA 1
ATOM 2019 C C . ILE A 1 259 ? -11.290 -12.820 -2.799 1.00 97.88 259 ILE A C 1
ATOM 2021 O O . ILE A 1 259 ? -10.795 -13.514 -3.680 1.00 97.88 259 ILE A O 1
ATOM 2025 N N . ARG A 1 260 ? -11.673 -11.569 -3.016 1.00 98.25 260 ARG A N 1
ATOM 2026 C CA . ARG A 1 260 ? -11.425 -10.878 -4.276 1.00 98.25 260 ARG A CA 1
ATOM 2027 C C . ARG A 1 260 ? -9.926 -10.589 -4.416 1.00 98.25 260 ARG A C 1
ATOM 2029 O O . ARG A 1 260 ? -9.342 -10.030 -3.494 1.00 98.25 260 ARG A O 1
ATOM 2036 N N . PHE A 1 261 ? -9.316 -10.922 -5.551 1.00 98.81 261 PHE A N 1
ATOM 2037 C CA . PHE A 1 261 ? -7.958 -10.481 -5.885 1.00 98.81 261 PHE A CA 1
ATOM 2038 C C . PHE A 1 261 ? -8.023 -9.300 -6.856 1.00 98.81 261 PHE A C 1
ATOM 2040 O O . PHE A 1 261 ? -8.499 -9.449 -7.980 1.00 98.81 261 PHE A O 1
ATOM 2047 N N . SER A 1 262 ? -7.567 -8.132 -6.417 1.00 98.81 262 SER A N 1
ATOM 2048 C CA . SER A 1 262 ? -7.537 -6.899 -7.205 1.00 98.81 262 SER A CA 1
ATOM 2049 C C . SER A 1 262 ? -6.103 -6.429 -7.413 1.00 98.81 262 SER A C 1
ATOM 2051 O O . SER A 1 262 ? -5.286 -6.497 -6.496 1.00 98.81 262 SER A O 1
ATOM 2053 N N . TYR A 1 263 ? -5.811 -5.905 -8.597 1.00 98.81 263 TYR A N 1
ATOM 2054 C CA . TYR A 1 263 ? -4.501 -5.376 -8.952 1.00 98.81 263 TYR A CA 1
ATOM 2055 C C . TYR A 1 263 ? -4.620 -3.978 -9.562 1.00 98.81 263 TYR A C 1
ATOM 2057 O O . TYR A 1 263 ? -5.502 -3.720 -10.383 1.00 98.81 263 TYR A O 1
ATOM 2065 N N . VAL A 1 264 ? -3.720 -3.088 -9.152 1.00 98.69 264 VAL A N 1
ATOM 2066 C CA . VAL A 1 264 ? -3.556 -1.733 -9.689 1.00 98.69 264 VAL A CA 1
ATOM 2067 C C . VAL A 1 264 ? -2.144 -1.635 -10.277 1.00 98.69 264 VAL A C 1
ATOM 2069 O O . VAL A 1 264 ? -1.218 -2.045 -9.586 1.00 98.69 264 VAL A O 1
ATOM 2072 N N . PRO A 1 265 ? -1.948 -1.096 -11.492 1.00 97.94 265 PRO A N 1
ATOM 2073 C CA . PRO A 1 265 ? -0.617 -0.896 -12.075 1.00 97.94 265 PRO A CA 1
ATOM 2074 C C . PRO A 1 265 ? 0.285 0.038 -11.263 1.00 97.94 265 PRO A C 1
ATOM 2076 O O . PRO A 1 265 ? -0.185 1.058 -10.747 1.00 97.94 265 PRO A O 1
ATOM 2079 N N . GLY A 1 266 ? 1.576 -0.287 -11.194 1.00 98.00 266 GLY A N 1
ATOM 2080 C CA . GLY A 1 266 ? 2.637 0.581 -10.687 1.00 98.00 266 GLY A CA 1
ATOM 2081 C C . GLY A 1 266 ? 3.549 1.077 -11.808 1.00 98.00 266 GLY A C 1
ATOM 2082 O O . GLY A 1 266 ? 3.234 0.941 -12.994 1.00 98.00 266 GLY A O 1
ATOM 2083 N N . ASN A 1 267 ? 4.665 1.711 -11.450 1.00 97.38 267 ASN A N 1
ATOM 2084 C CA . ASN A 1 267 ? 5.609 2.209 -12.446 1.00 97.38 267 ASN A CA 1
ATOM 2085 C C . ASN A 1 267 ? 6.514 1.104 -13.014 1.00 97.38 267 ASN A C 1
ATOM 2087 O O . ASN A 1 267 ? 6.739 1.092 -14.222 1.00 97.38 267 ASN A O 1
ATOM 2091 N N . HIS A 1 268 ? 6.983 0.147 -12.211 1.00 97.62 268 HIS A N 1
ATOM 2092 C CA . HIS A 1 268 ? 7.885 -0.923 -12.673 1.00 97.62 268 HIS A CA 1
ATOM 2093 C C . HIS A 1 268 ? 7.206 -1.948 -13.596 1.00 97.62 268 HIS A C 1
ATOM 2095 O O . HIS A 1 268 ? 7.876 -2.600 -14.406 1.00 97.62 268 HIS A O 1
ATOM 2101 N N . ASP A 1 269 ? 5.880 -2.055 -13.510 1.00 96.56 269 ASP A N 1
ATOM 2102 C CA . ASP A 1 269 ? 5.012 -2.856 -14.375 1.00 96.56 269 ASP A CA 1
ATOM 2103 C C . ASP A 1 269 ? 4.085 -1.995 -15.246 1.00 96.56 269 ASP A C 1
ATOM 2105 O O . ASP A 1 269 ? 3.074 -2.485 -15.733 1.00 96.56 269 ASP A O 1
ATOM 2109 N N . MET A 1 270 ? 4.414 -0.734 -15.542 1.00 96.75 270 MET A N 1
ATOM 2110 C CA . MET A 1 270 ? 3.495 0.137 -16.301 1.00 96.75 270 MET A CA 1
ATOM 2111 C C . MET A 1 270 ? 3.151 -0.352 -17.723 1.00 96.75 270 MET A C 1
ATOM 2113 O O . MET A 1 270 ? 2.155 0.078 -18.305 1.00 96.75 270 MET A O 1
ATOM 2117 N N . LEU A 1 271 ? 3.961 -1.257 -18.283 1.00 97.81 271 LEU A N 1
ATOM 2118 C CA . LEU A 1 271 ? 3.716 -1.919 -19.571 1.00 97.81 271 LEU A CA 1
ATOM 2119 C C . LEU A 1 271 ? 2.988 -3.269 -19.430 1.00 97.81 271 LEU A C 1
ATOM 2121 O O . LEU A 1 271 ? 2.714 -3.930 -20.432 1.00 97.81 271 LEU A O 1
ATOM 2125 N N . PHE A 1 272 ? 2.674 -3.696 -18.206 1.00 97.31 272 PHE A N 1
ATOM 2126 C CA . PHE A 1 272 ? 1.778 -4.813 -17.941 1.00 97.31 272 PHE A CA 1
ATOM 2127 C C . PHE A 1 272 ? 0.369 -4.351 -18.302 1.00 97.31 272 PHE A C 1
ATOM 2129 O O . PHE A 1 272 ? -0.173 -3.440 -17.686 1.00 97.31 272 PHE A O 1
ATOM 2136 N N . THR A 1 273 ? -0.208 -4.902 -19.365 1.00 97.62 273 THR A N 1
ATOM 2137 C CA . THR A 1 273 ? -1.532 -4.486 -19.840 1.00 97.62 273 THR A CA 1
ATOM 2138 C C . THR A 1 273 ? -2.628 -5.345 -19.220 1.00 97.62 273 THR A C 1
ATOM 2140 O O . THR A 1 273 ? -2.370 -6.443 -18.729 1.00 97.62 273 THR A O 1
ATOM 2143 N N . GLU A 1 274 ? -3.877 -4.885 -19.312 1.00 98.44 274 GLU A N 1
ATOM 2144 C CA . GLU A 1 274 ? -5.048 -5.668 -18.900 1.00 98.44 274 GLU A CA 1
ATOM 2145 C C . GLU A 1 274 ? -5.100 -7.050 -19.582 1.00 98.44 274 GLU A C 1
ATOM 2147 O O . GLU A 1 274 ? -5.428 -8.053 -18.949 1.00 98.44 274 GLU A O 1
ATOM 2152 N N . GLU A 1 275 ? -4.730 -7.122 -20.864 1.00 98.50 275 GLU A N 1
ATOM 2153 C CA . GLU A 1 275 ? -4.682 -8.378 -21.619 1.00 98.50 275 GLU A CA 1
ATOM 2154 C C . GLU A 1 275 ? -3.650 -9.352 -21.036 1.00 98.50 275 GLU A C 1
ATOM 2156 O O . GLU A 1 275 ? -3.971 -10.516 -20.780 1.00 98.50 275 GLU A O 1
ATOM 2161 N N . ILE A 1 276 ? -2.430 -8.873 -20.770 1.00 98.62 276 ILE A N 1
ATOM 2162 C CA . ILE A 1 276 ? -1.381 -9.703 -20.169 1.00 98.62 276 ILE A CA 1
ATOM 2163 C C . ILE A 1 276 ? -1.798 -10.093 -18.743 1.00 98.62 276 ILE A C 1
ATOM 2165 O O . ILE A 1 276 ? -1.642 -11.253 -18.361 1.00 98.62 276 ILE A O 1
ATOM 2169 N N . PHE A 1 277 ? -2.408 -9.186 -17.975 1.00 98.75 277 PHE A N 1
ATOM 2170 C CA . PHE A 1 277 ? -2.920 -9.490 -16.640 1.00 98.75 277 PHE A CA 1
ATOM 2171 C C . PHE A 1 277 ? -3.899 -10.658 -16.654 1.00 98.75 277 PHE A C 1
ATOM 2173 O O . PHE A 1 277 ? -3.674 -11.632 -15.940 1.00 98.75 277 PHE A O 1
ATOM 2180 N N . TYR A 1 278 ? -4.935 -10.626 -17.496 1.00 98.81 278 TYR A N 1
ATOM 2181 C CA . TYR A 1 278 ? -5.908 -11.722 -17.553 1.00 98.81 278 TYR A CA 1
ATOM 2182 C C . TYR A 1 278 ? -5.338 -13.017 -18.138 1.00 98.81 278 TYR A C 1
ATOM 2184 O O . TYR A 1 278 ? -5.888 -14.089 -17.886 1.00 98.81 278 TYR A O 1
ATOM 2192 N N . SER A 1 279 ? -4.230 -12.953 -18.878 1.00 98.69 279 SER A N 1
ATOM 2193 C CA . SER A 1 279 ? -3.524 -14.159 -19.319 1.00 98.69 279 SER A CA 1
ATOM 2194 C C . SER A 1 279 ? -2.794 -14.887 -18.176 1.00 98.69 279 SER A C 1
ATOM 2196 O O . SER A 1 279 ? -2.600 -16.098 -18.264 1.00 98.69 279 SER A O 1
ATOM 2198 N N . ILE A 1 280 ? -2.429 -14.176 -17.099 1.00 98.75 280 ILE A N 1
ATOM 2199 C CA . ILE A 1 280 ? -1.726 -14.724 -15.922 1.00 98.75 280 ILE A CA 1
ATOM 2200 C C . ILE A 1 280 ? -2.681 -14.935 -14.735 1.00 98.75 280 ILE A C 1
ATOM 2202 O O . ILE A 1 280 ? -2.555 -15.921 -14.005 1.00 98.75 280 ILE A O 1
ATOM 2206 N N . PHE A 1 281 ? -3.655 -14.038 -14.563 1.00 98.69 281 PHE A N 1
ATOM 2207 C CA . PHE A 1 281 ? -4.638 -14.023 -13.478 1.00 98.69 281 PHE A CA 1
ATOM 2208 C C . PHE A 1 281 ? -6.077 -13.977 -14.023 1.00 98.69 281 PHE A C 1
ATOM 2210 O O . PHE A 1 281 ? -6.756 -12.953 -13.899 1.00 98.69 281 PHE A O 1
ATOM 2217 N N . PRO A 1 282 ? -6.592 -15.071 -14.616 1.00 98.50 282 PRO A N 1
ATOM 2218 C CA . PRO A 1 282 ? -7.869 -15.054 -15.336 1.00 98.50 282 PRO A CA 1
ATOM 2219 C C . PRO A 1 282 ? -9.076 -14.634 -14.488 1.00 98.50 282 PRO A C 1
ATOM 2221 O O . PRO A 1 282 ? -10.020 -14.046 -15.011 1.00 98.50 282 PRO A O 1
ATOM 2224 N N . ASN A 1 283 ? -9.043 -14.930 -13.184 1.00 98.62 283 ASN A N 1
ATOM 2225 C CA . ASN A 1 283 ? -10.097 -14.585 -12.225 1.00 98.62 283 ASN A CA 1
ATOM 2226 C C . ASN A 1 283 ? -9.724 -13.400 -11.315 1.00 98.62 283 ASN A C 1
ATOM 2228 O O . ASN A 1 283 ? -10.462 -13.080 -10.381 1.00 98.62 283 ASN A O 1
ATOM 2232 N N . GLY A 1 284 ? -8.583 -12.752 -11.566 1.00 98.50 284 GLY A N 1
ATOM 2233 C CA . GLY A 1 284 ? -8.206 -11.512 -10.898 1.00 98.50 284 GLY A CA 1
ATOM 2234 C C . GLY A 1 284 ? -9.034 -10.325 -11.391 1.00 98.50 284 GLY A C 1
ATOM 2235 O O . GLY A 1 284 ? -9.842 -10.430 -12.314 1.00 98.50 284 GLY A O 1
ATOM 2236 N N . HIS A 1 285 ? -8.829 -9.163 -10.780 1.00 98.62 285 HIS A N 1
ATOM 2237 C CA . HIS A 1 285 ? -9.517 -7.940 -11.169 1.00 98.62 285 HIS A CA 1
ATOM 2238 C C . HIS A 1 285 ? -8.542 -6.803 -11.431 1.00 98.62 285 HIS A C 1
ATOM 2240 O O . HIS A 1 285 ? -7.890 -6.302 -10.515 1.00 98.62 285 HIS A O 1
ATOM 2246 N N . TRP A 1 286 ? -8.496 -6.390 -12.691 1.00 98.56 286 TRP A N 1
ATOM 2247 C CA . TRP A 1 286 ? -7.700 -5.272 -13.164 1.00 98.56 286 TRP A CA 1
ATOM 2248 C C . TRP A 1 286 ? -8.340 -3.927 -12.803 1.00 98.56 286 TRP A C 1
ATOM 2250 O O . TRP A 1 286 ? -9.533 -3.727 -13.034 1.00 98.56 286 TRP A O 1
ATOM 2260 N N . HIS A 1 287 ? -7.541 -2.995 -12.280 1.00 98.12 287 HIS A N 1
ATOM 2261 C CA . HIS A 1 287 ? -7.943 -1.611 -11.990 1.00 98.12 287 HIS A CA 1
ATOM 2262 C C . HIS A 1 287 ? -6.962 -0.593 -12.588 1.00 98.12 287 HIS A C 1
ATOM 2264 O O . HIS A 1 287 ? -6.585 0.391 -11.946 1.00 98.12 287 HIS A O 1
ATOM 2270 N N . GLY A 1 288 ? -6.516 -0.844 -13.819 1.00 96.75 288 GLY A N 1
ATOM 2271 C CA . GLY A 1 288 ? -5.769 0.138 -14.603 1.00 96.75 288 GLY A CA 1
ATOM 2272 C C . GLY A 1 288 ? -6.670 1.232 -15.179 1.00 96.75 288 GLY A C 1
ATOM 2273 O O . GLY A 1 288 ? -7.856 1.019 -15.436 1.00 96.75 288 GLY A O 1
ATOM 2274 N N . GLY A 1 289 ? -6.091 2.415 -15.360 1.00 94.00 289 GLY A N 1
ATOM 2275 C CA . GLY A 1 289 ? -6.728 3.583 -15.955 1.00 94.00 289 GLY A CA 1
ATOM 2276 C C . GLY A 1 289 ? -6.214 3.832 -17.370 1.00 94.00 289 GLY A C 1
ATOM 2277 O O . GLY A 1 289 ? -6.323 2.985 -18.255 1.00 94.00 289 GLY A O 1
ATOM 2278 N N . THR A 1 290 ? -5.652 5.019 -17.588 1.00 94.19 290 THR A N 1
ATOM 2279 C CA . THR A 1 290 ? -4.843 5.285 -18.784 1.00 94.19 290 THR A CA 1
ATOM 2280 C C . THR A 1 290 ? -3.577 4.418 -18.775 1.00 94.19 290 THR A C 1
ATOM 2282 O O . THR A 1 290 ? -3.226 3.835 -17.752 1.00 94.19 290 THR A O 1
ATOM 2285 N N . ALA A 1 291 ? -2.901 4.284 -19.920 1.00 94.88 291 ALA A N 1
ATOM 2286 C CA . ALA A 1 291 ? -1.742 3.399 -20.045 1.00 94.88 291 ALA A CA 1
ATOM 2287 C C . ALA A 1 291 ? -0.690 3.678 -18.953 1.00 94.88 291 ALA A C 1
ATOM 2289 O O . ALA A 1 291 ? -0.258 4.817 -18.777 1.00 94.88 291 ALA A O 1
ATOM 2290 N N . GLY A 1 292 ? -0.322 2.635 -18.205 1.00 95.75 292 GLY A N 1
ATOM 2291 C CA . GLY A 1 292 ? 0.624 2.717 -17.094 1.00 95.75 292 GLY A CA 1
ATOM 2292 C C . GLY A 1 292 ? 0.097 3.337 -15.799 1.00 95.75 292 GLY A C 1
ATOM 2293 O O . GLY A 1 292 ? 0.881 3.517 -14.873 1.00 95.75 292 GLY A O 1
ATOM 2294 N N . THR A 1 293 ? -1.191 3.678 -15.700 1.00 97.06 293 THR A N 1
ATOM 2295 C CA . THR A 1 293 ? -1.803 4.247 -14.488 1.00 97.06 293 THR A CA 1
ATOM 2296 C C . THR A 1 293 ? -2.866 3.321 -13.904 1.00 97.06 293 THR A C 1
ATOM 2298 O O . THR A 1 293 ? -3.355 2.401 -14.563 1.00 97.06 293 THR A O 1
ATOM 2301 N N . GLY A 1 294 ? -3.281 3.585 -12.666 1.00 96.62 294 GLY A N 1
ATOM 2302 C CA . GLY A 1 294 ? -4.449 2.947 -12.074 1.00 96.62 294 GLY A CA 1
ATOM 2303 C C . GLY A 1 294 ? -4.872 3.595 -10.767 1.00 96.62 294 GLY A C 1
ATOM 2304 O O . GLY A 1 294 ? -4.060 4.161 -10.040 1.00 96.62 294 GLY A O 1
ATOM 2305 N N . SER A 1 295 ? -6.163 3.511 -10.476 1.00 96.50 295 SER A N 1
ATOM 2306 C CA . SER A 1 295 ? -6.753 3.956 -9.218 1.00 96.50 295 SER A CA 1
ATOM 2307 C C . SER A 1 295 ? -7.972 3.093 -8.931 1.00 96.50 295 SER A C 1
ATOM 2309 O O . SER A 1 295 ? -8.760 2.790 -9.829 1.00 96.50 295 SER A O 1
ATOM 2311 N N . TYR A 1 296 ? -8.115 2.674 -7.681 1.00 97.81 296 TYR A N 1
ATOM 2312 C CA . TYR A 1 296 ? -9.156 1.766 -7.244 1.00 97.81 296 TYR A CA 1
ATOM 2313 C C . TYR A 1 296 ? -9.897 2.311 -6.025 1.00 97.81 296 TYR A C 1
ATOM 2315 O O . TYR A 1 296 ? -9.365 2.396 -4.918 1.00 97.81 296 TYR A O 1
ATOM 2323 N N . THR A 1 297 ? -11.175 2.608 -6.235 1.00 96.81 297 THR A N 1
ATOM 2324 C CA . THR A 1 297 ? -12.159 2.883 -5.187 1.00 96.81 297 THR A CA 1
ATOM 2325 C C . THR A 1 297 ? -13.182 1.750 -5.216 1.00 96.81 297 THR A C 1
ATOM 2327 O O . THR A 1 297 ? -13.960 1.666 -6.176 1.00 96.81 297 THR A O 1
ATOM 2330 N N . PRO A 1 298 ? -13.216 0.850 -4.216 1.00 93.56 298 PRO A N 1
ATOM 2331 C CA . PRO A 1 298 ? -14.208 -0.212 -4.195 1.00 93.56 298 PRO A CA 1
ATOM 2332 C C . PRO A 1 298 ? -15.619 0.383 -4.205 1.00 93.56 298 PRO A C 1
ATOM 2334 O O . PRO A 1 298 ? -15.938 1.263 -3.411 1.00 93.56 298 PRO A O 1
ATOM 2337 N N . ALA A 1 299 ? -16.507 -0.112 -5.070 1.00 88.00 299 ALA A N 1
ATOM 2338 C CA . ALA A 1 299 ? -17.864 0.443 -5.195 1.00 88.00 299 ALA A CA 1
ATOM 2339 C C . ALA A 1 299 ? -18.674 0.376 -3.884 1.00 88.00 299 ALA A C 1
ATOM 2341 O O . ALA A 1 299 ? -19.605 1.151 -3.674 1.00 88.00 299 ALA A O 1
ATOM 2342 N N . TYR A 1 300 ? -18.314 -0.562 -3.009 1.00 85.94 300 TYR A N 1
ATOM 2343 C CA . TYR A 1 300 ? -18.900 -0.748 -1.687 1.00 85.94 300 TYR A CA 1
ATOM 2344 C C . TYR A 1 300 ? -18.181 0.068 -0.582 1.00 85.94 300 TYR A C 1
ATOM 2346 O O . TYR A 1 300 ? -18.670 0.085 0.540 1.00 85.94 300 TYR A O 1
ATOM 2354 N N . GLU A 1 301 ? -17.054 0.732 -0.884 1.00 87.06 301 GLU A N 1
ATOM 2355 C CA . GLU A 1 301 ? -16.288 1.637 -0.003 1.00 87.06 301 GLU A CA 1
ATOM 2356 C C . GLU A 1 301 ? -15.886 2.919 -0.740 1.00 87.06 301 GLU A C 1
ATOM 2358 O O . GLU A 1 301 ? -14.739 3.120 -1.137 1.00 87.06 301 GLU A O 1
ATOM 2363 N N . THR A 1 302 ? -16.839 3.832 -0.929 1.00 88.94 302 THR A N 1
ATOM 2364 C CA . THR A 1 302 ? -16.580 5.064 -1.694 1.00 88.94 302 THR A CA 1
ATOM 2365 C C . THR A 1 302 ? -15.712 6.093 -0.958 1.00 88.94 302 THR A C 1
ATOM 2367 O O . THR A 1 302 ? -15.384 7.128 -1.528 1.00 88.94 302 THR A O 1
ATOM 2370 N N . ASN A 1 303 ? -15.397 5.858 0.318 1.00 92.38 303 ASN A N 1
ATOM 2371 C CA . ASN A 1 303 ? -14.515 6.688 1.144 1.00 92.38 303 ASN A CA 1
ATOM 2372 C C . ASN A 1 303 ? -13.042 6.249 1.099 1.00 92.38 303 ASN A C 1
ATOM 2374 O O . ASN A 1 303 ? -12.200 6.949 1.666 1.00 92.38 303 ASN A O 1
ATOM 2378 N N . VAL A 1 304 ? -12.718 5.140 0.428 1.00 96.38 304 VAL A N 1
ATOM 2379 C CA . VAL A 1 304 ? -11.352 4.629 0.279 1.00 96.38 304 VAL A CA 1
ATOM 2380 C C . VAL A 1 304 ? -10.919 4.732 -1.177 1.00 96.38 304 VAL A C 1
ATOM 2382 O O . VAL A 1 304 ? -11.604 4.220 -2.056 1.00 96.38 304 VAL A O 1
ATOM 2385 N N . THR A 1 305 ? -9.743 5.302 -1.424 1.00 97.44 305 THR A N 1
ATOM 2386 C CA . THR A 1 305 ? -9.100 5.247 -2.742 1.00 97.44 305 THR A CA 1
ATOM 2387 C C . THR A 1 305 ? -7.685 4.702 -2.619 1.00 97.44 305 THR A C 1
ATOM 2389 O O . THR A 1 305 ? -6.939 5.067 -1.713 1.00 97.44 305 THR A O 1
ATOM 2392 N N . MET A 1 306 ? -7.328 3.793 -3.518 1.00 98.31 306 MET A N 1
ATOM 2393 C CA . MET A 1 306 ? -6.040 3.114 -3.550 1.00 98.31 306 MET A CA 1
ATOM 2394 C C . MET A 1 306 ? -5.396 3.349 -4.913 1.00 98.31 306 MET A C 1
ATOM 2396 O O . MET A 1 306 ? -6.008 3.086 -5.940 1.00 98.31 306 MET A O 1
ATOM 2400 N N . GLU A 1 307 ? -4.162 3.825 -4.937 1.00 96.88 307 GLU A N 1
ATOM 2401 C CA . GLU A 1 307 ? -3.376 4.019 -6.162 1.00 96.88 307 GLU A CA 1
ATOM 2402 C C . GLU A 1 307 ? -1.911 3.705 -5.853 1.00 96.88 307 GLU A C 1
ATOM 2404 O O . GLU A 1 307 ? -1.504 3.862 -4.714 1.00 96.88 307 GLU A O 1
ATOM 2409 N N . HIS A 1 308 ? -1.093 3.281 -6.817 1.00 97.44 308 HIS A N 1
ATOM 2410 C CA . HIS A 1 308 ? 0.322 3.036 -6.518 1.00 97.44 308 HIS A CA 1
ATOM 2411 C C . HIS A 1 308 ? 1.036 4.318 -6.035 1.00 97.44 308 HIS A C 1
ATOM 2413 O O . HIS A 1 308 ? 1.670 4.310 -4.979 1.00 97.44 308 HIS A O 1
ATOM 2419 N N . GLY A 1 309 ? 0.821 5.444 -6.728 1.00 94.50 309 GLY A N 1
ATOM 2420 C CA . GLY A 1 309 ? 1.226 6.798 -6.315 1.00 94.50 309 GLY A CA 1
ATOM 2421 C C . GLY A 1 309 ? 2.238 7.463 -7.253 1.00 94.50 309 GLY A C 1
ATOM 2422 O O . GLY A 1 309 ? 2.529 8.651 -7.101 1.00 94.50 309 GLY A O 1
ATOM 2423 N N . HIS A 1 310 ? 2.736 6.725 -8.249 1.00 95.38 310 HIS A N 1
ATOM 2424 C CA . HIS A 1 310 ? 3.747 7.176 -9.209 1.00 95.38 310 HIS A CA 1
ATOM 2425 C C . HIS A 1 310 ? 3.265 8.279 -10.148 1.00 95.38 310 HIS A C 1
ATOM 2427 O O . HIS A 1 310 ? 4.088 9.037 -10.645 1.00 95.38 310 HIS A O 1
ATOM 2433 N N . ASN A 1 311 ? 1.954 8.453 -10.350 1.00 94.75 311 ASN A N 1
ATOM 2434 C CA . ASN A 1 311 ? 1.394 9.524 -11.189 1.00 94.75 311 ASN A CA 1
ATOM 2435 C C . ASN A 1 311 ? 1.820 10.940 -10.774 1.00 94.75 311 ASN A C 1
ATOM 2437 O O . ASN A 1 311 ? 1.764 11.869 -11.581 1.00 94.75 311 ASN A O 1
ATOM 2441 N N . TYR A 1 312 ? 2.234 11.114 -9.519 1.00 92.94 312 TYR A N 1
ATOM 2442 C CA . TYR A 1 312 ? 2.652 12.400 -8.962 1.00 92.94 312 TYR A CA 1
ATOM 2443 C C . TYR A 1 312 ? 4.167 12.546 -8.862 1.00 92.94 312 TYR A C 1
ATOM 2445 O O . TYR A 1 312 ? 4.651 13.562 -8.365 1.00 92.94 312 TYR A O 1
ATOM 2453 N N . ASP A 1 313 ? 4.904 11.534 -9.296 1.00 92.38 313 ASP A N 1
ATOM 2454 C CA . ASP A 1 313 ? 6.351 11.494 -9.329 1.00 92.38 313 ASP A CA 1
ATOM 2455 C C . ASP A 1 313 ? 6.821 11.732 -10.766 1.00 92.38 313 ASP A C 1
ATOM 2457 O O . ASP A 1 313 ? 6.518 10.969 -11.680 1.00 92.38 313 ASP A O 1
ATOM 2461 N N . LEU A 1 314 ? 7.598 12.791 -10.982 1.00 92.56 314 LEU A N 1
ATOM 2462 C CA . LEU A 1 314 ? 8.083 13.123 -12.317 1.00 92.56 314 LEU A CA 1
ATOM 2463 C C . LEU A 1 314 ? 9.041 12.064 -12.887 1.00 92.56 314 LEU A C 1
ATOM 2465 O O . LEU A 1 314 ? 9.066 11.858 -14.103 1.00 92.56 314 LEU A O 1
ATOM 2469 N N . PHE A 1 315 ? 9.815 11.376 -12.052 1.00 92.00 315 PHE A N 1
ATOM 2470 C CA . PHE A 1 315 ? 10.684 10.296 -12.506 1.00 92.00 315 PHE A CA 1
ATOM 2471 C C . PHE A 1 315 ? 9.889 9.038 -12.851 1.00 92.00 315 PHE A C 1
ATOM 2473 O O . PHE A 1 315 ? 10.329 8.300 -13.724 1.00 92.00 315 PHE A O 1
ATOM 2480 N N . ASN A 1 316 ? 8.719 8.820 -12.243 1.00 95.00 316 ASN A N 1
ATOM 2481 C CA . ASN A 1 316 ? 8.041 7.522 -12.294 1.00 95.00 316 ASN A CA 1
ATOM 2482 C C . ASN A 1 316 ? 6.634 7.514 -12.922 1.00 95.00 316 ASN A C 1
ATOM 2484 O O . ASN A 1 316 ? 6.160 6.441 -13.283 1.00 95.00 316 ASN A O 1
ATOM 2488 N N . ALA A 1 317 ? 5.962 8.653 -13.120 1.00 95.81 317 ALA A N 1
ATOM 2489 C CA . ALA A 1 317 ? 4.652 8.682 -13.787 1.00 95.81 317 ALA A CA 1
ATOM 2490 C C . ALA A 1 317 ? 4.759 8.198 -15.252 1.00 95.81 317 ALA A C 1
ATOM 2492 O O . ALA A 1 317 ? 5.808 8.355 -15.860 1.00 95.81 317 ALA A O 1
ATOM 2493 N N . PRO A 1 318 ? 3.717 7.690 -15.910 1.00 96.88 318 PRO A N 1
ATOM 2494 C CA . PRO A 1 318 ? 3.807 7.402 -17.347 1.00 96.88 318 PRO A CA 1
ATOM 2495 C C . PRO A 1 318 ? 4.079 8.676 -18.162 1.00 96.88 318 PRO A C 1
ATOM 2497 O O . PRO A 1 318 ? 3.516 9.721 -17.836 1.00 96.88 318 PRO A O 1
ATOM 2500 N N . ASP A 1 319 ? 4.937 8.630 -19.182 1.00 95.56 319 ASP A N 1
ATOM 2501 C CA . ASP A 1 319 ? 5.300 9.769 -20.039 1.00 95.56 319 ASP A CA 1
ATOM 2502 C C . ASP A 1 319 ? 5.059 9.478 -21.524 1.00 95.56 319 ASP A C 1
ATOM 2504 O O . ASP A 1 319 ? 5.932 8.979 -22.224 1.00 95.56 319 ASP A O 1
ATOM 2508 N N . SER A 1 320 ? 3.868 9.840 -22.007 1.00 94.00 320 SER A N 1
ATOM 2509 C CA . SER A 1 320 ? 3.500 9.731 -23.428 1.00 94.00 320 SER A CA 1
ATOM 2510 C C . SER A 1 320 ? 3.771 10.992 -24.254 1.00 94.00 320 SER A C 1
ATOM 2512 O O . SER A 1 320 ? 3.307 11.095 -25.394 1.00 94.00 320 SER A O 1
ATOM 2514 N N . VAL A 1 321 ? 4.423 11.998 -23.665 1.00 93.31 321 VAL A N 1
ATOM 2515 C CA . VAL A 1 321 ? 4.607 13.320 -24.281 1.00 93.31 321 VAL A CA 1
ATOM 2516 C C . VAL A 1 321 ? 6.013 13.445 -24.853 1.00 93.31 321 VAL A C 1
ATOM 2518 O O . VAL A 1 321 ? 6.154 13.831 -26.012 1.00 93.31 321 VAL A O 1
ATOM 2521 N N . THR A 1 322 ? 7.027 13.062 -24.074 1.00 91.38 322 THR A N 1
ATOM 2522 C CA . THR A 1 322 ? 8.434 13.290 -24.429 1.00 91.38 322 THR A CA 1
ATOM 2523 C C . THR A 1 322 ? 8.888 12.445 -25.623 1.00 91.38 322 THR A C 1
ATOM 2525 O O . THR A 1 322 ? 9.620 12.917 -26.492 1.00 91.38 322 THR A O 1
ATOM 2528 N N . THR A 1 323 ? 8.488 11.171 -25.684 1.00 89.94 323 THR A N 1
ATOM 2529 C CA . THR A 1 323 ? 8.876 10.242 -26.759 1.00 89.94 323 THR A CA 1
ATOM 2530 C C . THR A 1 323 ? 7.634 9.604 -27.370 1.00 89.94 323 THR A C 1
ATOM 2532 O O . THR A 1 323 ? 6.862 8.942 -26.683 1.00 89.94 323 THR A O 1
ATOM 2535 N N . GLU A 1 324 ? 7.428 9.813 -28.673 1.00 89.19 324 GLU A N 1
ATOM 2536 C CA . GLU A 1 324 ? 6.279 9.256 -29.394 1.00 89.19 324 GLU A CA 1
ATOM 2537 C C . GLU A 1 324 ? 6.276 7.723 -29.316 1.00 89.19 324 GLU A C 1
ATOM 2539 O O . GLU A 1 324 ? 7.292 7.085 -29.587 1.00 89.19 324 GLU A O 1
ATOM 2544 N N . GLY A 1 325 ? 5.127 7.148 -28.953 1.00 90.44 325 GLY A N 1
ATOM 2545 C CA . GLY A 1 325 ? 4.932 5.697 -28.851 1.00 90.44 325 GLY A CA 1
ATOM 2546 C C . GLY A 1 325 ? 5.344 5.080 -27.511 1.00 90.44 325 GLY A C 1
ATOM 2547 O O . GLY A 1 325 ? 4.862 4.003 -27.173 1.00 90.44 325 GLY A O 1
ATOM 2548 N N . SER A 1 326 ? 6.121 5.803 -26.703 1.00 94.50 326 SER A N 1
ATOM 2549 C CA . SER A 1 326 ? 6.545 5.363 -25.375 1.00 94.50 326 SER A CA 1
ATOM 2550 C C . SER A 1 326 ? 5.644 5.909 -24.266 1.00 94.50 326 SER A C 1
ATOM 2552 O O . SER A 1 326 ? 4.997 6.942 -24.430 1.00 94.50 326 SER A O 1
ATOM 2554 N N . ILE A 1 327 ? 5.619 5.229 -23.120 1.00 96.44 327 ILE A N 1
ATOM 2555 C CA . ILE A 1 327 ? 5.172 5.763 -21.830 1.00 96.44 327 ILE A CA 1
ATOM 2556 C C . ILE A 1 327 ? 6.262 5.704 -20.747 1.00 96.44 327 ILE A C 1
ATOM 2558 O O . ILE A 1 327 ? 5.986 6.052 -19.597 1.00 96.44 327 ILE A O 1
ATOM 2562 N N . LEU A 1 328 ? 7.478 5.250 -21.067 1.00 96.50 328 LEU A N 1
ATOM 2563 C CA . LEU A 1 328 ? 8.543 5.086 -20.080 1.00 96.50 328 LEU A CA 1
ATOM 2564 C C . LEU A 1 328 ? 9.134 6.445 -19.657 1.00 96.50 328 LEU A C 1
ATOM 2566 O O . LEU A 1 328 ? 9.578 7.229 -20.500 1.00 96.50 328 LEU A O 1
ATOM 2570 N N . PRO A 1 329 ? 9.187 6.728 -18.346 1.00 95.38 329 PRO A N 1
ATOM 2571 C CA . PRO A 1 329 ? 9.698 7.987 -17.820 1.00 95.38 329 PRO A CA 1
ATOM 2572 C C . PRO A 1 329 ? 11.196 7.922 -17.467 1.00 95.38 329 PRO A C 1
ATOM 2574 O O . PRO A 1 329 ? 11.799 6.843 -17.494 1.00 95.38 329 PRO A O 1
ATOM 2577 N N . PRO A 1 330 ? 11.807 9.051 -17.049 1.00 94.31 330 PRO A N 1
ATOM 2578 C CA . PRO A 1 330 ? 13.221 9.123 -16.662 1.00 94.31 330 PRO A CA 1
ATOM 2579 C C . PRO A 1 330 ? 13.683 8.031 -15.683 1.00 94.31 330 PRO A C 1
ATOM 2581 O O . PRO A 1 330 ? 14.804 7.525 -15.778 1.00 94.31 330 PRO A O 1
ATOM 2584 N N . GLY A 1 331 ? 12.814 7.654 -14.741 1.00 94.25 331 GLY A N 1
ATOM 2585 C CA . GLY A 1 331 ? 13.072 6.658 -13.705 1.00 94.25 331 GLY A CA 1
ATOM 2586 C C . GLY A 1 331 ? 13.427 5.285 -14.265 1.00 94.25 331 GLY A C 1
ATOM 2587 O O . GLY A 1 331 ? 14.270 4.609 -13.683 1.00 94.25 331 GLY A O 1
ATOM 2588 N N . TYR A 1 332 ? 12.909 4.911 -15.440 1.00 96.44 332 TYR A N 1
ATOM 2589 C CA . TYR A 1 332 ? 13.274 3.660 -16.106 1.00 96.44 332 TYR A CA 1
ATOM 2590 C C . TYR A 1 332 ? 14.791 3.562 -16.335 1.00 96.44 332 TYR A C 1
ATOM 2592 O O . TYR A 1 332 ? 15.427 2.576 -15.960 1.00 96.44 332 TYR A O 1
ATOM 2600 N N . PHE A 1 333 ? 15.404 4.611 -16.886 1.00 95.75 333 PHE A N 1
ATOM 2601 C CA . PHE A 1 333 ? 16.844 4.645 -17.152 1.00 95.75 333 PHE A CA 1
ATOM 2602 C C . PHE A 1 333 ? 17.665 4.629 -15.857 1.00 95.75 333 PHE A C 1
ATOM 2604 O O . PHE A 1 333 ? 18.646 3.885 -15.761 1.00 95.75 333 PHE A O 1
ATOM 2611 N N . ILE A 1 334 ? 17.242 5.396 -14.845 1.00 93.62 334 ILE A N 1
ATOM 2612 C CA . ILE A 1 334 ? 17.886 5.422 -13.523 1.00 93.62 334 ILE A CA 1
ATOM 2613 C C . ILE A 1 334 ? 17.847 4.032 -12.879 1.00 93.62 334 ILE A C 1
ATOM 2615 O O . ILE A 1 334 ? 18.865 3.569 -12.361 1.00 93.62 334 ILE A O 1
ATOM 2619 N N . THR A 1 335 ? 16.720 3.326 -12.963 1.00 93.56 335 THR A N 1
ATOM 2620 C CA . THR A 1 335 ? 16.566 1.981 -12.398 1.00 93.56 335 THR A CA 1
ATOM 2621 C C . THR A 1 335 ? 17.492 0.964 -13.068 1.00 93.56 335 THR A C 1
ATOM 2623 O O . THR A 1 335 ? 18.073 0.119 -12.385 1.00 93.56 335 THR A O 1
ATOM 2626 N N . ARG A 1 336 ? 17.756 1.081 -14.376 1.00 94.12 336 ARG A N 1
ATOM 2627 C CA . ARG A 1 336 ? 18.749 0.227 -15.056 1.00 94.12 336 ARG A CA 1
ATOM 2628 C C . ARG A 1 336 ? 20.182 0.507 -14.610 1.00 94.12 336 ARG A C 1
ATOM 2630 O O . ARG A 1 336 ? 20.981 -0.426 -14.439 1.00 94.12 336 ARG A O 1
ATOM 2637 N N . ILE A 1 337 ? 20.522 1.786 -14.410 1.00 92.31 337 ILE A N 1
ATOM 2638 C CA . ILE A 1 337 ? 21.804 2.190 -13.811 1.00 92.31 337 ILE A CA 1
ATOM 2639 C C . ILE A 1 337 ? 21.907 1.565 -12.412 1.00 92.31 337 ILE A C 1
ATOM 2641 O O . ILE A 1 337 ? 22.896 0.897 -12.106 1.00 92.31 337 ILE A O 1
ATOM 2645 N N . TYR A 1 338 ? 20.849 1.671 -11.604 1.00 89.06 338 TYR A N 1
ATOM 2646 C CA . TYR A 1 338 ? 20.781 1.118 -10.250 1.00 89.06 338 TYR A CA 1
ATOM 2647 C C . TYR A 1 338 ? 20.983 -0.404 -10.227 1.00 89.06 338 TYR A C 1
ATOM 2649 O O . TYR A 1 338 ? 21.850 -0.894 -9.500 1.00 89.06 338 TYR A O 1
ATOM 2657 N N . ALA A 1 339 ? 20.284 -1.145 -11.091 1.00 89.38 339 ALA A N 1
ATOM 2658 C CA . ALA A 1 339 ? 20.440 -2.593 -11.235 1.00 89.38 339 ALA A CA 1
ATOM 2659 C C . ALA A 1 339 ? 21.889 -2.996 -11.570 1.00 89.38 339 ALA A C 1
ATOM 2661 O O . ALA A 1 339 ? 22.398 -3.994 -11.065 1.00 89.38 339 ALA A O 1
ATOM 2662 N N . THR A 1 340 ? 22.596 -2.186 -12.364 1.00 89.69 340 THR A N 1
ATOM 2663 C CA . THR A 1 340 ? 24.018 -2.423 -12.677 1.00 89.69 340 THR A CA 1
ATOM 2664 C C . THR A 1 340 ? 24.914 -2.214 -11.460 1.00 89.69 340 THR A C 1
ATOM 2666 O O . THR A 1 340 ? 25.822 -3.010 -11.222 1.00 89.69 340 THR A O 1
ATOM 2669 N N . GLY A 1 341 ? 24.655 -1.168 -10.670 1.00 84.12 341 GLY A N 1
ATOM 2670 C CA . GLY A 1 341 ? 25.384 -0.917 -9.427 1.00 84.12 341 GLY A CA 1
ATOM 2671 C C . GLY A 1 341 ? 25.213 -2.044 -8.404 1.00 84.12 341 GLY A C 1
ATOM 2672 O O . GLY A 1 341 ? 26.171 -2.406 -7.720 1.00 84.12 341 GLY A O 1
ATOM 2673 N N . ASN A 1 342 ? 24.031 -2.667 -8.355 1.00 79.38 342 ASN A N 1
ATOM 2674 C CA . ASN A 1 342 ? 23.772 -3.816 -7.484 1.00 79.38 342 ASN A CA 1
ATOM 2675 C C . ASN A 1 342 ? 24.634 -5.043 -7.834 1.00 79.38 342 ASN A C 1
ATOM 2677 O O . ASN A 1 342 ? 25.047 -5.761 -6.926 1.00 79.38 342 ASN A O 1
ATOM 2681 N N . LEU A 1 343 ? 24.981 -5.245 -9.112 1.00 80.19 343 LEU A N 1
ATOM 2682 C CA . LEU A 1 343 ? 25.871 -6.333 -9.543 1.00 80.19 343 LEU A CA 1
ATOM 2683 C C . LEU A 1 343 ? 27.347 -6.116 -9.166 1.00 80.19 343 LEU A C 1
ATOM 2685 O O . LEU A 1 343 ? 28.104 -7.081 -9.073 1.00 80.19 343 LEU A O 1
ATOM 2689 N N . GLN A 1 344 ? 27.788 -4.863 -9.002 1.00 61.03 344 GLN A N 1
ATOM 2690 C CA . GLN A 1 344 ? 29.214 -4.495 -8.944 1.00 61.03 344 GLN A CA 1
ATOM 2691 C C . GLN A 1 344 ? 29.632 -3.742 -7.666 1.00 61.03 344 GLN A C 1
ATOM 2693 O O . GLN A 1 344 ? 30.705 -3.144 -7.630 1.00 61.03 344 GLN A O 1
ATOM 2698 N N . SER A 1 345 ? 28.808 -3.763 -6.615 1.00 51.38 345 SER A N 1
ATOM 2699 C CA . SER A 1 345 ? 28.957 -2.925 -5.413 1.00 51.38 345 SER A CA 1
ATOM 2700 C C . SER A 1 345 ? 30.341 -3.007 -4.739 1.00 51.38 345 SER A C 1
ATOM 2702 O O . SER A 1 345 ? 30.604 -3.947 -3.984 1.00 51.38 345 SER A O 1
ATOM 2704 N N . THR A 1 346 ? 31.205 -1.991 -4.938 1.00 43.22 346 THR A N 1
ATOM 2705 C CA . THR A 1 346 ? 32.416 -1.812 -4.106 1.00 43.22 346 THR A CA 1
ATOM 2706 C C . THR A 1 346 ? 32.772 -0.382 -3.640 1.00 43.22 346 THR A C 1
ATOM 2708 O O . THR A 1 346 ? 33.230 -0.304 -2.510 1.00 43.22 346 THR A O 1
ATOM 2711 N N . GLU A 1 347 ? 32.516 0.752 -4.334 1.00 41.03 347 GLU A N 1
ATOM 2712 C CA . GLU A 1 347 ? 32.745 2.127 -3.776 1.00 41.03 347 GLU A CA 1
ATOM 2713 C C . GLU A 1 347 ? 31.873 3.289 -4.351 1.00 41.03 347 GLU A C 1
ATOM 2715 O O . GLU A 1 347 ? 31.714 3.438 -5.555 1.00 41.03 347 GLU A O 1
ATOM 2720 N N . LYS A 1 348 ? 31.359 4.201 -3.501 1.00 42.94 348 LYS A N 1
ATOM 2721 C CA . LYS A 1 348 ? 30.515 5.353 -3.920 1.00 42.94 348 LYS A CA 1
ATOM 2722 C C . LYS A 1 348 ? 31.294 6.435 -4.694 1.00 42.94 348 LYS A C 1
ATOM 2724 O O . LYS A 1 348 ? 32.396 6.798 -4.285 1.00 42.94 348 LYS A O 1
ATOM 2729 N N . LEU A 1 349 ? 30.679 7.032 -5.725 1.00 38.12 349 LEU A N 1
ATOM 2730 C CA . LEU A 1 349 ? 31.213 8.212 -6.422 1.00 38.12 349 LEU A CA 1
ATOM 2731 C C . LEU A 1 349 ? 31.049 9.483 -5.559 1.00 38.12 349 LEU A C 1
ATOM 2733 O O . LEU A 1 349 ? 29.972 9.706 -5.003 1.00 38.12 349 LEU A O 1
ATOM 2737 N N . PRO A 1 350 ? 32.077 10.341 -5.431 1.00 31.72 350 PRO A N 1
ATOM 2738 C CA . PRO A 1 350 ? 31.936 11.632 -4.768 1.00 31.72 350 PRO A CA 1
ATOM 2739 C C . PRO A 1 350 ? 31.415 12.681 -5.762 1.00 31.72 350 PRO A C 1
ATOM 2741 O O . PRO A 1 350 ? 32.127 13.048 -6.695 1.00 31.72 350 PRO A O 1
ATOM 2744 N N . ILE A 1 351 ? 30.198 13.191 -5.550 1.00 38.97 351 ILE A N 1
ATOM 2745 C CA . ILE A 1 351 ? 29.675 14.377 -6.249 1.00 38.97 351 ILE A CA 1
ATOM 2746 C C . ILE A 1 351 ? 29.135 15.366 -5.212 1.00 38.97 351 ILE A C 1
ATOM 2748 O O . ILE A 1 351 ? 28.407 14.986 -4.296 1.00 38.97 351 ILE A O 1
ATOM 2752 N N . GLU A 1 352 ? 29.517 16.635 -5.351 1.00 34.28 352 GLU A N 1
ATOM 2753 C CA . GLU A 1 352 ? 29.032 17.741 -4.522 1.00 34.28 352 GLU A CA 1
ATOM 2754 C C . GLU A 1 352 ? 27.709 18.281 -5.102 1.00 34.28 352 GLU A C 1
ATOM 2756 O O . GLU A 1 352 ? 27.678 18.642 -6.284 1.00 34.28 352 GLU A O 1
ATOM 2761 N N . PRO A 1 353 ? 26.618 18.364 -4.317 1.00 41.34 353 PRO A N 1
ATOM 2762 C CA . PRO A 1 353 ? 25.356 18.940 -4.775 1.00 41.34 353 PRO A CA 1
ATOM 2763 C C . PRO A 1 353 ? 25.536 20.397 -5.224 1.00 41.34 353 PRO A C 1
ATOM 2765 O O . PRO A 1 353 ? 26.131 21.204 -4.506 1.00 41.34 353 PRO A O 1
ATOM 2768 N N . GLN A 1 354 ? 24.981 20.769 -6.379 1.00 40.59 354 GLN A N 1
ATOM 2769 C CA . GLN A 1 354 ? 24.900 22.179 -6.773 1.00 40.59 354 GLN A CA 1
ATOM 2770 C C . GLN A 1 354 ? 23.765 22.874 -6.004 1.00 40.59 354 GLN A C 1
ATOM 2772 O O . G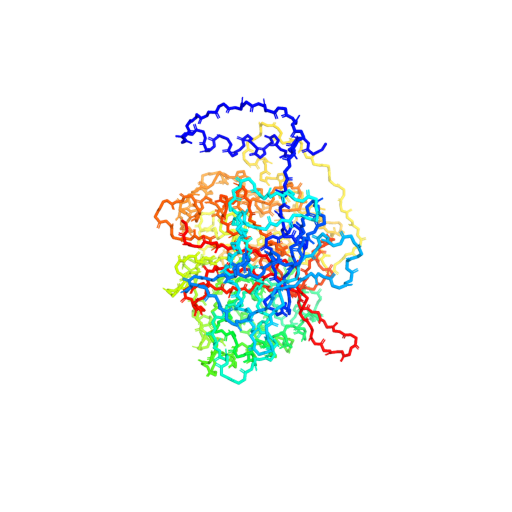LN A 1 354 ? 22.696 22.303 -5.796 1.00 40.59 354 GLN A O 1
ATOM 2777 N N . ALA A 1 355 ? 23.996 24.109 -5.548 1.00 41.69 355 ALA A N 1
ATOM 2778 C CA . ALA A 1 355 ? 22.998 24.879 -4.805 1.00 41.69 355 ALA A CA 1
ATOM 2779 C C . ALA A 1 355 ? 21.820 25.273 -5.715 1.00 41.69 355 ALA A C 1
ATOM 2781 O O . ALA A 1 355 ? 22.035 25.838 -6.782 1.00 41.69 355 ALA A O 1
ATOM 2782 N N . THR A 1 356 ? 20.584 25.013 -5.278 1.00 44.91 356 THR A N 1
ATOM 2783 C CA . THR A 1 356 ? 19.362 25.118 -6.101 1.00 44.91 356 THR A CA 1
ATOM 2784 C C . THR A 1 356 ? 18.494 26.360 -5.837 1.00 44.91 356 THR A C 1
ATOM 2786 O O . THR A 1 356 ? 17.321 26.390 -6.210 1.00 44.91 356 THR A O 1
ATOM 2789 N N . GLU A 1 357 ? 19.014 27.410 -5.194 1.00 39.84 357 GLU A N 1
ATOM 2790 C CA . GLU A 1 357 ? 18.211 28.608 -4.897 1.00 39.84 357 GLU A CA 1
ATOM 2791 C C . GLU A 1 357 ? 17.988 29.487 -6.150 1.00 39.84 357 GLU A C 1
ATOM 2793 O O . GLU A 1 357 ? 18.938 29.988 -6.744 1.00 39.84 357 GLU A O 1
ATOM 2798 N N . ASN A 1 358 ? 16.714 29.722 -6.509 1.00 46.09 358 ASN A N 1
ATOM 2799 C CA . ASN A 1 358 ? 16.232 30.547 -7.641 1.00 46.09 358 ASN A CA 1
ATOM 2800 C C . ASN A 1 358 ? 16.549 30.024 -9.055 1.00 46.09 358 ASN A C 1
ATOM 2802 O O . ASN A 1 358 ? 16.890 30.800 -9.950 1.00 46.09 358 ASN A O 1
ATOM 2806 N N . ILE A 1 359 ? 16.415 28.717 -9.269 1.00 58.12 359 ILE A N 1
ATOM 2807 C CA . ILE A 1 359 ? 16.886 28.044 -10.481 1.00 58.12 359 ILE A CA 1
ATOM 2808 C C . ILE A 1 359 ? 15.737 27.513 -11.362 1.00 58.12 359 ILE A C 1
ATOM 2810 O O . ILE A 1 359 ? 14.686 27.121 -10.860 1.00 58.12 359 ILE A O 1
ATOM 2814 N N . ALA A 1 360 ? 15.946 27.527 -12.685 1.00 74.25 360 ALA A N 1
ATOM 2815 C CA . ALA A 1 360 ? 15.016 27.025 -13.698 1.00 74.25 360 ALA A CA 1
ATOM 2816 C C . ALA A 1 360 ? 14.740 25.505 -13.5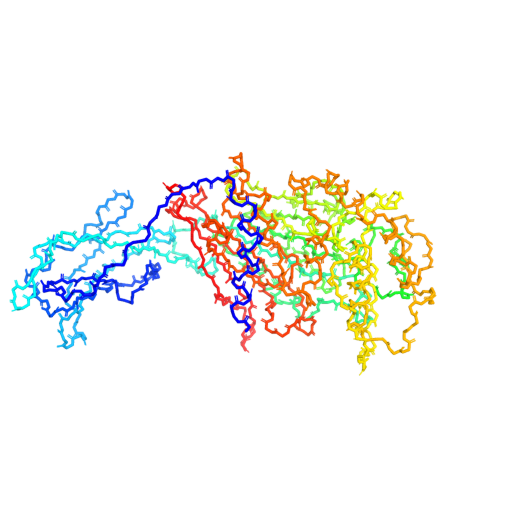40 1.00 74.25 360 ALA A C 1
ATOM 2818 O O . ALA A 1 360 ? 15.653 24.775 -13.135 1.00 74.25 360 ALA A O 1
ATOM 2819 N N . PRO A 1 361 ? 13.516 25.009 -13.827 1.00 75.19 361 PRO A N 1
ATOM 2820 C CA . PRO A 1 361 ? 13.134 23.603 -13.635 1.00 75.19 361 PRO A CA 1
ATOM 2821 C C . PRO A 1 361 ? 14.094 22.586 -14.261 1.00 75.19 361 PRO A C 1
ATOM 2823 O O . PRO A 1 361 ? 14.326 21.531 -13.679 1.00 75.19 361 PRO A O 1
ATOM 2826 N N . GLU A 1 362 ? 14.698 22.929 -15.397 1.00 82.00 362 GLU A N 1
ATOM 2827 C CA . GLU A 1 362 ? 15.649 22.103 -16.142 1.00 82.00 362 GLU A CA 1
ATOM 2828 C C . GLU A 1 362 ? 16.919 21.826 -15.328 1.00 82.00 362 GLU A C 1
ATOM 2830 O O . GLU A 1 362 ? 17.398 20.694 -15.275 1.00 82.00 362 GLU A O 1
ATOM 2835 N N . LEU A 1 363 ? 17.449 22.837 -14.631 1.00 81.75 363 LEU A N 1
ATOM 2836 C CA . LEU A 1 363 ? 18.638 22.667 -13.792 1.00 81.75 363 LEU A CA 1
ATOM 2837 C C . LEU A 1 363 ? 18.299 21.940 -12.482 1.00 81.75 363 LEU A C 1
ATOM 2839 O O . LEU A 1 363 ? 19.131 21.188 -11.981 1.00 81.75 363 LEU A O 1
ATOM 2843 N N . ILE A 1 364 ? 17.078 22.080 -11.954 1.00 80.31 364 ILE A N 1
ATOM 2844 C CA . ILE A 1 364 ? 16.636 21.272 -10.805 1.00 80.31 364 ILE A CA 1
ATOM 2845 C C . ILE A 1 364 ? 16.511 19.798 -11.204 1.00 80.31 364 ILE A C 1
ATOM 2847 O O . ILE A 1 364 ? 17.019 18.936 -10.491 1.00 80.31 364 ILE A O 1
ATOM 2851 N N . TYR A 1 365 ? 15.886 19.516 -12.348 1.00 86.69 365 TYR A N 1
ATOM 2852 C CA . TYR A 1 365 ? 15.780 18.168 -12.900 1.00 86.69 365 TYR A CA 1
ATOM 2853 C C . TYR A 1 365 ? 17.162 17.556 -13.152 1.00 86.69 365 TYR A C 1
ATOM 2855 O O . TYR A 1 365 ? 17.454 16.480 -12.637 1.00 86.69 365 TYR A O 1
ATOM 2863 N N . THR A 1 366 ? 18.040 18.284 -13.848 1.00 87.94 366 THR A N 1
ATOM 2864 C CA . THR A 1 366 ? 19.420 17.854 -14.125 1.00 87.94 366 THR A CA 1
ATOM 2865 C C . THR A 1 366 ? 20.170 17.547 -12.830 1.00 87.94 366 THR A C 1
ATOM 2867 O O . THR A 1 366 ? 20.771 16.488 -12.699 1.00 87.94 366 THR A O 1
ATOM 2870 N N . THR A 1 367 ? 20.065 18.423 -11.826 1.00 84.56 367 THR A N 1
ATOM 2871 C CA . THR A 1 367 ? 20.703 18.210 -10.517 1.00 84.56 367 THR A CA 1
ATOM 2872 C C . THR A 1 367 ? 20.139 16.979 -9.806 1.00 84.56 367 THR A C 1
ATOM 2874 O O . THR A 1 367 ? 20.895 16.209 -9.218 1.00 84.56 367 THR A O 1
ATOM 2877 N N . ALA A 1 368 ? 18.820 16.772 -9.844 1.00 84.44 368 ALA A N 1
ATOM 2878 C CA . ALA A 1 368 ? 18.182 15.611 -9.230 1.00 84.44 368 ALA A CA 1
ATOM 2879 C C . ALA A 1 368 ? 18.604 14.298 -9.913 1.00 84.44 368 ALA A C 1
ATOM 2881 O O . ALA A 1 368 ? 18.926 13.337 -9.214 1.00 84.44 368 ALA A O 1
ATOM 2882 N N . TRP A 1 369 ? 18.670 14.278 -11.249 1.00 89.50 369 TRP A N 1
ATOM 2883 C CA . TRP A 1 369 ? 19.203 13.156 -12.023 1.00 89.50 369 TRP A CA 1
ATOM 2884 C C . TRP A 1 369 ? 20.660 12.863 -11.654 1.00 89.50 369 TRP A C 1
ATOM 2886 O O . TRP A 1 369 ? 20.992 11.734 -11.292 1.00 89.50 369 TRP A O 1
ATOM 2896 N N . ASP A 1 370 ? 21.522 13.882 -11.690 1.00 86.69 370 ASP A N 1
ATOM 2897 C CA . ASP A 1 370 ? 22.951 13.729 -11.417 1.00 86.69 370 ASP A CA 1
ATOM 2898 C C . ASP A 1 370 ? 23.187 13.197 -9.995 1.00 86.69 370 ASP A C 1
ATOM 2900 O O . ASP A 1 370 ? 24.002 12.297 -9.802 1.00 86.69 370 ASP A O 1
ATOM 2904 N N . ILE A 1 371 ? 22.433 13.680 -8.998 1.00 81.94 371 ILE A N 1
ATOM 2905 C CA . ILE A 1 371 ? 22.481 13.162 -7.622 1.00 81.94 371 ILE A CA 1
ATOM 2906 C C . ILE A 1 371 ? 22.018 11.699 -7.560 1.00 81.94 371 ILE A C 1
ATOM 2908 O O . ILE A 1 371 ? 22.656 10.886 -6.883 1.00 81.94 371 ILE A O 1
ATOM 2912 N N . ALA A 1 372 ? 20.927 11.349 -8.250 1.00 83.31 372 ALA A N 1
ATOM 2913 C CA . ALA A 1 372 ? 20.415 9.981 -8.275 1.00 83.31 372 ALA A CA 1
ATOM 2914 C C . ALA A 1 372 ? 21.462 9.019 -8.853 1.00 83.31 372 ALA A C 1
ATOM 2916 O O . ALA A 1 372 ? 21.813 8.036 -8.197 1.00 83.31 372 ALA A O 1
ATOM 2917 N N . VAL A 1 373 ? 22.037 9.350 -10.012 1.00 86.44 373 VAL A N 1
ATOM 2918 C CA . VAL A 1 373 ? 23.089 8.560 -10.665 1.00 86.44 373 VAL A CA 1
ATOM 2919 C C . VAL A 1 373 ? 24.358 8.488 -9.814 1.00 86.44 373 VAL A C 1
ATOM 2921 O O . VAL A 1 373 ? 24.896 7.401 -9.620 1.00 86.44 373 VAL A O 1
ATOM 2924 N N . ALA A 1 374 ? 24.803 9.601 -9.227 1.00 82.44 374 ALA A N 1
ATOM 2925 C CA . ALA A 1 374 ? 25.983 9.646 -8.355 1.00 82.44 374 ALA A CA 1
ATOM 2926 C C . ALA A 1 374 ? 25.872 8.738 -7.128 1.00 82.44 374 ALA A C 1
ATOM 2928 O O . ALA A 1 374 ? 26.870 8.232 -6.611 1.00 82.44 374 ALA A O 1
ATOM 2929 N N . SER A 1 375 ? 24.650 8.555 -6.629 1.00 77.69 375 SER A N 1
ATOM 2930 C CA . SER A 1 375 ? 24.395 7.708 -5.469 1.00 77.69 375 SER A CA 1
ATOM 2931 C C . SER A 1 375 ? 24.545 6.213 -5.760 1.00 77.69 375 SER A C 1
ATOM 2933 O O . SER A 1 375 ? 24.641 5.416 -4.820 1.00 77.69 375 SER A O 1
ATOM 2935 N N . ILE A 1 376 ? 24.589 5.845 -7.044 1.00 80.62 376 ILE A N 1
ATOM 2936 C CA . ILE A 1 376 ? 24.745 4.481 -7.528 1.00 80.62 376 ILE A CA 1
ATOM 2937 C C . ILE A 1 376 ? 26.236 4.190 -7.706 1.00 80.62 376 ILE A C 1
ATOM 2939 O O . ILE A 1 376 ? 27.005 4.945 -8.295 1.00 80.62 376 ILE A O 1
ATOM 2943 N N . ASN A 1 377 ? 26.656 3.062 -7.155 1.00 75.69 377 ASN A N 1
ATOM 2944 C CA . ASN A 1 377 ? 28.049 2.658 -7.090 1.00 75.69 377 ASN A CA 1
ATOM 2945 C C . ASN A 1 377 ? 28.413 1.801 -8.308 1.00 75.69 377 ASN A C 1
ATOM 2947 O O . ASN A 1 377 ? 28.117 0.608 -8.328 1.00 75.69 377 ASN A O 1
ATOM 2951 N N . ILE A 1 378 ? 29.042 2.411 -9.315 1.00 80.25 378 ILE A N 1
ATOM 2952 C CA . ILE A 1 378 ? 29.574 1.710 -10.491 1.00 80.25 378 ILE A CA 1
ATOM 2953 C C . ILE A 1 378 ? 31.022 2.175 -10.730 1.00 80.25 378 ILE A C 1
ATOM 2955 O O . ILE A 1 378 ? 31.249 3.349 -11.043 1.00 80.25 378 ILE A O 1
ATOM 2959 N N . PRO A 1 379 ? 32.024 1.285 -10.603 1.00 79.44 379 PRO A N 1
ATOM 2960 C CA . PRO A 1 379 ? 33.421 1.639 -10.837 1.00 79.44 379 PRO A CA 1
ATOM 2961 C C . PRO A 1 379 ? 33.672 2.153 -12.262 1.00 79.44 379 PRO A C 1
ATOM 2963 O O . PRO A 1 379 ? 33.332 1.488 -13.238 1.00 79.44 379 PRO A O 1
ATOM 2966 N N . ASN A 1 380 ? 34.345 3.304 -12.385 1.00 79.69 380 ASN A N 1
ATOM 2967 C CA . ASN A 1 380 ? 34.676 3.947 -13.668 1.00 79.69 380 ASN A CA 1
ATOM 2968 C C . ASN A 1 380 ? 33.456 4.200 -14.576 1.00 79.69 380 ASN A C 1
ATOM 2970 O O . ASN A 1 380 ? 33.567 4.089 -15.800 1.00 79.69 380 ASN A O 1
ATOM 2974 N N . PHE A 1 381 ? 32.295 4.501 -13.988 1.00 87.00 381 PHE A N 1
ATOM 2975 C CA . PHE A 1 381 ? 31.108 4.872 -14.750 1.00 87.00 381 PHE A CA 1
ATOM 2976 C C . PHE A 1 381 ? 31.348 6.162 -15.544 1.00 87.00 381 PHE A C 1
ATOM 2978 O O . PHE A 1 381 ? 31.771 7.171 -14.981 1.00 87.00 381 PHE A O 1
ATOM 2985 N N . ASP A 1 382 ? 31.089 6.106 -16.849 1.00 89.12 382 ASP A N 1
ATOM 2986 C CA . ASP A 1 382 ? 31.224 7.232 -17.771 1.00 89.12 382 ASP A CA 1
ATOM 2987 C C . ASP A 1 382 ? 29.819 7.636 -18.247 1.00 89.12 382 ASP A C 1
ATOM 2989 O O . ASP A 1 382 ? 29.224 6.906 -19.047 1.00 89.12 382 ASP A O 1
ATOM 2993 N N . PRO A 1 383 ? 29.261 8.757 -17.751 1.00 91.06 383 PRO A N 1
ATOM 2994 C CA . PRO A 1 383 ? 27.886 9.142 -18.042 1.00 91.06 383 PRO A CA 1
ATOM 2995 C C . PRO A 1 383 ? 27.664 9.558 -19.501 1.00 91.06 383 PRO A C 1
ATOM 2997 O O . PRO A 1 383 ? 26.509 9.590 -19.918 1.00 91.06 383 PRO A O 1
ATOM 3000 N N . ASP A 1 384 ? 28.728 9.831 -20.267 1.00 94.25 384 ASP A N 1
ATOM 3001 C CA . ASP A 1 384 ? 28.678 10.189 -21.692 1.00 94.25 384 ASP A CA 1
ATOM 3002 C C . ASP A 1 384 ? 28.816 8.972 -22.617 1.00 94.25 384 ASP A C 1
ATOM 3004 O O . ASP A 1 384 ? 28.620 9.064 -23.831 1.00 94.25 384 ASP A O 1
ATOM 3008 N N . LYS A 1 385 ? 29.169 7.801 -22.076 1.00 92.00 385 LYS A N 1
ATOM 3009 C CA . LYS A 1 385 ? 29.347 6.594 -22.878 1.00 92.00 385 LYS A CA 1
ATOM 3010 C C . LYS A 1 385 ? 28.006 5.880 -23.079 1.00 92.00 385 LYS A C 1
ATOM 3012 O O . LYS A 1 385 ? 27.371 5.506 -22.093 1.00 92.00 385 LYS A O 1
ATOM 3017 N N . PRO A 1 386 ? 27.591 5.585 -24.326 1.00 92.56 386 PRO A N 1
ATOM 3018 C CA . PRO A 1 386 ? 26.385 4.802 -24.571 1.00 92.56 386 PRO A CA 1
ATOM 3019 C C . PRO A 1 386 ? 26.517 3.370 -24.043 1.00 92.56 386 PRO A C 1
ATOM 3021 O O . PRO A 1 386 ? 27.376 2.606 -24.496 1.00 92.56 386 PRO A O 1
ATOM 3024 N N . GLN A 1 387 ? 25.701 3.019 -23.048 1.00 89.81 387 GLN A N 1
ATOM 3025 C CA . GLN A 1 387 ? 25.790 1.757 -22.299 1.00 89.81 387 GLN A CA 1
ATOM 3026 C C . GLN A 1 387 ? 24.431 1.200 -21.842 1.00 89.81 387 GLN A C 1
ATOM 3028 O O . GLN A 1 387 ? 24.389 0.067 -21.366 1.00 89.81 387 GLN A O 1
ATOM 3033 N N . ILE A 1 388 ? 23.337 1.954 -21.993 1.00 92.75 388 ILE A N 1
ATOM 3034 C CA . ILE A 1 388 ? 21.987 1.568 -21.572 1.00 92.75 388 ILE A CA 1
ATOM 3035 C C . ILE A 1 388 ? 21.223 1.001 -22.767 1.00 92.75 388 ILE A C 1
ATOM 3037 O O . ILE A 1 388 ? 20.836 1.732 -23.680 1.00 92.75 388 ILE A O 1
ATOM 3041 N N . TYR A 1 389 ? 21.018 -0.313 -22.761 1.00 90.19 389 TYR A N 1
ATOM 3042 C CA . TYR A 1 389 ? 20.228 -1.033 -23.748 1.00 90.19 389 TYR A CA 1
ATOM 3043 C C . TYR A 1 389 ? 18.756 -1.027 -23.341 1.00 90.19 389 TYR A C 1
ATOM 3045 O O . TYR A 1 389 ? 18.404 -1.560 -22.293 1.00 90.19 389 TYR A O 1
ATOM 3053 N N . THR A 1 390 ? 17.893 -0.448 -24.172 1.00 88.69 390 THR A N 1
ATOM 3054 C CA . THR A 1 390 ? 16.449 -0.398 -23.919 1.00 88.69 390 THR A CA 1
ATOM 3055 C C . THR A 1 390 ? 15.715 -1.409 -24.798 1.00 88.69 390 THR A C 1
ATOM 3057 O O . THR A 1 390 ? 15.377 -2.480 -24.308 1.00 88.69 390 THR A O 1
ATOM 3060 N N . GLN A 1 391 ? 15.543 -1.115 -26.093 1.00 89.62 391 GLN A N 1
ATOM 3061 C CA . GLN A 1 391 ? 14.781 -1.908 -27.076 1.00 89.62 391 GLN A CA 1
ATOM 3062 C C . GLN A 1 391 ? 13.405 -2.362 -26.588 1.00 89.62 391 GLN A C 1
ATOM 3064 O O . GLN A 1 391 ? 12.957 -3.467 -26.890 1.00 89.62 391 GLN A O 1
ATOM 3069 N N . ILE A 1 392 ? 12.744 -1.486 -25.843 1.00 94.06 392 ILE A N 1
ATOM 3070 C CA . ILE A 1 392 ? 11.379 -1.664 -25.370 1.00 94.06 392 ILE A CA 1
ATOM 3071 C C . ILE A 1 392 ? 10.654 -0.336 -25.534 1.00 94.06 392 ILE A C 1
ATOM 3073 O O . ILE A 1 392 ? 11.293 0.712 -25.434 1.00 94.06 392 ILE A O 1
ATOM 3077 N N . ASP A 1 393 ? 9.343 -0.402 -25.763 1.00 94.69 393 ASP A N 1
ATOM 3078 C CA . ASP A 1 393 ? 8.461 0.768 -25.703 1.00 94.69 393 ASP A CA 1
ATOM 3079 C C . ASP A 1 393 ? 8.955 1.941 -26.568 1.00 94.69 393 ASP A C 1
ATOM 3081 O O . ASP A 1 393 ? 9.166 3.050 -26.097 1.00 94.69 393 ASP A O 1
ATOM 3085 N N . ASP A 1 394 ? 9.267 1.634 -27.830 1.00 93.62 394 ASP A N 1
ATOM 3086 C CA . ASP A 1 394 ? 9.781 2.553 -28.856 1.00 93.62 394 ASP A CA 1
ATOM 3087 C C . ASP A 1 394 ? 11.142 3.231 -28.586 1.00 93.62 394 ASP A C 1
ATOM 3089 O O . ASP A 1 394 ? 11.743 3.820 -29.494 1.00 93.62 394 ASP A O 1
ATOM 3093 N N . TYR A 1 395 ? 11.756 3.010 -27.422 1.00 92.31 395 TYR A N 1
ATOM 3094 C CA . TYR A 1 395 ? 13.176 3.283 -27.221 1.00 92.31 395 TYR A CA 1
ATOM 3095 C C . TYR A 1 395 ? 14.029 2.222 -27.927 1.00 92.31 395 TYR A C 1
ATOM 3097 O O . TYR A 1 395 ? 14.165 1.090 -27.467 1.00 92.31 395 TYR A O 1
ATOM 3105 N N . THR A 1 396 ? 14.654 2.592 -29.047 1.00 88.12 396 THR A N 1
ATOM 3106 C CA . THR A 1 396 ? 15.388 1.657 -29.929 1.00 88.12 396 THR A CA 1
ATOM 3107 C C . THR A 1 396 ? 16.908 1.824 -29.921 1.00 88.12 396 THR A C 1
ATOM 3109 O O . THR A 1 396 ? 17.626 0.982 -30.470 1.00 88.12 396 THR A O 1
ATOM 3112 N N . GLN A 1 397 ? 17.416 2.901 -29.321 1.00 87.81 397 GLN A N 1
ATOM 3113 C CA . GLN A 1 397 ? 18.835 3.252 -29.361 1.00 87.81 397 GLN A CA 1
ATOM 3114 C C . GLN A 1 397 ? 19.600 2.715 -28.141 1.00 87.81 397 GLN A C 1
ATOM 3116 O O . GLN A 1 397 ? 19.023 2.203 -27.183 1.00 87.81 397 GLN A O 1
ATOM 3121 N N . LEU A 1 398 ? 20.928 2.814 -28.202 1.00 91.56 398 LEU A N 1
ATOM 3122 C CA . LEU A 1 398 ? 21.801 2.640 -27.046 1.00 91.56 398 LEU A CA 1
ATOM 3123 C C . LEU A 1 398 ? 22.065 4.030 -26.461 1.00 91.56 398 LEU A C 1
ATOM 3125 O O . LEU A 1 398 ? 22.581 4.883 -27.179 1.00 91.56 398 LEU A O 1
ATOM 3129 N N . TYR A 1 399 ? 21.740 4.238 -25.188 1.00 94.75 399 TYR A N 1
ATOM 3130 C CA . TYR A 1 399 ? 21.817 5.554 -24.545 1.00 94.75 399 TYR A CA 1
ATOM 3131 C C . TYR A 1 399 ? 22.992 5.631 -23.573 1.00 94.75 399 TYR A C 1
ATOM 3133 O O . TYR A 1 399 ? 23.329 4.640 -22.915 1.00 94.75 399 TYR A O 1
ATOM 3141 N N . SER A 1 400 ? 23.630 6.793 -23.465 1.00 95.19 400 SER A N 1
ATOM 3142 C CA . SER A 1 400 ? 24.411 7.138 -22.275 1.00 95.19 400 SER A CA 1
ATOM 3143 C C . SER A 1 400 ? 23.483 7.644 -21.160 1.00 95.19 400 SER A C 1
ATOM 3145 O O . SER A 1 400 ? 22.294 7.875 -21.391 1.00 95.19 400 SER A O 1
ATOM 3147 N N . SER A 1 401 ? 23.998 7.806 -19.937 1.00 94.50 401 SER A N 1
ATOM 3148 C CA . SER A 1 401 ? 23.214 8.424 -18.855 1.00 94.50 401 SER A CA 1
ATOM 3149 C C . SER A 1 401 ? 22.844 9.867 -19.204 1.00 94.50 401 SER A C 1
ATOM 3151 O O . SER A 1 401 ? 21.721 10.287 -18.944 1.00 94.50 401 SER A O 1
ATOM 3153 N N . ASN A 1 402 ? 23.769 10.617 -19.806 1.00 94.06 402 ASN A N 1
ATOM 3154 C CA . ASN A 1 402 ? 23.518 11.996 -20.211 1.00 94.06 402 ASN A CA 1
ATOM 3155 C C . ASN A 1 402 ? 22.539 12.071 -21.388 1.00 94.06 402 ASN A C 1
ATOM 3157 O O . ASN A 1 402 ? 21.617 12.876 -21.322 1.00 94.06 402 ASN A O 1
ATOM 3161 N N . ASP A 1 403 ? 22.643 11.183 -22.386 1.00 94.31 403 ASP A N 1
ATOM 3162 C CA . ASP A 1 403 ? 21.653 11.124 -23.476 1.00 94.31 403 ASP A CA 1
ATOM 3163 C C . ASP A 1 403 ? 20.248 10.866 -22.917 1.00 94.31 403 ASP A C 1
ATOM 3165 O O . ASP A 1 403 ? 19.297 11.552 -23.280 1.00 94.31 403 ASP A O 1
ATOM 3169 N N . ALA A 1 404 ? 20.119 9.895 -22.003 1.00 94.00 404 ALA A N 1
ATOM 3170 C CA . ALA A 1 404 ? 18.845 9.560 -21.378 1.00 94.00 404 ALA A CA 1
ATOM 3171 C C . ALA A 1 404 ? 18.268 10.729 -20.568 1.00 94.00 404 ALA A C 1
ATOM 3173 O O . ALA A 1 404 ? 17.073 10.991 -20.649 1.00 94.00 404 ALA A O 1
ATOM 3174 N N . ARG A 1 405 ? 19.104 11.460 -19.820 1.00 93.75 405 ARG A N 1
ATOM 3175 C CA . ARG A 1 405 ? 18.694 12.674 -19.103 1.00 93.75 405 ARG A CA 1
ATOM 3176 C C . ARG A 1 405 ? 18.191 13.744 -20.070 1.00 93.75 405 ARG A C 1
ATOM 3178 O O . ARG A 1 405 ? 17.121 14.312 -19.852 1.00 93.75 405 ARG A O 1
ATOM 3185 N N . ASP A 1 406 ? 18.975 14.022 -21.107 1.00 91.62 406 ASP A N 1
ATOM 3186 C CA . ASP A 1 406 ? 18.799 15.178 -21.984 1.00 91.62 406 ASP A CA 1
ATOM 3187 C C . ASP A 1 406 ? 17.533 15.073 -22.847 1.00 91.62 406 ASP A C 1
ATOM 3189 O O . ASP A 1 406 ? 16.918 16.104 -23.111 1.00 91.62 406 ASP A O 1
ATOM 3193 N N . ILE A 1 407 ? 17.065 13.851 -23.155 1.00 90.69 407 ILE A N 1
ATOM 3194 C CA . ILE A 1 407 ? 15.745 13.597 -23.771 1.00 90.69 407 ILE A CA 1
ATOM 3195 C C . ILE A 1 407 ? 14.622 14.328 -23.027 1.00 90.69 407 ILE A C 1
ATOM 3197 O O . ILE A 1 407 ? 13.750 14.914 -23.660 1.00 90.69 407 ILE A O 1
ATOM 3201 N N . TYR A 1 408 ? 14.650 14.313 -21.693 1.00 89.62 408 TYR A N 1
ATOM 3202 C CA . TYR A 1 408 ? 13.588 14.894 -20.870 1.00 89.62 408 TYR A CA 1
ATOM 3203 C C . TYR A 1 408 ? 13.902 16.322 -20.413 1.00 89.62 408 TYR A C 1
ATOM 3205 O O . TYR A 1 408 ? 12.985 17.086 -20.120 1.00 89.62 408 TYR A O 1
ATOM 3213 N N . THR A 1 409 ? 15.181 16.715 -20.339 1.00 85.44 409 THR A N 1
ATOM 3214 C CA . THR A 1 409 ? 15.583 18.055 -19.873 1.00 85.44 409 THR A CA 1
ATOM 3215 C C . THR A 1 409 ? 14.999 19.169 -20.742 1.00 85.44 409 THR A C 1
ATOM 3217 O O . THR A 1 409 ? 14.606 20.208 -20.212 1.00 85.44 409 THR A O 1
ATOM 3220 N N . GLU A 1 410 ? 14.933 18.973 -22.063 1.00 71.81 410 GLU A N 1
ATOM 3221 C CA . GLU A 1 410 ? 14.534 20.022 -23.012 1.00 71.81 410 GLU A CA 1
ATOM 3222 C C . GLU A 1 410 ? 13.052 20.419 -22.910 1.00 71.81 410 GLU A C 1
ATOM 3224 O O . GLU A 1 410 ? 12.691 21.547 -23.253 1.00 71.81 410 GLU A O 1
ATOM 3229 N N . THR A 1 411 ? 12.194 19.524 -22.412 1.00 77.25 411 THR A N 1
ATOM 3230 C CA . THR A 1 411 ? 10.733 19.692 -22.432 1.00 77.25 411 THR A CA 1
ATOM 3231 C C . THR A 1 411 ? 10.070 19.512 -21.062 1.00 77.25 411 THR A C 1
ATOM 3233 O O . THR A 1 411 ? 8.852 19.633 -20.934 1.00 77.25 411 THR A O 1
ATOM 3236 N N . ILE A 1 412 ? 10.865 19.333 -20.000 1.00 79.62 412 ILE A N 1
ATOM 3237 C CA . ILE A 1 412 ? 10.404 18.922 -18.666 1.00 79.62 412 ILE A CA 1
ATOM 3238 C C . ILE A 1 412 ? 9.244 19.755 -18.095 1.00 79.62 412 ILE A C 1
ATOM 3240 O O . ILE A 1 412 ? 8.359 19.229 -17.421 1.00 79.62 412 ILE A O 1
ATOM 3244 N N . ALA A 1 413 ? 9.237 21.069 -18.338 1.00 70.69 413 ALA A N 1
ATOM 3245 C CA . ALA A 1 413 ? 8.240 21.976 -17.783 1.00 70.69 413 ALA A CA 1
ATOM 3246 C C . ALA A 1 413 ? 6.892 21.973 -18.528 1.00 70.69 413 ALA A C 1
ATOM 3248 O O . ALA A 1 413 ? 5.868 21.789 -17.859 1.00 70.69 413 ALA A O 1
ATOM 3249 N N . PRO A 1 414 ? 6.834 22.194 -19.860 1.00 74.75 414 PRO A N 1
ATOM 3250 C CA . PRO A 1 414 ? 5.583 22.063 -20.607 1.00 74.75 414 PRO A CA 1
ATOM 3251 C C . PRO A 1 414 ? 5.025 20.634 -20.559 1.00 74.75 414 PRO A C 1
ATOM 3253 O O . PRO A 1 414 ? 3.822 20.472 -20.332 1.00 74.75 414 PRO A O 1
ATOM 3256 N N . ASP A 1 415 ? 5.887 19.621 -20.656 1.00 85.12 415 ASP A N 1
ATOM 3257 C CA . ASP A 1 415 ? 5.457 18.226 -20.750 1.00 85.12 415 ASP A CA 1
ATOM 3258 C C . ASP A 1 415 ? 4.879 17.723 -19.435 1.00 85.12 415 ASP A C 1
ATOM 3260 O O . ASP A 1 415 ? 3.909 16.976 -19.449 1.00 85.12 415 ASP A O 1
ATOM 3264 N N . TRP A 1 416 ? 5.376 18.177 -18.278 1.00 92.00 416 TRP A N 1
ATOM 3265 C CA . TRP A 1 416 ? 4.843 17.720 -16.991 1.00 92.00 416 TRP A CA 1
ATOM 3266 C C . TRP A 1 416 ? 3.361 18.052 -16.797 1.00 92.00 416 TRP A C 1
ATOM 3268 O O . TRP A 1 416 ? 2.611 17.277 -16.199 1.00 92.00 416 TRP A O 1
ATOM 3278 N N . LYS A 1 417 ? 2.911 19.211 -17.287 1.00 91.19 417 LYS A N 1
ATOM 3279 C CA . LYS A 1 417 ? 1.492 19.562 -17.210 1.00 91.19 417 LYS A CA 1
ATOM 3280 C C . LYS A 1 417 ? 0.669 18.667 -18.138 1.00 91.19 417 LYS A C 1
ATOM 3282 O O . LYS A 1 417 ? -0.335 18.113 -17.699 1.00 91.19 417 LYS A O 1
ATOM 3287 N N . GLU A 1 418 ? 1.099 18.516 -19.388 1.00 92.62 418 GLU A N 1
ATOM 3288 C CA . GLU A 1 418 ? 0.400 17.683 -20.370 1.00 92.62 418 GLU A CA 1
ATOM 3289 C C . GLU A 1 418 ? 0.382 16.203 -19.956 1.00 92.62 418 GLU A C 1
ATOM 3291 O O . GLU A 1 418 ? -0.651 15.545 -20.046 1.00 92.62 418 GLU A O 1
ATOM 3296 N N . ARG A 1 419 ? 1.488 15.696 -19.410 1.00 93.50 419 ARG A N 1
ATOM 3297 C CA . ARG A 1 419 ? 1.624 14.349 -18.848 1.00 93.50 419 ARG A CA 1
ATOM 3298 C C . ARG A 1 419 ? 0.617 14.104 -17.732 1.00 93.50 419 ARG A C 1
ATOM 3300 O O . ARG A 1 419 ? -0.095 13.109 -17.768 1.00 93.50 419 ARG A O 1
ATOM 3307 N N . GLN A 1 420 ? 0.486 15.034 -16.786 1.00 94.56 420 GLN A N 1
ATOM 3308 C CA . GLN A 1 420 ? -0.520 14.948 -15.724 1.00 94.56 420 GLN A CA 1
ATOM 3309 C C . GLN A 1 420 ? -1.952 14.933 -16.277 1.00 94.56 420 GLN A C 1
ATOM 3311 O O . GLN A 1 420 ? -2.763 14.121 -15.837 1.00 94.56 420 GLN A O 1
ATOM 3316 N N . GLU A 1 421 ? -2.258 15.775 -17.269 1.00 93.75 421 GLU A N 1
ATOM 3317 C CA . GLU A 1 421 ? -3.571 15.786 -17.927 1.00 93.75 421 GLU A CA 1
ATOM 3318 C C . GLU A 1 421 ? -3.864 14.451 -18.637 1.00 93.75 421 GLU A C 1
ATOM 3320 O O . GLU A 1 421 ? -4.944 13.883 -18.457 1.00 93.75 421 GLU A O 1
ATOM 3325 N N . ARG A 1 422 ? -2.896 13.899 -19.383 1.00 94.31 422 ARG A N 1
ATOM 3326 C CA . ARG A 1 422 ? -3.013 12.590 -20.056 1.00 94.31 422 ARG A CA 1
ATOM 3327 C C . ARG A 1 422 ? -3.099 11.416 -19.076 1.00 94.31 422 ARG A C 1
ATOM 3329 O O . ARG A 1 422 ? -3.749 10.419 -19.381 1.00 94.31 422 ARG A O 1
ATOM 3336 N N . ASN A 1 423 ? -2.499 11.546 -17.896 1.00 95.62 423 ASN A N 1
ATOM 3337 C CA . ASN A 1 423 ? -2.531 10.536 -16.837 1.00 95.62 423 ASN A CA 1
ATOM 3338 C C . ASN A 1 423 ? -3.767 10.651 -15.929 1.00 95.62 423 ASN A C 1
ATOM 3340 O O . ASN A 1 423 ? -3.927 9.852 -15.012 1.00 95.62 423 ASN A O 1
ATOM 3344 N N . GLY A 1 424 ? -4.656 11.621 -16.173 1.00 93.56 424 GLY A N 1
ATOM 3345 C CA . GLY A 1 424 ? -5.891 11.784 -15.402 1.00 93.56 424 GLY A CA 1
ATOM 3346 C C . GLY A 1 424 ? -5.703 12.426 -14.024 1.00 93.56 424 GLY A C 1
ATOM 3347 O O . GLY A 1 424 ? -6.577 12.295 -13.168 1.00 93.56 424 GLY A O 1
ATOM 3348 N N . VAL A 1 425 ? -4.596 13.140 -13.796 1.00 93.62 425 VAL A N 1
ATOM 3349 C CA . VAL A 1 425 ? -4.367 13.897 -12.558 1.00 93.62 425 VAL A CA 1
ATOM 3350 C C . VAL A 1 425 ? -5.346 15.073 -12.492 1.00 93.62 425 VAL A C 1
ATOM 3352 O O . VAL A 1 425 ? -5.332 15.963 -13.343 1.00 93.62 425 VAL A O 1
ATOM 3355 N N . ILE A 1 426 ? -6.192 15.090 -11.460 1.00 89.88 426 ILE A N 1
ATOM 3356 C CA . ILE A 1 426 ? -7.298 16.052 -11.313 1.00 89.88 426 ILE A CA 1
ATOM 3357 C C . ILE A 1 426 ? -6.768 17.461 -11.025 1.00 89.88 426 ILE A C 1
ATOM 3359 O O . ILE A 1 426 ? -7.229 18.443 -11.607 1.00 89.88 426 ILE A O 1
ATOM 3363 N N . PHE A 1 427 ? -5.788 17.561 -10.127 1.00 89.94 427 PHE A N 1
ATOM 3364 C CA . PHE A 1 427 ? -5.128 18.807 -9.751 1.00 89.94 427 PHE A CA 1
ATOM 3365 C C . PHE A 1 427 ? -3.642 18.735 -10.103 1.00 89.94 427 PHE A C 1
ATOM 3367 O O . PHE A 1 427 ? -2.847 18.284 -9.273 1.00 89.94 427 PHE A O 1
ATOM 3374 N N . PRO A 1 428 ? -3.249 19.178 -11.312 1.00 89.50 428 PRO A N 1
ATOM 3375 C CA . PRO A 1 428 ? -1.857 19.183 -11.727 1.00 89.50 428 PRO A CA 1
ATOM 3376 C C . PRO A 1 428 ? -0.965 19.925 -10.730 1.00 89.50 428 PRO A C 1
ATOM 3378 O O . PRO A 1 428 ? -1.238 21.055 -10.318 1.00 89.50 428 PRO A O 1
ATOM 3381 N N . THR A 1 429 ? 0.125 19.275 -10.354 1.00 86.31 429 THR A N 1
ATOM 3382 C CA . THR A 1 429 ? 1.151 19.796 -9.460 1.00 86.31 429 THR A CA 1
ATOM 3383 C C . THR A 1 429 ? 2.269 20.481 -10.251 1.00 86.31 429 THR A C 1
ATOM 3385 O O . THR A 1 429 ? 2.540 20.117 -11.401 1.00 86.31 429 THR A O 1
ATOM 3388 N N . PRO A 1 430 ? 2.957 21.475 -9.664 1.00 87.06 430 PRO A N 1
ATOM 3389 C CA . PRO A 1 430 ? 4.147 22.065 -10.271 1.00 87.06 430 PRO A CA 1
ATOM 3390 C C . PRO A 1 430 ? 5.267 21.036 -10.487 1.00 87.06 430 PRO A C 1
ATOM 3392 O O . PRO A 1 430 ? 5.441 20.135 -9.670 1.00 87.06 430 PRO A O 1
ATOM 3395 N N . VAL A 1 431 ? 6.094 21.237 -11.519 1.00 86.69 431 VAL A N 1
ATOM 3396 C CA . VAL A 1 431 ? 7.258 20.382 -11.861 1.00 86.69 431 VAL A CA 1
ATOM 3397 C C . VAL A 1 431 ? 8.144 20.104 -10.649 1.00 86.69 431 VAL A C 1
ATOM 3399 O O . VAL A 1 431 ? 8.535 18.969 -10.406 1.00 86.69 431 VAL A O 1
ATOM 3402 N N . ILE A 1 432 ? 8.411 21.135 -9.840 1.00 82.62 432 ILE A N 1
ATOM 3403 C CA . ILE A 1 432 ? 9.236 21.008 -8.637 1.00 82.62 432 ILE A CA 1
ATOM 3404 C C . ILE A 1 432 ? 8.660 20.007 -7.627 1.00 82.62 432 ILE A C 1
ATOM 3406 O O . ILE A 1 432 ? 9.419 19.260 -7.023 1.00 82.62 432 ILE A O 1
ATOM 3410 N N . VAL A 1 433 ? 7.333 19.941 -7.477 1.00 83.31 433 VAL A N 1
ATOM 3411 C CA . VAL A 1 433 ? 6.673 18.967 -6.593 1.00 83.31 433 VAL A CA 1
ATOM 3412 C C . VAL A 1 433 ? 6.821 17.558 -7.164 1.00 83.31 433 VAL A C 1
ATOM 3414 O O . VAL A 1 433 ? 7.151 16.642 -6.418 1.00 83.31 433 VAL A O 1
ATOM 3417 N N . GLY A 1 434 ? 6.664 17.398 -8.483 1.00 88.38 434 GLY A N 1
ATOM 3418 C CA . GLY A 1 434 ? 6.883 16.120 -9.164 1.00 88.38 434 GLY A CA 1
ATOM 3419 C C . GLY A 1 434 ? 8.312 15.592 -9.001 1.00 88.38 434 GLY A C 1
ATOM 3420 O O . GLY A 1 434 ? 8.501 14.429 -8.655 1.00 88.38 434 GLY A O 1
ATOM 3421 N N . ILE A 1 435 ? 9.323 16.452 -9.172 1.00 84.44 435 ILE A N 1
ATOM 3422 C CA . ILE A 1 435 ? 10.737 16.101 -8.942 1.00 84.44 435 ILE A CA 1
ATOM 3423 C C . ILE A 1 435 ? 10.965 15.720 -7.473 1.00 84.44 435 ILE A C 1
ATOM 3425 O O . ILE A 1 435 ? 11.639 14.734 -7.180 1.00 84.44 435 ILE A O 1
ATOM 3429 N N . MET A 1 436 ? 10.398 16.489 -6.537 1.00 78.25 436 MET A N 1
ATOM 3430 C CA . MET A 1 436 ? 10.546 16.228 -5.104 1.00 78.25 436 MET A CA 1
ATOM 3431 C C . MET A 1 436 ? 9.925 14.889 -4.695 1.00 78.25 436 MET A C 1
ATOM 3433 O O . MET A 1 436 ? 10.565 14.160 -3.938 1.00 78.25 436 MET A O 1
ATOM 3437 N N . ASN A 1 437 ? 8.754 14.541 -5.243 1.00 81.38 437 ASN A N 1
ATOM 3438 C CA . ASN A 1 437 ? 8.090 13.258 -5.005 1.00 81.38 437 ASN A CA 1
ATOM 3439 C C . ASN A 1 437 ? 8.982 12.057 -5.352 1.00 81.38 437 ASN A C 1
ATOM 3441 O O . ASN A 1 437 ? 9.071 11.148 -4.530 1.00 81.38 437 ASN A O 1
ATOM 3445 N N . GLY A 1 438 ? 9.697 12.088 -6.483 1.00 73.38 438 GLY A N 1
ATOM 3446 C CA . GLY A 1 438 ? 10.583 10.981 -6.875 1.00 73.38 438 GLY A CA 1
ATOM 3447 C C . GLY A 1 438 ? 11.982 11.005 -6.311 1.00 73.38 438 GLY A C 1
ATOM 3448 O O . GLY A 1 438 ? 12.642 9.978 -6.188 1.00 73.38 438 GLY A O 1
ATOM 3449 N N . SER A 1 439 ? 12.447 12.168 -5.877 1.00 63.19 439 SER A N 1
ATOM 3450 C CA . SER A 1 439 ? 13.781 12.301 -5.300 1.00 63.19 439 SER A CA 1
ATOM 3451 C C . SER A 1 439 ? 13.894 11.804 -3.853 1.00 63.19 439 SER A C 1
ATOM 3453 O O . SER A 1 439 ? 14.905 12.115 -3.223 1.00 63.19 439 SER A O 1
ATOM 3455 N N . GLY A 1 440 ? 12.893 11.072 -3.330 1.00 53.53 440 GLY A N 1
ATOM 3456 C CA . GLY A 1 440 ? 12.534 10.811 -1.917 1.00 53.53 440 GLY A CA 1
ATOM 3457 C C . GLY A 1 440 ? 13.628 10.391 -0.918 1.00 53.53 440 GLY A C 1
ATOM 3458 O O . GLY A 1 440 ? 13.351 10.210 0.266 1.00 53.53 440 GLY A O 1
ATOM 3459 N N . LYS A 1 441 ? 14.886 10.298 -1.349 1.00 47.28 441 LYS A N 1
ATOM 3460 C CA . LYS A 1 441 ? 16.092 10.108 -0.539 1.00 47.28 441 LYS A CA 1
ATOM 3461 C C . LYS A 1 441 ? 16.956 11.369 -0.354 1.00 47.28 441 LYS A C 1
ATOM 3463 O O . LYS A 1 441 ? 17.659 11.466 0.650 1.00 47.28 441 LYS A O 1
ATOM 3468 N N . PHE A 1 442 ? 16.943 12.322 -1.288 1.00 45.50 442 PHE A N 1
ATOM 3469 C CA . PHE A 1 442 ? 17.912 13.433 -1.337 1.00 45.50 442 PHE A CA 1
ATOM 3470 C C . PHE A 1 442 ? 17.318 14.784 -0.961 1.00 45.50 442 PHE A C 1
ATOM 3472 O O . PHE A 1 442 ? 17.986 15.600 -0.325 1.00 45.50 442 PHE A O 1
ATOM 3479 N N . PHE A 1 443 ? 16.045 14.996 -1.283 1.00 38.00 443 PHE A N 1
ATOM 3480 C CA . PHE A 1 443 ? 15.307 16.181 -0.876 1.00 38.00 443 PHE A CA 1
ATOM 3481 C C . PHE A 1 443 ? 14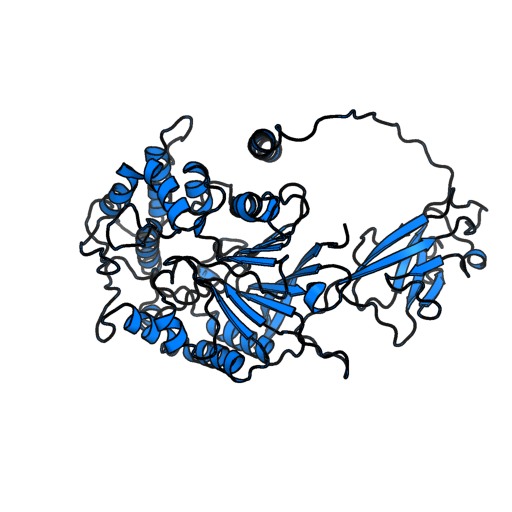.229 15.734 0.111 1.00 38.00 443 PHE A C 1
ATOM 3483 O O . PHE A 1 443 ? 13.386 14.902 -0.193 1.00 38.00 443 PHE A O 1
ATOM 3490 N N . TRP A 1 444 ? 14.327 16.234 1.343 1.00 36.59 444 TRP A N 1
ATOM 3491 C CA . TRP A 1 444 ? 13.661 15.767 2.570 1.00 36.59 444 TRP A CA 1
ATOM 3492 C C . TRP A 1 444 ? 12.135 16.021 2.616 1.00 36.59 444 TRP A C 1
ATOM 3494 O O . TRP A 1 444 ? 11.585 16.439 3.637 1.00 36.59 444 TRP A O 1
ATOM 3504 N N . PHE A 1 445 ? 11.444 15.801 1.501 1.00 37.56 445 PHE A N 1
ATOM 3505 C CA . PHE A 1 445 ? 10.034 16.095 1.296 1.00 37.56 445 PHE A CA 1
ATOM 3506 C C . PHE A 1 445 ? 9.412 15.005 0.414 1.00 37.56 445 PHE A C 1
ATOM 3508 O O . PHE A 1 445 ? 9.121 15.234 -0.754 1.00 37.56 445 PHE A O 1
ATOM 3515 N N . GLY A 1 446 ? 9.187 13.811 0.966 1.00 51.28 446 GLY A N 1
ATOM 3516 C CA . GLY A 1 446 ? 8.189 12.921 0.376 1.00 51.28 446 GLY A CA 1
ATOM 3517 C C . GLY A 1 446 ? 6.837 13.629 0.458 1.00 51.28 446 GLY A C 1
ATOM 3518 O O . GLY A 1 446 ? 6.300 13.800 1.550 1.00 51.28 446 GLY A O 1
ATOM 3519 N N . THR A 1 447 ? 6.333 14.124 -0.673 1.00 64.12 447 THR A N 1
ATOM 3520 C CA . THR A 1 447 ? 5.083 14.894 -0.756 1.00 64.12 447 THR A CA 1
ATOM 3521 C C . THR A 1 447 ? 3.935 14.081 -1.343 1.00 64.12 447 THR A C 1
ATOM 3523 O O . THR A 1 447 ? 2.903 14.651 -1.673 1.00 64.12 447 THR A O 1
ATOM 3526 N N . LEU A 1 448 ? 4.042 12.751 -1.419 1.00 85.31 448 LEU A N 1
ATOM 3527 C CA . LEU A 1 448 ? 2.911 11.937 -1.872 1.00 85.31 448 LEU A CA 1
ATOM 3528 C C . LEU A 1 448 ? 1.693 12.077 -0.951 1.00 85.31 448 LEU A C 1
ATOM 3530 O O . LEU A 1 448 ? 0.568 12.059 -1.434 1.00 85.31 448 LEU A O 1
ATOM 3534 N N . GLU A 1 449 ? 1.904 12.347 0.341 1.00 86.50 449 GLU A N 1
ATOM 3535 C CA . GLU A 1 449 ? 0.838 12.791 1.246 1.00 86.50 449 GLU A CA 1
ATOM 3536 C C . GLU A 1 449 ? 0.143 14.063 0.731 1.00 86.50 449 GLU A C 1
ATOM 3538 O O . GLU A 1 449 ? -1.081 14.149 0.726 1.00 86.50 449 GLU A O 1
ATOM 3543 N N . TYR A 1 450 ? 0.914 15.053 0.264 1.00 84.88 450 TYR A N 1
ATOM 3544 C CA . TYR A 1 450 ? 0.389 16.280 -0.343 1.00 84.88 450 TYR A CA 1
ATOM 3545 C C . TYR A 1 450 ? -0.355 15.989 -1.647 1.00 84.88 450 TYR A C 1
ATOM 3547 O O . TYR A 1 450 ? -1.427 16.550 -1.864 1.00 84.88 450 TYR A O 1
ATOM 3555 N N . SER A 1 451 ? 0.155 15.081 -2.481 1.00 89.06 451 SER A N 1
ATOM 3556 C CA . SER A 1 451 ? -0.560 14.626 -3.673 1.00 89.06 451 SER A CA 1
ATOM 3557 C C . SER A 1 451 ? -1.891 13.970 -3.304 1.00 89.06 451 SER A C 1
ATOM 3559 O O . SER A 1 451 ? -2.916 14.345 -3.864 1.00 89.06 451 SER A O 1
ATOM 3561 N N . ALA A 1 452 ? -1.917 13.088 -2.300 1.00 92.00 452 ALA A N 1
ATOM 3562 C CA . ALA A 1 452 ? -3.147 12.481 -1.798 1.00 92.00 452 ALA A CA 1
ATOM 3563 C C . ALA A 1 452 ? -4.144 13.537 -1.291 1.00 92.00 452 ALA A C 1
ATOM 3565 O O . ALA A 1 452 ? -5.331 13.484 -1.615 1.00 92.00 452 ALA A O 1
ATOM 3566 N N . ILE A 1 453 ? -3.661 14.549 -0.563 1.00 90.81 453 ILE A N 1
ATOM 3567 C CA . ILE A 1 453 ? -4.486 15.671 -0.103 1.00 90.81 453 ILE A CA 1
ATOM 3568 C C . ILE A 1 453 ? -5.104 16.415 -1.289 1.00 90.81 453 ILE A C 1
ATOM 3570 O O . ILE A 1 453 ? -6.321 16.603 -1.331 1.00 90.81 453 ILE A O 1
ATOM 3574 N N . MET A 1 454 ? -4.282 16.824 -2.255 1.00 90.31 454 MET A N 1
ATOM 3575 C CA . MET A 1 454 ? -4.724 17.627 -3.394 1.00 90.31 454 MET A CA 1
ATOM 3576 C C . MET A 1 454 ? -5.657 16.860 -4.327 1.00 90.31 454 MET A C 1
ATOM 3578 O O . MET A 1 454 ? -6.632 17.438 -4.794 1.00 90.31 454 MET A O 1
ATOM 3582 N N . GLN A 1 455 ? -5.389 15.579 -4.585 1.00 92.69 455 GLN A N 1
ATOM 3583 C CA . GLN A 1 455 ? -6.198 14.780 -5.505 1.00 92.69 455 GLN A CA 1
ATOM 3584 C C . GLN A 1 455 ? -7.482 14.246 -4.879 1.00 92.69 455 GLN A C 1
ATOM 3586 O O . GLN A 1 455 ? -8.477 14.102 -5.586 1.00 92.69 455 GLN A O 1
ATOM 3591 N N . TYR A 1 456 ? -7.480 13.950 -3.575 1.00 94.31 456 TYR A N 1
ATOM 3592 C CA . TYR A 1 456 ? -8.554 13.161 -2.974 1.00 94.31 456 TYR A CA 1
ATOM 3593 C C . TYR A 1 456 ? -9.219 13.807 -1.758 1.00 94.31 456 TYR A C 1
ATOM 3595 O O . TYR A 1 456 ? -10.422 13.618 -1.594 1.00 94.31 456 TYR A O 1
ATOM 3603 N N . PHE A 1 457 ? -8.509 14.566 -0.918 1.00 93.19 457 PHE A N 1
ATOM 3604 C CA . PHE A 1 457 ? -9.095 15.121 0.318 1.00 93.19 457 PHE A CA 1
ATOM 3605 C C . PHE A 1 457 ? -9.637 16.546 0.174 1.00 93.19 457 PHE A C 1
ATOM 3607 O O . PHE A 1 457 ? -10.589 16.913 0.858 1.00 93.19 457 PHE A O 1
ATOM 3614 N N . VAL A 1 458 ? -9.029 17.360 -0.688 1.00 91.69 458 VAL A N 1
ATOM 3615 C CA . VAL A 1 458 ? -9.457 18.736 -0.979 1.00 91.69 458 VAL A CA 1
ATOM 3616 C C . VAL A 1 458 ? -10.653 18.816 -1.939 1.00 91.69 458 VAL A C 1
ATOM 3618 O O . VAL A 1 458 ? -11.538 19.637 -1.676 1.00 91.69 458 VAL A O 1
ATOM 3621 N N . PRO A 1 459 ? -10.720 18.052 -3.052 1.00 90.06 459 PRO A N 1
ATOM 3622 C CA . PRO A 1 459 ? -11.850 18.156 -3.973 1.00 90.06 459 PRO A CA 1
ATOM 3623 C C . PRO A 1 459 ? -13.196 17.934 -3.279 1.00 90.06 459 PRO A C 1
ATOM 3625 O O . PRO A 1 459 ? -13.446 16.870 -2.725 1.00 90.06 459 PRO A O 1
ATOM 3628 N N . GLN A 1 460 ? -14.092 18.923 -3.372 1.00 78.50 460 GLN A N 1
ATOM 3629 C CA . GLN A 1 460 ? -15.399 18.893 -2.696 1.00 78.50 460 GLN A CA 1
ATOM 3630 C C . GLN A 1 460 ? -16.295 17.730 -3.142 1.00 78.50 460 GLN A C 1
ATOM 3632 O O . GLN A 1 460 ? -17.111 17.252 -2.362 1.00 78.50 460 GLN A O 1
ATOM 3637 N N . GLU A 1 461 ? -16.142 17.281 -4.388 1.00 84.81 461 GLU A N 1
ATOM 3638 C CA . GLU A 1 461 ? -16.908 16.165 -4.956 1.00 84.81 461 GLU A CA 1
ATOM 3639 C C . GLU A 1 461 ? -16.343 14.794 -4.537 1.00 84.81 461 GLU A C 1
ATOM 3641 O O . GLU A 1 461 ? -16.998 13.765 -4.715 1.00 84.81 461 GLU A O 1
ATOM 3646 N N . SER A 1 462 ? -15.122 14.755 -3.986 1.00 87.88 462 SER A N 1
ATOM 3647 C CA . SER A 1 462 ? -14.502 13.515 -3.529 1.00 87.88 462 SER A CA 1
ATOM 3648 C C . SER A 1 462 ? -15.133 13.060 -2.219 1.00 87.88 462 SER A C 1
ATOM 3650 O O . SER A 1 462 ? -15.211 13.799 -1.238 1.00 87.88 462 SER A O 1
ATOM 3652 N N . LYS A 1 463 ? -15.543 11.793 -2.186 1.00 91.50 463 LYS A N 1
ATOM 3653 C CA . LYS A 1 463 ? -15.970 11.116 -0.954 1.00 91.50 463 LYS A CA 1
ATOM 3654 C C . LYS A 1 463 ? -14.805 10.477 -0.208 1.00 91.50 463 LYS A C 1
ATOM 3656 O O . LYS A 1 463 ? -15.014 9.948 0.879 1.00 91.50 463 LYS A O 1
ATOM 3661 N N . THR A 1 464 ? -13.603 10.519 -0.781 1.00 94.44 464 THR A N 1
ATOM 3662 C CA . THR A 1 464 ? -12.418 9.860 -0.239 1.00 94.44 464 THR A CA 1
ATOM 3663 C C . THR A 1 464 ? -11.997 10.511 1.073 1.00 94.44 464 THR A C 1
ATOM 3665 O O . THR A 1 464 ? -11.802 11.721 1.153 1.00 94.44 464 THR A O 1
ATOM 3668 N N . ARG A 1 465 ? -11.822 9.688 2.103 1.00 94.88 465 ARG A N 1
ATOM 3669 C CA . ARG A 1 465 ? -11.304 10.072 3.424 1.00 94.88 465 ARG A CA 1
ATOM 3670 C C . ARG A 1 465 ? -10.141 9.186 3.871 1.00 94.88 465 ARG A C 1
ATOM 3672 O O . ARG A 1 465 ? -9.497 9.472 4.878 1.00 94.88 465 ARG A O 1
ATOM 3679 N N . ILE A 1 466 ? -9.869 8.122 3.119 1.00 97.12 466 ILE A N 1
ATOM 3680 C CA . ILE A 1 466 ? -8.731 7.232 3.304 1.00 97.12 466 ILE A CA 1
ATOM 3681 C C . ILE A 1 466 ? -8.057 7.053 1.944 1.00 97.12 466 ILE A C 1
ATOM 3683 O O . ILE A 1 466 ? -8.709 6.644 0.984 1.00 97.12 466 ILE A O 1
ATOM 3687 N N . VAL A 1 467 ? -6.764 7.358 1.864 1.00 97.75 467 VAL A N 1
ATOM 3688 C CA . VAL A 1 467 ? -5.935 7.081 0.683 1.00 97.75 467 VAL A CA 1
ATOM 3689 C C . VAL A 1 467 ? -4.841 6.096 1.063 1.00 97.75 467 VAL A C 1
ATOM 3691 O O . VAL A 1 467 ? -4.172 6.302 2.074 1.00 97.75 467 VAL A O 1
ATOM 3694 N N . VAL A 1 468 ? -4.647 5.052 0.256 1.00 98.44 468 VAL A N 1
ATOM 3695 C CA . VAL A 1 468 ? -3.532 4.103 0.405 1.00 98.44 468 VAL A CA 1
ATOM 3696 C C . VAL A 1 468 ? -2.667 4.140 -0.850 1.00 98.44 468 VAL A C 1
ATOM 3698 O O . VAL A 1 468 ? -3.197 3.925 -1.937 1.00 98.44 468 VAL A O 1
ATOM 3701 N N . PHE A 1 469 ? -1.366 4.395 -0.686 1.00 97.38 469 PHE A N 1
ATOM 3702 C CA . PHE A 1 469 ? -0.330 4.321 -1.728 1.00 97.38 469 PHE A CA 1
ATOM 3703 C C . PHE A 1 469 ? 0.678 3.186 -1.481 1.00 97.38 469 PHE A C 1
ATOM 3705 O O . PHE A 1 469 ? 0.701 2.644 -0.383 1.00 97.38 469 PHE A O 1
ATOM 3712 N N . GLY A 1 470 ? 1.522 2.841 -2.462 1.00 91.94 470 GLY A N 1
ATOM 3713 C CA . GLY A 1 470 ? 2.604 1.839 -2.340 1.00 91.94 470 GLY A CA 1
ATOM 3714 C C . GLY A 1 470 ? 4.010 2.401 -2.595 1.00 91.94 470 GLY A C 1
ATOM 3715 O O . GLY A 1 470 ? 4.856 2.394 -1.706 1.00 91.94 470 GLY A O 1
ATOM 3716 N N . HIS A 1 471 ? 4.169 3.077 -3.730 1.00 93.00 471 HIS A N 1
ATOM 3717 C CA . HIS A 1 471 ? 5.362 3.631 -4.396 1.00 93.00 471 HIS A CA 1
ATOM 3718 C C . HIS A 1 471 ? 6.646 4.022 -3.622 1.00 93.00 471 HIS A C 1
ATOM 3720 O O . HIS A 1 471 ? 7.730 4.055 -4.193 1.00 93.00 471 HIS A O 1
ATOM 3726 N N . THR A 1 472 ? 6.593 4.406 -2.344 1.00 88.00 472 THR A N 1
ATOM 3727 C CA . THR A 1 472 ? 7.781 4.932 -1.631 1.00 88.00 472 THR A CA 1
ATOM 3728 C C . THR A 1 472 ? 8.649 3.850 -1.000 1.00 88.00 472 THR A C 1
ATOM 3730 O O . THR A 1 472 ? 9.698 4.170 -0.435 1.00 88.00 472 THR A O 1
ATOM 3733 N N . HIS A 1 473 ? 8.178 2.599 -0.995 1.00 90.75 473 HIS A N 1
ATOM 3734 C CA . HIS A 1 473 ? 8.735 1.475 -0.239 1.00 90.75 473 HIS A CA 1
ATOM 3735 C C . HIS A 1 473 ? 8.770 1.699 1.286 1.00 90.75 473 HIS A C 1
ATOM 3737 O O . HIS A 1 473 ? 9.325 0.893 2.037 1.00 90.75 473 HIS A O 1
ATOM 3743 N N . HIS A 1 474 ? 8.217 2.807 1.782 1.00 89.19 474 HIS A N 1
ATOM 3744 C CA . HIS A 1 474 ? 8.296 3.219 3.176 1.00 89.19 474 HIS A CA 1
ATOM 3745 C C . HIS A 1 474 ? 6.900 3.178 3.787 1.00 89.19 474 HIS A C 1
ATOM 3747 O O . HIS A 1 474 ? 6.119 4.125 3.672 1.00 89.19 474 HIS A O 1
ATOM 3753 N N . ALA A 1 475 ? 6.628 2.074 4.483 1.00 92.81 475 ALA A N 1
ATOM 3754 C CA . ALA A 1 475 ? 5.375 1.867 5.184 1.00 92.81 475 ALA A CA 1
ATOM 3755 C C . ALA A 1 475 ? 5.096 3.021 6.161 1.00 92.81 475 ALA A C 1
ATOM 3757 O O . ALA A 1 475 ? 5.927 3.337 7.019 1.00 92.81 475 ALA A O 1
ATOM 3758 N N . LEU A 1 476 ? 3.935 3.657 6.017 1.00 91.94 476 LEU A N 1
ATOM 3759 C CA . LEU A 1 476 ? 3.571 4.853 6.772 1.00 91.94 476 LEU A CA 1
ATOM 3760 C C . LEU A 1 476 ? 2.068 4.886 7.007 1.00 91.94 476 LEU A C 1
ATOM 3762 O O . LEU A 1 476 ? 1.288 4.560 6.118 1.00 91.94 476 LEU A O 1
ATOM 3766 N N . LEU A 1 477 ? 1.666 5.350 8.182 1.00 94.44 477 LEU A N 1
ATOM 3767 C CA . LEU A 1 477 ? 0.287 5.685 8.482 1.00 94.44 477 LEU A CA 1
ATOM 3768 C C . LEU A 1 477 ? 0.252 7.085 9.091 1.00 94.44 477 LEU A C 1
ATOM 3770 O O . LEU A 1 477 ? 1.099 7.430 9.914 1.00 94.44 477 LEU A O 1
ATOM 3774 N N . LYS A 1 478 ? -0.666 7.930 8.619 1.00 92.88 478 LYS A N 1
ATOM 3775 C CA . LYS A 1 478 ? -0.726 9.326 9.042 1.00 92.88 478 LYS A CA 1
ATOM 3776 C C . LYS A 1 478 ? -2.146 9.867 9.061 1.00 92.88 478 LYS A C 1
ATOM 3778 O O . LYS A 1 478 ? -2.857 9.826 8.056 1.00 92.88 478 LYS A O 1
ATOM 3783 N N . LYS A 1 479 ? -2.501 10.478 10.190 1.00 92.19 479 LYS A N 1
ATOM 3784 C CA . LYS A 1 479 ? -3.722 11.257 10.373 1.00 92.19 479 LYS A CA 1
ATOM 3785 C C . LYS A 1 479 ? -3.430 12.485 11.232 1.00 92.19 479 LYS A C 1
ATOM 3787 O O . LYS A 1 479 ? -3.319 12.408 12.451 1.00 92.19 479 LYS A O 1
ATOM 3792 N N . ASP A 1 480 ? -3.302 13.646 10.605 1.00 86.00 480 ASP A N 1
ATOM 3793 C CA . ASP A 1 480 ? -3.028 14.893 11.313 1.00 86.00 480 ASP A CA 1
ATOM 3794 C C . ASP A 1 480 ? -3.682 16.102 10.625 1.00 86.00 480 ASP A C 1
ATOM 3796 O O . ASP A 1 480 ? -4.520 15.980 9.731 1.00 86.00 480 ASP A O 1
ATOM 3800 N N . LEU A 1 481 ? -3.327 17.310 11.069 1.00 80.75 481 LEU A N 1
ATOM 3801 C CA . LEU A 1 481 ? -3.822 18.540 10.449 1.00 80.75 481 LEU A CA 1
ATOM 3802 C C . LEU A 1 481 ? -3.350 18.698 8.998 1.00 80.75 481 LEU A C 1
ATOM 3804 O O . LEU A 1 481 ? -4.020 19.383 8.228 1.00 80.75 481 LEU A O 1
ATOM 3808 N N . ALA A 1 482 ? -2.216 18.099 8.620 1.00 80.31 482 ALA A N 1
ATOM 3809 C CA . ALA A 1 482 ? -1.720 18.156 7.253 1.00 80.31 482 ALA A CA 1
ATOM 3810 C C . ALA A 1 482 ? -2.617 17.321 6.334 1.00 80.31 482 ALA A C 1
ATOM 3812 O O . ALA A 1 482 ? -2.982 17.802 5.269 1.00 80.31 482 ALA A O 1
ATOM 3813 N N . THR A 1 483 ? -3.068 16.143 6.780 1.00 83.62 483 THR A N 1
ATOM 3814 C CA . THR A 1 483 ? -4.038 15.310 6.044 1.00 83.62 483 THR A CA 1
ATOM 3815 C C . THR A 1 483 ? -5.490 15.781 6.190 1.00 83.62 483 THR A C 1
ATOM 3817 O O . THR A 1 483 ? -6.413 15.085 5.769 1.00 83.62 483 THR A O 1
ATOM 3820 N N . LEU A 1 484 ? -5.726 16.969 6.765 1.00 87.50 484 LEU A N 1
ATOM 3821 C CA . LEU A 1 484 ? -7.063 17.521 7.028 1.00 87.50 484 LEU A CA 1
ATOM 3822 C C . LEU A 1 484 ? -7.927 16.601 7.913 1.00 87.50 484 LEU A C 1
ATOM 3824 O O . LEU A 1 484 ? -9.148 16.575 7.788 1.00 87.50 484 LEU A O 1
ATOM 3828 N N . GLY A 1 485 ? -7.293 15.822 8.798 1.00 88.94 485 GLY A N 1
ATOM 3829 C CA . GLY A 1 485 ? -7.963 14.837 9.650 1.00 88.94 485 GLY A CA 1
ATOM 3830 C C . GLY A 1 485 ? -8.369 13.536 8.944 1.00 88.94 485 GLY A C 1
ATOM 3831 O O . GLY A 1 485 ? -8.902 12.648 9.610 1.00 88.94 485 GLY A O 1
ATOM 3832 N N . ASN A 1 486 ? -8.101 13.406 7.640 1.00 94.31 486 ASN A N 1
ATOM 3833 C CA . ASN A 1 486 ? -8.251 12.170 6.866 1.00 94.31 486 ASN A CA 1
ATOM 3834 C C . ASN A 1 486 ? -7.039 11.245 7.057 1.00 94.31 486 ASN A C 1
ATOM 3836 O O . ASN A 1 486 ? -6.012 11.666 7.594 1.00 94.31 486 ASN A O 1
ATOM 3840 N N . ILE A 1 487 ? -7.139 9.992 6.612 1.00 95.88 487 ILE A N 1
ATOM 3841 C CA . ILE A 1 487 ? -6.055 9.012 6.763 1.00 95.88 487 ILE A CA 1
ATOM 3842 C C . ILE A 1 487 ? -5.299 8.856 5.445 1.00 95.88 487 ILE A C 1
ATOM 3844 O O . ILE A 1 487 ? -5.879 8.481 4.429 1.00 95.88 487 ILE A O 1
ATOM 3848 N N . TYR A 1 488 ? -3.991 9.087 5.481 1.00 96.44 488 TYR A N 1
ATOM 3849 C CA . TYR A 1 488 ? -3.070 8.661 4.434 1.00 96.44 488 TYR A CA 1
ATOM 3850 C C . TYR A 1 488 ? -2.283 7.445 4.920 1.00 96.44 488 TYR A C 1
ATOM 3852 O O . TYR A 1 488 ? -1.736 7.455 6.024 1.00 96.44 488 TYR A O 1
ATOM 3860 N N . ALA A 1 489 ? -2.195 6.421 4.082 1.00 97.06 489 ALA A N 1
ATOM 3861 C CA . ALA A 1 489 ? -1.366 5.253 4.309 1.00 97.06 489 ALA A CA 1
ATOM 3862 C C . ALA A 1 489 ? -0.440 5.011 3.115 1.00 97.06 489 ALA A C 1
ATOM 3864 O O . ALA A 1 489 ? -0.804 5.253 1.967 1.00 97.06 489 ALA A O 1
ATOM 3865 N N . ASN A 1 490 ? 0.743 4.477 3.392 1.00 95.38 490 ASN A N 1
ATOM 3866 C CA . ASN A 1 490 ? 1.599 3.845 2.406 1.00 95.38 490 ASN A CA 1
ATOM 3867 C C . ASN A 1 490 ? 1.845 2.384 2.827 1.00 95.38 490 ASN A C 1
ATOM 3869 O O . ASN A 1 490 ? 2.225 2.143 3.976 1.00 95.38 490 ASN A O 1
ATOM 3873 N N . SER A 1 491 ? 1.601 1.418 1.936 1.00 97.06 491 SER A N 1
ATOM 3874 C CA . SER A 1 491 ? 1.714 -0.017 2.224 1.00 97.06 491 SER A CA 1
ATOM 3875 C C . SER A 1 491 ? 3.145 -0.509 2.390 1.00 97.06 491 SER A C 1
ATOM 3877 O O . SER A 1 491 ? 3.336 -1.577 2.973 1.00 97.06 491 SER A O 1
ATOM 3879 N N . GLY A 1 492 ? 4.145 0.266 1.972 1.00 94.44 492 GLY A N 1
ATOM 3880 C CA . GLY A 1 492 ? 5.554 -0.086 2.057 1.00 94.44 492 GLY A CA 1
ATOM 3881 C C . GLY A 1 492 ? 5.979 -1.018 0.932 1.00 94.44 492 GLY A C 1
ATOM 3882 O O . GLY A 1 492 ? 5.738 -0.721 -0.226 1.00 94.44 492 GLY A O 1
ATOM 3883 N N . THR A 1 493 ? 6.675 -2.106 1.259 1.00 96.06 493 THR A N 1
ATOM 3884 C CA . THR A 1 493 ? 7.298 -2.966 0.244 1.00 96.06 493 THR A CA 1
ATOM 3885 C C . THR A 1 493 ? 7.510 -4.392 0.730 1.00 96.06 493 THR A C 1
ATOM 3887 O O . THR A 1 493 ? 7.535 -4.672 1.935 1.00 96.06 493 THR A O 1
ATOM 3890 N N . TRP A 1 494 ? 7.718 -5.291 -0.228 1.00 97.31 494 TRP A N 1
ATOM 3891 C CA . TRP A 1 494 ? 8.166 -6.663 -0.010 1.00 97.31 494 TRP A CA 1
ATOM 3892 C C . TRP A 1 494 ? 9.572 -6.934 -0.553 1.00 97.31 494 TRP A C 1
ATOM 3894 O O . TRP A 1 494 ? 10.073 -8.047 -0.389 1.00 97.31 494 TRP A O 1
ATOM 3904 N N . VAL A 1 495 ? 10.249 -5.924 -1.105 1.00 92.88 495 VAL A N 1
ATOM 3905 C CA . VAL A 1 495 ? 11.666 -5.976 -1.501 1.00 92.88 495 VAL A CA 1
ATOM 3906 C C . VAL A 1 495 ? 12.553 -6.434 -0.344 1.00 92.88 495 VAL A C 1
ATOM 3908 O O . VAL A 1 495 ? 12.323 -6.087 0.821 1.00 92.88 495 VAL A O 1
ATOM 3911 N N . ASP A 1 496 ? 13.589 -7.211 -0.658 1.00 91.25 496 ASP A N 1
ATOM 3912 C CA . ASP A 1 496 ? 14.520 -7.749 0.329 1.00 91.25 496 ASP A CA 1
ATOM 3913 C C . ASP A 1 496 ? 15.191 -6.633 1.137 1.00 91.25 496 ASP A C 1
ATOM 3915 O O . ASP A 1 496 ? 15.655 -5.617 0.611 1.00 91.25 496 ASP A O 1
ATOM 3919 N N . ARG A 1 497 ? 15.322 -6.862 2.449 1.00 87.12 497 ARG A N 1
ATOM 3920 C CA . ARG A 1 497 ? 15.798 -5.855 3.411 1.00 87.12 497 ARG A CA 1
ATOM 3921 C C . ARG A 1 497 ? 17.145 -5.226 3.038 1.00 87.12 497 ARG A C 1
ATOM 3923 O O . ARG A 1 497 ? 17.381 -4.071 3.377 1.00 87.12 497 ARG A O 1
ATOM 3930 N N . LYS A 1 498 ? 18.028 -5.965 2.359 1.00 83.56 498 LYS A N 1
ATOM 3931 C CA . LYS A 1 498 ? 19.360 -5.489 1.941 1.00 83.56 498 LYS A CA 1
ATOM 3932 C C . LYS A 1 498 ? 19.322 -4.329 0.938 1.00 83.56 498 LYS A C 1
ATOM 3934 O O . LYS A 1 498 ? 20.298 -3.589 0.862 1.00 83.56 498 LYS A O 1
ATOM 3939 N N . TYR A 1 499 ? 18.222 -4.164 0.203 1.00 83.56 499 TYR A N 1
ATOM 3940 C CA . TYR A 1 499 ? 18.041 -3.077 -0.765 1.00 83.56 499 TYR A CA 1
ATOM 3941 C C . TYR A 1 499 ? 17.337 -1.854 -0.167 1.00 83.56 499 TYR A C 1
ATOM 3943 O O . TYR A 1 499 ? 17.279 -0.801 -0.801 1.00 83.56 499 TYR A O 1
ATOM 3951 N N . LEU A 1 500 ? 16.821 -1.972 1.059 1.00 80.44 500 LEU A N 1
ATOM 3952 C CA . LEU A 1 500 ? 16.071 -0.909 1.712 1.00 80.44 500 LEU A CA 1
ATOM 3953 C C . LEU A 1 500 ? 16.979 0.068 2.462 1.00 80.44 500 LEU A C 1
ATOM 3955 O O . LEU A 1 500 ? 18.067 -0.269 2.935 1.00 80.44 500 LEU A O 1
ATOM 3959 N N . ASN A 1 501 ? 16.501 1.304 2.604 1.00 72.81 501 ASN A N 1
ATOM 3960 C CA . ASN A 1 501 ? 17.169 2.312 3.419 1.00 72.81 501 ASN A CA 1
ATOM 3961 C C . ASN A 1 501 ? 17.100 1.953 4.917 1.00 72.81 501 ASN A C 1
ATOM 3963 O O . ASN A 1 501 ? 16.231 1.206 5.370 1.00 72.81 501 ASN A O 1
ATOM 3967 N N . GLU A 1 502 ? 18.009 2.523 5.712 1.00 71.25 502 GLU A N 1
ATOM 3968 C CA . GLU A 1 502 ? 18.025 2.311 7.160 1.00 71.25 502 GLU A CA 1
ATOM 3969 C C . GLU A 1 502 ? 16.687 2.727 7.797 1.00 71.25 502 GLU A C 1
ATOM 3971 O O . GLU A 1 502 ? 16.210 3.844 7.606 1.00 71.25 502 GLU A O 1
ATOM 3976 N N . GLY A 1 503 ? 16.080 1.809 8.552 1.00 73.94 503 GLY A N 1
ATOM 3977 C CA . GLY A 1 503 ? 14.797 2.022 9.227 1.00 73.94 503 GLY A CA 1
ATOM 3978 C C . GLY A 1 503 ? 13.555 1.664 8.405 1.00 73.94 503 GLY A C 1
ATOM 3979 O O . GLY A 1 503 ? 12.487 1.536 9.000 1.00 73.94 503 GLY A O 1
ATOM 3980 N N . ALA A 1 504 ? 13.674 1.440 7.092 1.00 82.00 504 ALA A N 1
ATOM 3981 C CA . ALA A 1 504 ? 12.561 0.946 6.285 1.00 82.00 504 ALA A CA 1
ATOM 3982 C C . ALA A 1 504 ? 12.234 -0.519 6.630 1.00 82.00 504 ALA A C 1
ATOM 3984 O O . ALA A 1 504 ? 13.119 -1.337 6.910 1.00 82.00 504 ALA A O 1
ATOM 3985 N N . LEU A 1 505 ? 10.939 -0.834 6.640 1.00 91.12 505 LEU A N 1
ATOM 3986 C CA . LEU A 1 505 ? 10.419 -2.172 6.907 1.00 91.12 505 LEU A CA 1
ATOM 3987 C C . LEU A 1 505 ? 10.078 -2.861 5.585 1.00 91.12 505 LEU A C 1
ATOM 3989 O O . LEU A 1 505 ? 9.617 -2.216 4.652 1.00 91.12 505 LEU A O 1
ATOM 3993 N N . THR A 1 506 ? 10.277 -4.175 5.544 1.00 94.75 506 THR A N 1
ATOM 3994 C CA . THR A 1 506 ? 9.796 -5.048 4.467 1.00 94.75 506 THR A CA 1
ATOM 3995 C C . THR A 1 506 ? 8.738 -6.007 5.000 1.00 94.75 506 THR A C 1
ATOM 3997 O O . THR A 1 506 ? 8.673 -6.230 6.217 1.00 94.75 506 THR A O 1
ATOM 4000 N N . GLY A 1 507 ? 7.946 -6.584 4.098 1.00 96.88 507 GLY A N 1
ATOM 4001 C CA . GLY A 1 507 ? 6.866 -7.510 4.418 1.00 96.88 507 GLY A CA 1
ATOM 4002 C C . GLY A 1 507 ? 5.667 -6.787 5.014 1.00 96.88 507 GLY A C 1
ATOM 4003 O O . GLY A 1 507 ? 5.038 -7.296 5.938 1.00 96.88 507 GLY A O 1
ATOM 4004 N N . THR A 1 508 ? 5.400 -5.558 4.584 1.00 97.69 508 THR A N 1
ATOM 4005 C CA . THR A 1 508 ? 4.359 -4.720 5.182 1.00 97.69 508 THR A CA 1
ATOM 4006 C C . THR A 1 508 ? 3.027 -4.843 4.452 1.00 97.69 508 THR A C 1
ATOM 4008 O O . THR A 1 508 ? 2.964 -5.138 3.259 1.00 97.69 508 THR A O 1
ATOM 4011 N N . ALA A 1 509 ? 1.940 -4.653 5.197 1.00 98.06 509 ALA A N 1
ATOM 4012 C CA . ALA A 1 509 ? 0.584 -4.693 4.670 1.00 98.06 509 ALA A CA 1
ATOM 4013 C C . ALA A 1 509 ? -0.313 -3.703 5.412 1.00 98.06 509 ALA A C 1
ATOM 4015 O O . ALA A 1 509 ? -0.266 -3.610 6.642 1.00 98.06 509 ALA A O 1
ATOM 4016 N N . VAL A 1 510 ? -1.168 -3.007 4.667 1.00 98.38 510 VAL A N 1
ATOM 4017 C CA . VAL A 1 510 ? -2.241 -2.176 5.218 1.00 98.38 510 VAL A CA 1
ATOM 4018 C C . VAL A 1 510 ? -3.518 -3.003 5.280 1.00 98.38 510 VAL A C 1
ATOM 4020 O O . VAL A 1 510 ? -3.886 -3.675 4.320 1.00 98.38 510 VAL A O 1
ATOM 4023 N N . ILE A 1 511 ? -4.205 -2.952 6.415 1.00 97.25 511 ILE A N 1
ATOM 4024 C CA . ILE A 1 511 ? -5.497 -3.594 6.634 1.00 97.25 511 ILE A CA 1
ATOM 4025 C C . ILE A 1 511 ? -6.546 -2.508 6.824 1.00 97.25 511 ILE A C 1
ATOM 4027 O O . ILE A 1 511 ? -6.419 -1.668 7.713 1.00 97.25 511 ILE A O 1
ATOM 4031 N N . LEU A 1 512 ? -7.600 -2.557 6.017 1.00 96.31 512 LEU A N 1
ATOM 4032 C CA . LEU A 1 512 ? -8.744 -1.660 6.118 1.00 96.31 512 LEU A CA 1
ATOM 4033 C C . LEU A 1 512 ? -9.923 -2.397 6.751 1.00 96.31 512 LEU A C 1
ATOM 4035 O O . LEU A 1 512 ? -10.330 -3.458 6.267 1.00 96.31 512 LEU A O 1
ATOM 4039 N N . ASN A 1 513 ? -10.491 -1.815 7.804 1.00 93.44 513 ASN A N 1
ATOM 4040 C CA . ASN A 1 513 ? -11.772 -2.210 8.376 1.00 93.44 513 ASN A CA 1
ATOM 4041 C C . ASN A 1 513 ? -12.709 -1.005 8.382 1.00 93.44 513 ASN A C 1
ATOM 4043 O O . ASN A 1 513 ? -12.660 -0.156 9.266 1.00 93.44 513 ASN A O 1
ATOM 4047 N N . THR A 1 514 ? -13.549 -0.919 7.368 1.00 90.62 514 THR A N 1
ATOM 4048 C CA . THR A 1 514 ? -14.441 0.213 7.138 1.00 90.62 514 THR A CA 1
ATOM 4049 C C . THR A 1 514 ? -15.839 -0.060 7.680 1.00 90.62 514 THR A C 1
ATOM 4051 O O . THR A 1 514 ? -16.335 -1.195 7.673 1.00 90.62 514 THR A O 1
ATOM 4054 N N . SER A 1 515 ? -16.501 1.003 8.112 1.00 88.25 515 SER A N 1
ATOM 4055 C CA . SER A 1 515 ? -17.872 1.021 8.614 1.00 88.25 515 SER A CA 1
ATOM 4056 C C . SER A 1 515 ? -18.877 0.515 7.582 1.00 88.25 515 SER A C 1
ATOM 4058 O O . SER A 1 515 ? -19.772 -0.256 7.937 1.00 88.25 515 SER A O 1
ATOM 4060 N N . ALA A 1 516 ? -18.702 0.844 6.298 1.00 86.06 516 ALA A N 1
ATOM 4061 C CA . ALA A 1 516 ? -19.619 0.410 5.244 1.00 86.06 516 ALA A CA 1
ATOM 4062 C C . ALA A 1 516 ? -19.606 -1.120 5.044 1.00 86.06 516 ALA A C 1
ATOM 4064 O O . ALA A 1 516 ? -20.646 -1.731 4.788 1.00 86.06 516 ALA A O 1
ATOM 4065 N N . SER A 1 517 ? -18.456 -1.767 5.240 1.00 85.06 517 SER A N 1
ATOM 4066 C CA . SER A 1 517 ? -18.291 -3.214 5.056 1.00 85.06 517 SER A CA 1
ATOM 4067 C C . SER A 1 517 ? -18.549 -4.030 6.313 1.00 85.06 517 SER A C 1
ATOM 4069 O O . SER A 1 517 ? -19.180 -5.096 6.270 1.00 85.06 517 SER A O 1
ATOM 4071 N N . SER A 1 518 ? -18.038 -3.553 7.442 1.00 85.12 518 SER A N 1
ATOM 4072 C CA . SER A 1 518 ? -18.091 -4.277 8.709 1.00 85.12 518 SER A CA 1
ATOM 4073 C C . SER A 1 518 ? -19.334 -3.948 9.535 1.00 85.12 518 SER A C 1
ATOM 4075 O O . SER A 1 518 ? -19.776 -4.778 10.327 1.00 85.12 518 SER A O 1
ATOM 4077 N N . GLY A 1 519 ? -19.946 -2.780 9.315 1.00 84.75 519 GLY A N 1
ATOM 4078 C CA . GLY A 1 519 ? -20.959 -2.215 10.205 1.00 84.75 519 GLY A CA 1
ATOM 4079 C C . GLY A 1 519 ? -20.370 -1.572 11.465 1.00 84.75 519 GLY A C 1
ATOM 4080 O O . GLY A 1 519 ? -21.147 -1.210 12.361 1.00 84.75 519 GLY A O 1
ATOM 4081 N N . SER A 1 520 ? -19.034 -1.444 11.539 1.00 87.50 520 SER A N 1
ATOM 4082 C CA . SER A 1 520 ? -18.307 -0.736 12.595 1.00 87.50 520 SER A CA 1
ATOM 4083 C C . SER A 1 520 ? -18.805 0.702 12.760 1.00 87.50 520 SER A C 1
ATOM 4085 O O . SER A 1 520 ? -19.565 1.222 11.939 1.00 87.50 520 SER A O 1
ATOM 4087 N N . ASP A 1 521 ? -18.464 1.328 13.884 1.00 87.38 521 ASP A N 1
ATOM 4088 C CA . ASP A 1 521 ? -18.853 2.722 14.122 1.00 87.38 521 ASP A CA 1
ATOM 4089 C C . ASP A 1 521 ? -17.870 3.715 13.504 1.00 87.38 521 ASP A C 1
ATOM 4091 O O . ASP A 1 521 ? -18.255 4.805 13.101 1.00 87.38 521 ASP A O 1
ATOM 4095 N N . ILE A 1 522 ? -16.607 3.306 13.400 1.00 90.31 522 ILE A N 1
ATOM 4096 C CA . ILE A 1 522 ? -15.530 4.080 12.789 1.00 90.31 522 ILE A CA 1
ATOM 4097 C C . ILE A 1 522 ? -14.795 3.208 11.774 1.00 90.31 522 ILE A C 1
ATOM 4099 O O . ILE A 1 522 ? -14.754 1.979 11.906 1.00 90.31 522 ILE A O 1
ATOM 4103 N N . ASP A 1 523 ? -14.194 3.843 10.777 1.00 92.81 523 ASP A N 1
ATOM 4104 C CA . ASP A 1 523 ? -13.236 3.176 9.904 1.00 92.81 523 ASP A CA 1
ATOM 4105 C C . ASP A 1 523 ? -11.905 3.036 10.652 1.00 92.81 523 ASP A C 1
ATOM 4107 O O . ASP A 1 523 ? -11.503 3.948 11.376 1.00 92.81 523 ASP A O 1
ATOM 4111 N N . SER A 1 524 ? -11.199 1.922 10.479 1.00 93.06 524 SER A N 1
ATOM 4112 C CA . SER A 1 524 ? -9.836 1.754 10.981 1.00 93.06 524 SER A CA 1
ATOM 4113 C C . SER A 1 524 ? -8.887 1.294 9.883 1.00 93.06 524 SER A C 1
ATOM 4115 O O . SER A 1 524 ? -9.232 0.479 9.022 1.00 93.06 524 SER A O 1
ATOM 4117 N N . VAL A 1 525 ? -7.674 1.828 9.941 1.00 95.81 525 VAL A N 1
ATOM 4118 C CA . VAL A 1 525 ? -6.563 1.509 9.053 1.00 95.81 525 VAL A CA 1
ATOM 4119 C C . VAL A 1 525 ? -5.418 1.045 9.928 1.00 95.81 525 VAL A C 1
ATOM 4121 O O . VAL A 1 525 ? -4.998 1.753 10.838 1.00 95.81 525 VAL A O 1
ATOM 4124 N N . THR A 1 526 ? -4.922 -0.153 9.664 1.00 96.00 526 THR A N 1
ATOM 4125 C CA . THR A 1 526 ? -3.899 -0.775 10.494 1.00 96.00 526 THR A CA 1
ATOM 4126 C C . THR A 1 526 ? -2.719 -1.183 9.634 1.00 96.00 526 THR A C 1
ATOM 4128 O O . THR A 1 526 ? -2.898 -1.846 8.614 1.00 96.00 526 THR A O 1
ATOM 4131 N N . LEU A 1 527 ? -1.510 -0.822 10.048 1.00 96.81 527 LEU A N 1
ATOM 4132 C CA . LEU A 1 527 ? -0.280 -1.195 9.366 1.00 96.81 527 LEU A CA 1
ATOM 4133 C C . LEU A 1 527 ? 0.381 -2.367 10.095 1.00 96.81 527 LEU A C 1
ATOM 4135 O O . LEU A 1 527 ? 0.694 -2.275 11.283 1.00 96.81 527 LEU A O 1
ATOM 4139 N N . TYR A 1 528 ? 0.616 -3.462 9.379 1.00 96.69 528 TYR A N 1
ATOM 4140 C CA . TYR A 1 528 ? 1.279 -4.657 9.896 1.00 96.69 528 TYR A CA 1
ATOM 4141 C C . TYR A 1 528 ? 2.596 -4.929 9.178 1.00 96.69 528 TYR A C 1
ATOM 4143 O O . TYR A 1 528 ? 2.777 -4.570 8.017 1.00 96.69 528 TYR A O 1
ATOM 4151 N N . GLN A 1 529 ? 3.484 -5.640 9.869 1.00 96.62 529 GLN A N 1
ATOM 4152 C CA . GLN A 1 529 ? 4.672 -6.258 9.300 1.00 96.62 529 GLN A CA 1
ATOM 4153 C C . GLN A 1 529 ? 4.613 -7.779 9.478 1.00 96.62 529 GLN A C 1
ATOM 4155 O O . GLN A 1 529 ? 4.532 -8.278 10.602 1.00 96.62 529 GLN A O 1
ATOM 4160 N N . ALA A 1 530 ? 4.692 -8.509 8.372 1.00 95.81 530 ALA A N 1
ATOM 4161 C CA . ALA A 1 530 ? 4.955 -9.936 8.326 1.00 95.81 530 ALA A CA 1
ATOM 4162 C C . ALA A 1 530 ? 6.404 -10.201 8.736 1.00 95.81 530 ALA A C 1
ATOM 4164 O O . ALA A 1 530 ? 7.341 -9.650 8.162 1.00 95.81 530 ALA A O 1
ATOM 4165 N N . VAL A 1 531 ? 6.592 -11.058 9.734 1.00 93.69 531 VAL A N 1
ATOM 4166 C CA . VAL A 1 531 ? 7.916 -11.504 10.168 1.00 93.69 531 VAL A CA 1
ATOM 4167 C C . VAL A 1 531 ? 7.902 -13.007 10.393 1.00 93.69 531 VAL A C 1
ATOM 4169 O O . VAL A 1 531 ? 6.960 -13.555 10.974 1.00 93.69 531 VAL A O 1
ATOM 4172 N N . MET A 1 532 ? 8.956 -13.678 9.939 1.00 89.00 532 MET A N 1
ATOM 4173 C CA . MET A 1 532 ? 9.168 -15.086 10.250 1.00 89.00 532 MET A CA 1
ATOM 4174 C C . MET A 1 532 ? 9.783 -15.194 11.647 1.00 89.00 532 MET A C 1
ATOM 4176 O O . MET A 1 532 ? 10.815 -14.579 11.914 1.00 89.00 532 MET A O 1
ATOM 4180 N N . GLY A 1 533 ? 9.130 -15.929 12.545 1.00 81.62 533 GLY A N 1
ATOM 4181 C CA . GLY A 1 533 ? 9.672 -16.244 13.862 1.00 81.62 533 GLY A CA 1
ATOM 4182 C C . GLY A 1 533 ? 10.805 -17.269 13.792 1.00 81.62 533 GLY A C 1
ATOM 4183 O O . GLY A 1 533 ? 10.988 -17.947 12.781 1.00 81.62 533 GLY A O 1
ATOM 4184 N N . ASP A 1 534 ? 11.528 -17.427 14.903 1.00 80.88 534 ASP A N 1
ATOM 4185 C CA . ASP A 1 534 ? 12.604 -18.423 15.044 1.00 80.88 534 ASP A CA 1
ATOM 4186 C C . ASP A 1 534 ? 12.107 -19.872 14.866 1.00 80.88 534 ASP A C 1
ATOM 4188 O O . ASP A 1 534 ? 12.895 -20.774 14.589 1.00 80.88 534 ASP A O 1
ATOM 4192 N N . ASP A 1 535 ? 10.801 -20.109 15.026 1.00 82.25 535 ASP A N 1
ATOM 4193 C CA . ASP A 1 535 ? 10.141 -21.397 14.793 1.00 82.25 535 ASP A CA 1
ATOM 4194 C C . ASP A 1 535 ? 9.642 -21.578 13.347 1.00 82.25 535 ASP A C 1
ATOM 4196 O O . ASP A 1 535 ? 8.828 -22.465 13.089 1.00 82.25 535 ASP A O 1
ATOM 4200 N N . GLU A 1 536 ? 10.109 -20.730 12.423 1.00 79.94 536 GLU A N 1
ATOM 4201 C CA . GLU A 1 536 ? 9.691 -20.658 11.016 1.00 79.94 536 GLU A CA 1
ATOM 4202 C C . GLU A 1 536 ? 8.182 -20.434 10.829 1.00 79.94 536 GLU A C 1
ATOM 4204 O O . GLU A 1 536 ? 7.611 -20.759 9.785 1.00 79.94 536 GLU A O 1
ATOM 4209 N N . LYS A 1 537 ? 7.506 -19.858 11.833 1.00 85.38 537 LYS A N 1
ATOM 4210 C CA . LYS A 1 537 ? 6.109 -19.449 11.694 1.00 85.38 537 LYS A CA 1
ATOM 4211 C C . LYS A 1 537 ? 5.999 -17.972 11.399 1.00 85.38 537 LYS A C 1
ATOM 4213 O O . LYS A 1 537 ? 6.595 -17.124 12.061 1.00 85.38 537 LYS A O 1
ATOM 4218 N N . LEU A 1 538 ? 5.134 -17.668 10.443 1.00 90.38 538 LEU A N 1
ATOM 4219 C CA . LEU A 1 538 ? 4.722 -16.308 10.167 1.00 90.38 538 LEU A CA 1
ATOM 4220 C C . LEU A 1 538 ? 3.972 -15.724 11.371 1.00 90.38 538 LEU A C 1
ATOM 4222 O O . LEU A 1 538 ? 2.989 -16.296 11.850 1.00 90.38 538 LEU A O 1
ATOM 4226 N N . SER A 1 539 ? 4.401 -14.540 11.791 1.00 89.38 539 SER A N 1
ATOM 4227 C CA . SER A 1 539 ? 3.680 -13.671 12.713 1.00 89.38 539 SER A CA 1
ATOM 4228 C C . SER A 1 539 ? 3.479 -12.296 12.084 1.00 89.38 539 SER A C 1
ATOM 4230 O O . SER A 1 539 ? 4.239 -11.879 11.209 1.00 89.38 539 SER A O 1
ATOM 4232 N N . LEU A 1 540 ? 2.432 -11.598 12.517 1.00 91.44 540 LEU A N 1
ATOM 4233 C CA . LEU A 1 540 ? 2.128 -10.249 12.062 1.00 91.44 540 LEU A CA 1
ATOM 4234 C C . LEU A 1 540 ? 2.253 -9.296 13.233 1.00 91.44 540 LEU A C 1
ATOM 4236 O O . LEU A 1 540 ? 1.512 -9.380 14.212 1.00 91.44 540 LEU A O 1
ATOM 4240 N N . LYS A 1 541 ? 3.224 -8.399 13.128 1.00 93.25 541 LYS A N 1
ATOM 4241 C CA . LYS A 1 541 ? 3.482 -7.376 14.125 1.00 93.25 541 LYS A CA 1
ATOM 4242 C C . LYS A 1 541 ? 2.715 -6.117 13.748 1.00 93.25 541 LYS A C 1
ATOM 4244 O O . LYS A 1 541 ? 2.926 -5.575 12.668 1.00 93.25 541 LYS A O 1
ATOM 4249 N N . LEU A 1 542 ? 1.861 -5.649 14.652 1.00 92.81 542 LEU A N 1
ATOM 4250 C CA . LEU A 1 542 ? 1.235 -4.336 14.540 1.00 92.81 542 LEU A CA 1
ATOM 4251 C C . LEU A 1 542 ? 2.317 -3.245 14.578 1.00 92.81 542 LEU A C 1
ATOM 4253 O O . LEU A 1 542 ? 3.130 -3.219 15.507 1.00 92.81 542 LEU A O 1
ATOM 4257 N N . ILE A 1 543 ? 2.334 -2.382 13.564 1.00 94.38 543 ILE A N 1
ATOM 4258 C CA . ILE A 1 543 ? 3.243 -1.237 13.452 1.00 94.38 543 ILE A CA 1
ATOM 4259 C C . ILE A 1 543 ? 2.536 0.039 13.889 1.00 94.38 543 ILE A C 1
ATOM 4261 O O . ILE A 1 543 ? 3.070 0.753 14.734 1.00 94.38 543 ILE A O 1
ATOM 4265 N N . ASP A 1 544 ? 1.352 0.297 13.335 1.00 94.00 544 ASP A N 1
ATOM 4266 C CA . ASP A 1 544 ? 0.578 1.506 13.610 1.00 94.00 544 ASP A CA 1
ATOM 4267 C C . ASP A 1 544 ? -0.919 1.286 13.352 1.00 94.00 544 ASP A C 1
ATOM 4269 O O . ASP A 1 544 ? -1.301 0.361 12.626 1.00 94.00 544 ASP A O 1
ATOM 4273 N N . GLU A 1 545 ? -1.767 2.127 13.940 1.00 93.44 545 GLU A N 1
ATOM 4274 C CA . GLU A 1 545 ? -3.218 2.066 13.777 1.00 93.44 545 GLU A CA 1
ATOM 4275 C C . GLU A 1 545 ? -3.871 3.448 13.887 1.00 93.44 545 GLU A C 1
ATOM 4277 O O . GLU A 1 545 ? -3.707 4.154 14.880 1.00 93.44 545 GLU A O 1
ATOM 4282 N N . GLU A 1 546 ? -4.678 3.794 12.885 1.00 93.25 546 GLU A N 1
ATOM 4283 C CA . GLU A 1 546 ? -5.430 5.045 12.806 1.00 93.25 546 GLU A CA 1
ATOM 4284 C C . GLU A 1 546 ? -6.909 4.779 12.542 1.00 93.25 546 GLU A C 1
ATOM 4286 O O . GLU A 1 546 ? -7.295 3.763 11.962 1.00 93.25 546 GLU A O 1
ATOM 4291 N N . TYR A 1 547 ? -7.751 5.727 12.947 1.00 90.88 547 TYR A N 1
ATOM 4292 C CA . TYR A 1 547 ? -9.204 5.574 12.893 1.00 90.88 547 TYR A CA 1
ATOM 4293 C C . TYR A 1 547 ? -9.863 6.831 12.369 1.00 90.88 547 TYR A C 1
ATOM 4295 O O . TYR A 1 547 ? -9.415 7.938 12.663 1.00 90.88 547 TYR A O 1
ATOM 4303 N N . LEU A 1 548 ? -10.966 6.688 11.650 1.00 88.94 548 LEU A N 1
ATOM 4304 C CA . LEU A 1 548 ? -11.745 7.796 11.128 1.00 88.94 548 LEU A CA 1
ATOM 4305 C C . LEU A 1 548 ? -13.200 7.655 11.570 1.00 88.94 548 LEU A C 1
ATOM 4307 O O . LEU A 1 548 ? -13.872 6.682 11.242 1.00 88.94 548 LEU A O 1
ATOM 4311 N N . ASP A 1 549 ? -13.685 8.651 12.307 1.00 83.00 549 ASP A N 1
ATOM 4312 C CA . ASP A 1 549 ? -15.102 8.763 12.632 1.00 83.00 549 ASP A CA 1
ATOM 4313 C C . ASP A 1 549 ? -15.829 9.379 11.430 1.00 83.00 549 ASP A C 1
ATOM 4315 O O . ASP A 1 549 ? -15.741 10.583 11.181 1.00 83.00 549 ASP A O 1
ATOM 4319 N N . SER A 1 550 ? -16.499 8.533 10.651 1.00 63.25 550 SER A N 1
ATOM 4320 C CA . SER A 1 550 ? -17.258 8.927 9.463 1.00 63.25 550 SER A CA 1
ATOM 4321 C C . SER A 1 550 ? -18.635 9.518 9.793 1.00 63.25 550 SER A C 1
ATOM 4323 O O . SER A 1 550 ? -19.387 9.837 8.873 1.00 63.25 550 SER A O 1
ATOM 4325 N N . THR A 1 551 ? -18.997 9.647 11.079 1.00 55.81 551 THR A N 1
ATOM 4326 C CA . THR A 1 551 ? -20.294 10.196 11.514 1.00 55.81 551 THR A CA 1
ATOM 4327 C C . THR A 1 551 ? -20.321 11.726 11.640 1.00 55.81 551 THR A C 1
ATOM 4329 O O . THR A 1 551 ? -21.390 12.280 11.908 1.00 55.81 551 THR A O 1
ATOM 4332 N N . ASN A 1 552 ? -19.189 12.406 11.392 1.00 40.22 552 ASN A N 1
ATOM 4333 C CA . ASN A 1 552 ? -19.055 13.873 11.414 1.00 40.22 552 ASN A CA 1
ATOM 4334 C C . ASN A 1 552 ? -18.931 14.521 10.029 1.00 40.22 552 ASN A C 1
ATOM 4336 O O . ASN A 1 552 ? -18.050 14.109 9.231 1.00 40.22 552 ASN A O 1
#